Protein AF-A0A067BRE0-F1 (afdb_monomer)

Radius of gyration: 46.89 Å; Cα contacts (8 Å, |Δi|>4): 366; chains: 1; bounding box: 170×106×152 Å

pLDDT: mean 79.81, std 19.94, range [34.28, 97.94]

Sequence (614 aa):
MYRQAPPPAVQAFPHDVHGEMARMREAIARLTQEKGQAEEMVGLLNIKLDAYNEELFDAKSNVAVIEAEANYRCQQNELATAQKVASLTSQVAFLREQIATSERAHTRLRKELESAQTSMLVEQKRLAAEKKLLETKKRQLHEMSSSQAVPSSQVASQRPFYPSQQLRTPPPRPQSPVVAPRSTATIAIQTEAIPTTSLSQENAELVHNLLQGAALLTLLNHVSSSDLDGPEAETLPHPDAPRDSEFSQLMQPFSQWFPPPPSPTVVKLAPLALAQQLYTTLSQLLAGESTSVHLIPLLTDYLLADIEHSVLTSALQVLFGLLHASTRVRAALRDPPSGLSTQSSISRIMLRGKPLAPTAPETARTDLDMATVRTKCMHALTRVLKHHVHQPAVLEHGLALWIQISRQGAETLLPVLQDIVGSPKSTSHVQVRALSLLMQLLQTENLFQIWRRQKQWLPLLLLKSPVKLGALHVTVQLALLQFVDFIIMTYGLPGATCILSHQPDEASIVQPIVRLMETAIGRLHGSSCLVSIMEISSGVCVDEADAALHLQLLRAGFQLISALEQYVELKSQVREPKQQAALYNILHYVQRELPRDAVTAMALISVLQTPAIS

Foldseek 3Di:
DDDDDDDDDDDDDDPCPVVVVVVVVVVVVVVVVVVVVVVVVVVVVVVVVVVVVVVVVVVVVVVVVVVVVVVVVVVVVVVVVVVVVVVVVVVVVVVVVVVVVVVVVVVVVVVVVVVVVVVVVVVVVVVVVVVVVVVVVVVVVVVVVPPDDDDDDDDDDDDDYDDDDDDDDDDDDDDDDDDDDDDDDDDDDPPPPDPPDQLLRLLVVLVVLLVVDCLLVCLLCVVPPPDPPDPDDDDDDDPDDDDPVVVVVVCVVVVVVDDPDPDPPPPPCQSVVLSVVVVVVSVCSNVSNDHLLVVLLSLLSQLVDPDDPSNLLSSLVSLLSSCVSDPVNLVLQEDDPPPPPPPPVPPPPPDDDDDDDDDDDPPDDPPPPSVVSNVSSLVSLLVQLQVVLLPQSNLVSSLSSNVRRYLPPCLSNLVSLLSSLQDPNHDLVSNLSSLVVNLVNCLDVVSVVSSLPPLCPSLLVCLQDLVSVVSHDLSNLLSSLVSLVSQCVNVPLVSLCSSVVNDPDDAQSLQSLLSLLVVLVVVLVVLVVVCVVPVPPDPPPPPPVSNVSSVSSLVSSLVSLLSSVVNDVVCVRQVDVVSVVSLLVSLVVCLPVPVVCNVVSVVVVVSNPDDPPD

Nearest PDB structures (foldseek):
  8cws-assembly1_A  TM=2.351E-01  e=4.334E-02  synthetic construct
  8cwy-assembly1_A  TM=2.337E-01  e=7.951E-02  synthetic construct
  4gpk-assembly2_H  TM=1.323E-01  e=3.929E+00  Bacillus thuringiensis serovar thuringiensis
  4gpk-assembly2_E  TM=1.684E-01  e=9.763E+00  Bacillus thuringiensis serovar thuringiensis

Structure (mmCIF, N/CA/C/O backbone):
data_AF-A0A067BRE0-F1
#
_entry.id   AF-A0A067BRE0-F1
#
loop_
_atom_site.group_PDB
_atom_site.id
_atom_site.type_symbol
_atom_site.label_atom_id
_atom_site.label_alt_id
_atom_site.label_comp_id
_atom_site.label_asym_id
_atom_site.label_entity_id
_atom_site.label_seq_id
_atom_site.pdbx_PDB_ins_code
_atom_site.Cartn_x
_atom_site.Cartn_y
_atom_site.Cartn_z
_atom_site.occupancy
_atom_site.B_iso_or_equiv
_atom_site.auth_seq_id
_atom_site.auth_comp_id
_atom_site.auth_asym_id
_atom_site.auth_atom_id
_atom_site.pdbx_PDB_model_num
ATOM 1 N N . MET A 1 1 ? 104.156 6.665 -60.584 1.00 42.06 1 MET A N 1
ATOM 2 C CA . MET A 1 1 ? 103.279 6.480 -61.761 1.00 42.06 1 MET A CA 1
ATOM 3 C C . MET A 1 1 ? 101.931 7.115 -61.455 1.00 42.06 1 MET A C 1
ATOM 5 O O . MET A 1 1 ? 101.214 6.612 -60.603 1.00 42.06 1 MET A O 1
ATOM 9 N N . TYR A 1 2 ? 101.653 8.267 -62.068 1.00 37.09 2 TYR A N 1
ATOM 10 C CA . TYR A 1 2 ? 100.416 9.035 -61.905 1.00 37.09 2 TYR A CA 1
ATOM 11 C C . TYR A 1 2 ? 99.252 8.326 -62.618 1.00 37.09 2 TYR A C 1
ATOM 13 O O . TYR A 1 2 ? 99.321 8.115 -63.826 1.00 37.09 2 TYR A O 1
ATOM 21 N N . ARG A 1 3 ? 98.186 7.971 -61.887 1.00 41.56 3 ARG A N 1
ATOM 22 C CA . ARG A 1 3 ? 96.885 7.586 -62.460 1.00 41.56 3 ARG A CA 1
ATOM 23 C C . ARG A 1 3 ? 95.945 8.786 -62.360 1.00 41.56 3 ARG A C 1
ATOM 25 O O . ARG A 1 3 ? 95.688 9.278 -61.266 1.00 41.56 3 ARG A O 1
ATOM 32 N N . GLN A 1 4 ? 95.501 9.259 -63.521 1.00 41.50 4 GLN A N 1
ATOM 33 C CA . GLN A 1 4 ? 94.562 10.362 -63.712 1.00 41.50 4 GLN A CA 1
ATOM 34 C C . GLN A 1 4 ? 93.197 10.053 -63.084 1.00 41.50 4 GLN A C 1
ATOM 36 O O . GLN A 1 4 ? 92.665 8.955 -63.242 1.00 41.50 4 GLN A O 1
ATOM 41 N N . ALA A 1 5 ? 92.646 11.048 -62.390 1.00 49.06 5 ALA A N 1
ATOM 42 C CA . ALA A 1 5 ? 91.279 11.057 -61.889 1.00 49.06 5 ALA A CA 1
ATOM 43 C C . ALA A 1 5 ? 90.280 11.335 -63.035 1.00 49.06 5 ALA A C 1
ATOM 45 O O . ALA A 1 5 ? 90.585 12.151 -63.910 1.00 49.06 5 ALA A O 1
ATOM 46 N N . PRO A 1 6 ? 89.100 10.688 -63.045 1.00 58.97 6 PRO A N 1
ATOM 47 C CA . PRO A 1 6 ? 88.037 10.974 -64.004 1.00 58.97 6 PRO A CA 1
ATOM 48 C C . PRO A 1 6 ? 87.250 12.252 -63.632 1.00 58.97 6 PRO A C 1
ATOM 50 O O . PRO A 1 6 ? 87.238 12.650 -62.464 1.00 58.97 6 PRO A O 1
ATOM 53 N N . PRO A 1 7 ? 86.597 12.904 -64.613 1.00 53.09 7 PRO A N 1
ATOM 54 C CA . PRO A 1 7 ? 85.912 14.183 -64.432 1.00 53.09 7 PRO A CA 1
ATOM 55 C C . PRO A 1 7 ? 84.571 14.045 -63.680 1.00 53.09 7 PRO A C 1
ATOM 57 O O . PRO A 1 7 ? 83.950 12.980 -63.719 1.00 53.09 7 PRO A O 1
ATOM 60 N N . PRO A 1 8 ? 84.095 15.120 -63.019 1.00 51.94 8 PRO A N 1
ATOM 61 C CA . PRO A 1 8 ? 82.825 15.124 -62.301 1.00 51.94 8 PRO A CA 1
ATOM 62 C C . PRO A 1 8 ? 81.635 15.072 -63.269 1.00 51.94 8 PRO A C 1
ATOM 64 O O . PRO A 1 8 ? 81.544 15.849 -64.219 1.00 51.94 8 PRO A O 1
ATOM 67 N N . ALA A 1 9 ? 80.711 14.149 -63.002 1.00 48.66 9 ALA A N 1
ATOM 68 C CA . ALA A 1 9 ? 79.445 14.033 -63.707 1.00 48.66 9 ALA A CA 1
ATOM 69 C C . ALA A 1 9 ? 78.557 15.254 -63.413 1.00 48.66 9 ALA A C 1
ATOM 71 O O . ALA A 1 9 ? 78.259 15.570 -62.262 1.00 48.66 9 ALA A O 1
ATOM 72 N N . VAL A 1 10 ? 78.137 15.928 -64.480 1.00 52.66 10 VAL A N 1
ATOM 73 C CA . VAL A 1 10 ? 77.158 17.015 -64.470 1.00 52.66 10 VAL A CA 1
ATOM 74 C C . VAL A 1 10 ? 75.815 16.454 -63.987 1.00 52.66 10 VAL A C 1
ATOM 76 O O . VAL A 1 10 ? 75.238 15.581 -64.633 1.00 52.66 10 VAL A O 1
ATOM 79 N N . GLN A 1 11 ? 75.331 16.936 -62.838 1.00 53.25 11 GLN A N 1
ATOM 80 C CA . GLN A 1 11 ? 73.989 16.645 -62.331 1.00 53.25 11 GLN A CA 1
ATOM 81 C C . GLN A 1 11 ? 72.948 17.230 -63.292 1.00 53.25 11 GLN A C 1
ATOM 83 O O . GLN A 1 11 ? 72.874 18.442 -63.489 1.00 53.25 11 GLN A O 1
ATOM 88 N N . ALA A 1 12 ? 72.158 16.352 -63.904 1.00 53.19 12 ALA A N 1
ATOM 89 C CA . ALA A 1 12 ? 70.999 16.726 -64.697 1.00 53.19 12 ALA A CA 1
ATOM 90 C C . ALA A 1 12 ? 69.932 17.357 -63.786 1.00 53.19 12 ALA A C 1
ATOM 92 O O . ALA A 1 12 ? 69.512 16.753 -62.799 1.00 53.19 12 ALA A O 1
ATOM 93 N N . PHE A 1 13 ? 69.504 18.574 -64.121 1.00 58.31 13 PHE A N 1
ATOM 94 C CA . PHE A 1 13 ? 68.377 19.245 -63.477 1.00 58.31 13 PHE A CA 1
ATOM 95 C C . PHE A 1 13 ? 67.076 18.441 -63.688 1.00 58.31 13 PHE A C 1
ATOM 97 O O . PHE A 1 13 ? 66.840 17.955 -64.798 1.00 58.31 13 PHE A O 1
ATOM 104 N N . PRO A 1 14 ? 66.213 18.299 -62.663 1.00 58.19 14 PRO A N 1
ATOM 105 C CA . PRO A 1 14 ? 64.987 17.521 -62.773 1.00 58.19 14 PRO A CA 1
ATOM 106 C C . PRO A 1 14 ? 63.932 18.307 -63.564 1.00 58.19 14 PRO A C 1
ATOM 108 O O . PRO A 1 14 ? 63.489 19.383 -63.166 1.00 58.19 14 PRO A O 1
ATOM 111 N N . HIS A 1 15 ? 63.517 17.751 -64.698 1.00 57.97 15 HIS A N 1
ATOM 112 C CA . HIS A 1 15 ? 62.569 18.346 -65.643 1.00 57.97 15 HIS A CA 1
ATOM 113 C C . HIS A 1 15 ? 61.074 18.171 -65.272 1.00 57.97 15 HIS A C 1
ATOM 115 O O . HIS A 1 15 ? 60.226 18.345 -66.142 1.00 57.97 15 HIS A O 1
ATOM 121 N N . ASP A 1 16 ? 60.706 17.889 -64.012 1.00 65.38 16 ASP A N 1
ATOM 122 C CA . ASP A 1 16 ? 59.303 17.584 -63.630 1.00 65.38 16 ASP A CA 1
ATOM 123 C C . ASP A 1 16 ? 58.550 18.721 -62.896 1.00 65.38 16 ASP A C 1
ATOM 125 O O . ASP A 1 16 ? 57.459 18.544 -62.359 1.00 65.38 16 ASP A O 1
ATOM 129 N N . VAL A 1 17 ? 59.085 19.946 -62.911 1.00 75.50 17 VAL A N 1
ATOM 130 C CA . VAL A 1 17 ? 58.459 21.119 -62.254 1.00 75.50 17 VAL A CA 1
ATOM 131 C C . VAL A 1 17 ? 57.087 21.469 -62.861 1.00 75.50 17 VAL A C 1
ATOM 133 O O . VAL A 1 17 ? 56.197 21.993 -62.189 1.00 75.50 17 VAL A O 1
ATOM 136 N N . HIS A 1 18 ? 56.881 21.163 -64.145 1.00 78.44 18 HIS A N 1
ATOM 137 C CA . HIS A 1 18 ? 55.609 21.428 -64.824 1.00 78.44 18 HIS A CA 1
ATOM 138 C C . HIS A 1 18 ? 54.512 20.430 -64.420 1.00 78.44 18 HIS A C 1
ATOM 140 O O . HIS A 1 18 ? 53.350 20.826 -64.303 1.00 78.44 18 HIS A O 1
ATOM 146 N N . GLY A 1 19 ? 54.871 19.167 -64.156 1.00 86.06 19 GLY A N 1
ATOM 147 C CA . GLY A 1 19 ? 53.939 18.148 -63.674 1.00 86.06 19 GLY A CA 1
ATOM 148 C C . GLY A 1 19 ? 53.442 18.451 -62.262 1.00 86.06 19 GLY A C 1
ATOM 149 O O . GLY A 1 19 ? 52.245 18.352 -61.987 1.00 86.06 19 GLY A O 1
ATOM 150 N N . GLU A 1 20 ? 54.333 18.908 -61.382 1.00 87.56 20 GLU A N 1
ATOM 151 C CA . GLU A 1 20 ? 53.975 19.321 -60.021 1.00 87.56 20 GLU A CA 1
ATOM 152 C C . GLU A 1 20 ? 53.077 20.563 -60.002 1.00 87.56 20 GLU A C 1
ATOM 154 O O . GLU A 1 20 ? 52.067 20.580 -59.294 1.00 87.56 20 GLU A O 1
ATOM 159 N N . MET A 1 21 ? 53.361 21.572 -60.837 1.00 87.69 21 MET A N 1
ATOM 160 C CA . MET A 1 21 ? 52.483 22.741 -60.957 1.00 87.69 21 MET A CA 1
ATOM 161 C C . MET A 1 21 ? 51.079 22.381 -61.458 1.00 87.69 21 MET A C 1
ATOM 163 O O . MET A 1 21 ? 50.103 22.969 -60.987 1.00 87.69 21 MET A O 1
ATOM 167 N N . ALA A 1 22 ? 50.948 21.425 -62.382 1.00 90.62 22 ALA A N 1
ATOM 168 C CA . ALA A 1 22 ? 49.642 20.965 -62.852 1.00 90.62 22 ALA A CA 1
ATOM 169 C C . ALA A 1 22 ? 48.846 20.269 -61.734 1.00 90.62 22 ALA A C 1
ATOM 171 O O . ALA A 1 22 ? 47.687 20.617 -61.505 1.00 90.62 22 ALA A O 1
ATOM 172 N N . ARG A 1 23 ? 49.485 19.368 -60.972 1.00 92.88 23 ARG A N 1
ATOM 173 C CA . ARG A 1 23 ? 48.851 18.692 -59.823 1.00 92.88 23 ARG A CA 1
ATOM 174 C C . ARG A 1 23 ? 48.448 19.674 -58.727 1.00 92.88 23 ARG A C 1
ATOM 176 O O . ARG A 1 23 ? 47.368 19.549 -58.160 1.00 92.88 23 ARG A O 1
ATOM 183 N N . MET A 1 24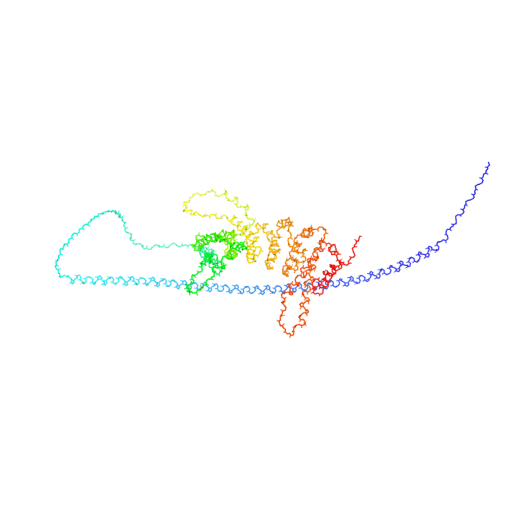 ? 49.280 20.677 -58.450 1.00 94.88 24 MET A N 1
ATOM 184 C CA . MET A 1 24 ? 48.973 21.699 -57.449 1.00 94.88 24 MET A CA 1
ATOM 185 C C . MET A 1 24 ? 47.772 22.560 -57.864 1.00 94.88 24 MET A C 1
ATOM 187 O O . MET A 1 24 ? 46.915 22.852 -57.034 1.00 94.88 24 MET A O 1
ATOM 191 N N . ARG A 1 25 ? 47.658 22.927 -59.148 1.00 95.62 25 ARG A N 1
ATOM 192 C CA . ARG A 1 25 ? 46.484 23.655 -59.663 1.00 95.62 25 ARG A CA 1
ATOM 193 C C . ARG A 1 25 ? 45.206 22.827 -59.560 1.00 95.62 25 ARG A C 1
ATOM 195 O O . ARG A 1 25 ? 44.178 23.363 -59.159 1.00 95.62 25 ARG A O 1
ATOM 202 N N . GLU A 1 26 ? 45.276 21.537 -59.879 1.00 95.88 26 GLU A N 1
ATOM 203 C CA . GLU A 1 26 ? 44.136 20.630 -59.731 1.00 95.88 26 GLU A CA 1
ATOM 204 C C . GLU A 1 26 ? 43.729 20.467 -58.258 1.00 95.88 26 GLU A C 1
ATOM 206 O O . GLU A 1 26 ? 42.546 20.550 -57.935 1.00 95.88 26 GLU A O 1
ATOM 211 N N . ALA A 1 27 ? 44.698 20.322 -57.348 1.00 96.00 27 ALA A N 1
ATOM 212 C CA . ALA A 1 27 ? 44.439 20.246 -55.912 1.00 96.00 27 ALA A CA 1
ATOM 213 C C . ALA A 1 27 ? 43.782 21.528 -55.372 1.00 96.00 27 ALA A C 1
ATOM 215 O O . ALA A 1 27 ? 42.814 21.446 -54.622 1.00 96.00 27 ALA A O 1
ATOM 216 N N . ILE A 1 28 ? 44.248 22.710 -55.793 1.00 96.44 28 ILE A N 1
ATOM 217 C CA . ILE A 1 28 ? 43.629 23.992 -55.418 1.00 96.44 28 ILE A CA 1
ATOM 218 C C . ILE A 1 28 ? 42.192 24.076 -55.943 1.00 96.44 28 ILE A C 1
ATOM 220 O O . ILE A 1 28 ? 41.303 24.509 -55.210 1.00 96.44 28 ILE A O 1
ATOM 224 N N . ALA A 1 29 ? 41.939 23.644 -57.182 1.00 96.25 29 ALA A N 1
ATOM 225 C CA . ALA A 1 29 ? 40.594 23.642 -57.753 1.00 96.25 29 ALA A CA 1
ATOM 226 C C . ALA A 1 29 ? 39.641 22.720 -56.971 1.00 96.25 29 ALA A C 1
ATOM 228 O O . ALA A 1 29 ? 38.540 23.145 -56.621 1.00 96.25 29 ALA A O 1
ATOM 229 N N . ARG A 1 30 ? 40.087 21.505 -56.620 1.00 97.38 30 ARG A N 1
ATOM 230 C CA . ARG A 1 30 ? 39.315 20.564 -55.789 1.00 97.38 30 ARG A CA 1
ATOM 231 C C . ARG A 1 30 ? 39.036 21.123 -54.397 1.00 97.38 30 ARG A C 1
ATOM 233 O O . ARG A 1 30 ? 37.883 21.160 -53.990 1.00 97.38 30 ARG A O 1
ATOM 240 N N . LEU A 1 31 ? 40.054 21.642 -53.709 1.00 97.00 31 LEU A N 1
ATOM 241 C CA . LEU A 1 31 ? 39.886 22.235 -52.377 1.00 97.00 31 LEU A CA 1
ATOM 242 C C . LEU A 1 31 ? 38.953 23.450 -52.398 1.00 97.00 31 LEU A C 1
ATOM 244 O O . LEU A 1 31 ? 38.189 23.658 -51.462 1.00 97.00 31 LEU A O 1
ATOM 248 N N . THR A 1 32 ? 38.982 24.245 -53.469 1.00 96.62 32 THR A N 1
ATOM 249 C CA . THR A 1 32 ? 38.064 25.383 -53.629 1.00 96.62 32 THR A CA 1
ATOM 250 C C . THR A 1 32 ? 36.619 24.906 -53.803 1.00 96.62 32 THR A C 1
ATOM 252 O O . THR A 1 32 ? 35.710 25.493 -53.220 1.00 96.62 32 THR A O 1
ATOM 255 N N . GLN A 1 33 ? 36.401 23.818 -54.549 1.00 97.56 33 GLN A N 1
ATOM 256 C CA . GLN A 1 33 ? 35.082 23.205 -54.711 1.00 97.56 33 GLN A CA 1
ATOM 257 C C . GLN A 1 33 ? 34.571 22.577 -53.405 1.00 97.56 33 GLN A C 1
ATOM 259 O O . GLN A 1 33 ? 33.436 22.836 -53.011 1.00 97.56 33 GLN A O 1
ATOM 264 N N . GLU A 1 34 ? 35.402 21.791 -52.717 1.00 96.88 34 GLU A N 1
ATOM 265 C CA . GLU A 1 34 ? 35.064 21.170 -51.429 1.00 96.88 34 GLU A CA 1
ATOM 266 C C . GLU A 1 34 ? 34.757 22.226 -50.364 1.00 96.88 34 GLU A C 1
ATOM 268 O O . GLU A 1 34 ? 33.785 22.096 -49.622 1.00 96.88 34 GLU A O 1
ATOM 273 N N . LYS A 1 35 ? 35.532 23.318 -50.334 1.00 97.06 35 LYS A N 1
ATOM 274 C CA . LYS A 1 35 ? 35.258 24.466 -49.467 1.00 97.06 35 LYS A CA 1
ATOM 275 C C . LYS A 1 35 ? 33.882 25.070 -49.760 1.00 97.06 35 LYS A C 1
ATOM 277 O O . LYS A 1 35 ? 33.132 25.307 -48.820 1.00 97.06 35 LYS A O 1
ATOM 282 N N . GLY A 1 36 ? 33.534 25.271 -51.033 1.00 97.44 36 GLY A N 1
ATOM 283 C CA . GLY A 1 36 ? 32.216 25.786 -51.418 1.00 97.44 36 GLY A CA 1
ATOM 284 C C . GLY A 1 36 ? 31.065 24.877 -50.970 1.00 97.44 36 GLY A C 1
ATOM 285 O O . GLY A 1 36 ? 30.077 25.360 -50.425 1.00 97.44 36 GLY A O 1
ATOM 286 N N . GLN A 1 37 ? 31.215 23.557 -51.114 1.00 97.12 37 GLN A N 1
ATOM 287 C CA . GLN A 1 37 ? 30.220 22.583 -50.640 1.00 97.12 37 GLN A CA 1
ATOM 288 C C . GLN A 1 37 ? 30.104 22.560 -49.110 1.00 97.12 37 GLN A C 1
ATOM 290 O O . GLN A 1 37 ? 29.005 22.457 -48.567 1.00 97.12 37 GLN A O 1
ATOM 295 N N . ALA A 1 38 ? 31.228 22.673 -48.399 1.00 96.50 38 ALA A N 1
ATOM 296 C CA . ALA A 1 38 ? 31.231 22.764 -46.944 1.00 96.50 38 ALA A CA 1
ATOM 297 C C . ALA A 1 38 ? 30.538 24.047 -46.457 1.00 96.50 38 ALA A C 1
ATOM 299 O O . ALA A 1 38 ? 29.748 23.987 -45.517 1.00 96.50 38 ALA A O 1
ATOM 300 N N . GLU A 1 39 ? 30.778 25.185 -47.113 1.00 97.56 39 GLU A N 1
ATOM 301 C CA . GLU A 1 39 ? 30.100 26.453 -46.813 1.00 97.56 39 GLU A CA 1
ATOM 302 C C . GLU A 1 39 ? 28.584 26.362 -47.056 1.00 97.56 39 GLU A C 1
ATOM 304 O O . GLU A 1 39 ? 27.805 26.830 -46.225 1.00 97.56 39 GLU A O 1
ATOM 309 N N . GLU A 1 40 ? 28.148 25.689 -48.126 1.00 97.62 40 GLU A N 1
ATOM 310 C CA . GLU A 1 40 ? 26.726 25.436 -48.397 1.00 97.62 40 GLU A CA 1
ATOM 311 C C . GLU A 1 40 ? 26.079 24.551 -47.318 1.00 97.62 40 GLU A C 1
ATOM 313 O O . GLU A 1 40 ? 25.009 24.881 -46.799 1.00 97.62 40 GLU A O 1
ATOM 318 N N . MET A 1 41 ? 26.744 23.462 -46.912 1.00 97.00 41 MET A N 1
ATOM 319 C CA . MET A 1 41 ? 26.257 22.606 -45.823 1.00 97.00 41 MET A CA 1
ATOM 320 C C . MET A 1 41 ? 26.167 23.356 -44.492 1.00 97.00 41 MET A C 1
ATOM 322 O O . MET A 1 41 ? 25.184 23.192 -43.770 1.00 97.00 41 MET A O 1
ATOM 326 N N . VAL A 1 42 ? 27.155 24.196 -44.167 1.00 97.12 42 VAL A N 1
ATOM 327 C CA . VAL A 1 42 ? 27.116 25.049 -42.968 1.00 97.12 42 VAL A CA 1
ATOM 328 C C . VAL A 1 42 ? 25.943 26.029 -43.047 1.00 97.12 42 VAL A C 1
ATOM 330 O O . VAL A 1 42 ? 25.230 26.197 -42.059 1.00 97.12 42 VAL A O 1
ATOM 333 N N . GLY A 1 43 ? 25.679 26.613 -44.220 1.00 97.88 43 GLY A N 1
ATOM 334 C CA . GLY A 1 43 ? 24.504 27.454 -44.454 1.00 97.88 43 GLY A CA 1
ATOM 335 C C . GLY A 1 43 ? 23.185 26.724 -44.180 1.00 97.88 43 GLY A C 1
ATOM 336 O O . GLY A 1 43 ? 22.349 27.223 -43.428 1.00 97.88 43 GLY A O 1
ATOM 337 N N . LEU A 1 44 ? 23.018 25.511 -44.717 1.00 97.31 44 LEU A N 1
ATOM 338 C CA . LEU A 1 44 ? 21.825 24.685 -44.485 1.00 97.31 44 LEU A CA 1
ATOM 339 C C . LEU A 1 44 ? 21.662 24.271 -43.016 1.00 97.31 44 LEU A C 1
ATOM 341 O O . LEU A 1 44 ? 20.539 24.240 -42.507 1.00 97.31 44 LEU A O 1
ATOM 345 N N . LEU A 1 45 ? 22.761 23.947 -42.330 1.00 96.56 45 LEU A N 1
ATOM 346 C CA . LEU A 1 45 ? 22.738 23.609 -40.906 1.00 96.56 45 LEU A CA 1
ATOM 347 C C . LEU A 1 45 ? 22.344 24.811 -40.045 1.00 96.56 45 LEU A C 1
ATOM 349 O O . LEU A 1 45 ? 21.545 24.637 -39.130 1.00 96.56 45 LEU A O 1
ATOM 353 N N . ASN A 1 46 ? 22.830 26.013 -40.365 1.00 97.44 46 ASN A N 1
ATOM 354 C CA . ASN A 1 46 ? 22.439 27.234 -39.660 1.00 97.44 46 ASN A CA 1
ATOM 355 C C . ASN A 1 46 ? 20.945 27.535 -39.842 1.00 97.44 46 ASN A C 1
ATOM 357 O O . ASN A 1 46 ? 20.259 27.770 -38.856 1.00 97.44 46 ASN A O 1
ATOM 361 N N . ILE A 1 47 ? 20.410 27.410 -41.063 1.00 97.69 47 ILE A N 1
ATOM 362 C CA . ILE A 1 47 ? 18.968 27.594 -41.318 1.00 97.69 47 ILE A CA 1
ATOM 363 C C . ILE A 1 47 ? 18.129 26.597 -40.505 1.00 97.69 47 ILE A C 1
ATOM 365 O O . ILE A 1 47 ? 17.114 26.968 -39.919 1.00 97.69 47 ILE A O 1
ATOM 369 N N . LYS A 1 48 ? 18.545 25.324 -40.441 1.00 97.12 48 LYS A N 1
ATOM 370 C CA . LYS A 1 48 ? 17.853 24.324 -39.611 1.00 97.12 48 LYS A CA 1
ATOM 371 C C . LYS A 1 48 ? 17.956 24.639 -38.123 1.00 97.12 48 LYS A C 1
ATOM 373 O O . LYS A 1 48 ? 16.986 24.436 -37.403 1.00 97.12 48 LYS A O 1
ATOM 378 N N . LEU A 1 49 ? 19.117 25.099 -37.662 1.00 96.69 49 LEU A N 1
ATOM 379 C CA . LEU A 1 49 ? 19.324 25.480 -36.269 1.00 96.69 49 LEU A CA 1
ATOM 380 C C . LEU A 1 49 ? 18.404 26.643 -35.874 1.00 96.69 49 LEU A C 1
ATOM 382 O O . LEU A 1 49 ? 17.793 26.589 -34.811 1.00 96.69 49 LEU A O 1
ATOM 386 N N . ASP A 1 50 ? 18.258 27.642 -36.743 1.00 97.75 50 ASP A N 1
ATOM 387 C CA . ASP A 1 50 ? 17.356 28.773 -36.525 1.00 97.75 50 ASP A CA 1
ATOM 388 C C . ASP A 1 50 ? 15.888 28.324 -36.484 1.00 97.75 50 ASP A C 1
ATOM 390 O O . ASP A 1 50 ? 15.177 28.674 -35.543 1.00 97.75 50 ASP A O 1
ATOM 394 N N . ALA A 1 51 ? 15.460 27.452 -37.404 1.00 96.38 51 ALA A N 1
ATOM 395 C CA . ALA A 1 51 ? 14.110 26.882 -37.383 1.00 96.38 51 ALA A CA 1
ATOM 396 C C . ALA A 1 51 ? 13.818 26.102 -36.084 1.00 96.38 51 ALA A C 1
ATOM 398 O O . ALA A 1 51 ? 12.771 26.287 -35.466 1.00 96.38 51 ALA A O 1
ATOM 399 N N . TYR A 1 52 ? 14.762 25.279 -35.611 1.00 95.75 52 TYR A N 1
ATOM 400 C CA . TYR A 1 52 ? 14.614 24.584 -34.326 1.00 95.75 52 TYR A CA 1
ATOM 401 C C . TYR A 1 52 ? 14.572 25.543 -33.132 1.00 95.75 52 TYR A C 1
ATOM 403 O O . TYR A 1 52 ? 13.877 25.271 -32.152 1.00 95.75 52 TYR A O 1
ATOM 411 N N . ASN A 1 53 ? 15.311 26.653 -33.184 1.00 95.44 53 ASN A N 1
ATOM 412 C CA . ASN A 1 53 ? 15.278 27.663 -32.130 1.00 95.44 53 ASN A CA 1
ATOM 413 C C . ASN A 1 53 ? 13.920 28.378 -32.070 1.00 95.44 53 ASN A C 1
ATOM 415 O O . ASN A 1 53 ? 13.433 28.637 -30.967 1.00 95.44 53 ASN A O 1
ATOM 419 N N . GLU A 1 54 ? 13.295 28.652 -33.218 1.00 97.62 54 GLU A N 1
ATOM 420 C CA . GLU A 1 54 ? 11.933 29.198 -33.295 1.00 97.62 54 GLU A CA 1
ATOM 421 C C . GLU A 1 54 ? 10.899 28.209 -32.736 1.00 97.62 54 GLU A C 1
ATOM 423 O O . GLU A 1 54 ? 10.138 28.561 -31.835 1.00 97.62 54 GLU A O 1
ATOM 428 N N . GLU A 1 55 ? 10.939 26.940 -33.156 1.00 95.00 55 GLU A N 1
ATOM 429 C CA . GLU A 1 55 ? 10.045 25.899 -32.623 1.00 95.00 55 GLU A CA 1
ATOM 430 C C . GLU A 1 55 ? 10.207 25.713 -31.105 1.00 95.00 55 GLU A C 1
ATOM 432 O O . GLU A 1 55 ? 9.226 25.562 -30.370 1.00 95.00 55 GLU A O 1
ATOM 437 N N . LEU A 1 56 ? 11.447 25.751 -30.605 1.00 92.00 56 LEU A N 1
ATOM 438 C CA . LEU A 1 56 ? 11.732 25.662 -29.174 1.00 92.00 56 LEU A CA 1
ATOM 439 C C . LEU A 1 56 ? 11.176 26.869 -28.409 1.00 92.00 56 LEU A C 1
ATOM 441 O O . LEU A 1 56 ? 10.719 26.718 -27.272 1.00 92.00 56 LEU A O 1
ATOM 445 N N . PHE A 1 57 ? 11.231 28.062 -29.002 1.00 97.69 57 PHE A N 1
ATOM 446 C CA . PHE A 1 57 ? 10.655 29.268 -28.421 1.00 97.69 57 PHE A CA 1
ATOM 447 C C . PHE A 1 57 ? 9.127 29.166 -28.332 1.00 97.69 57 PHE A C 1
ATOM 449 O O . PHE A 1 57 ? 8.568 29.380 -27.253 1.00 97.69 57 PHE A O 1
ATOM 456 N N . ASP A 1 58 ? 8.463 28.744 -29.408 1.00 96.31 58 ASP A N 1
ATOM 457 C CA . ASP A 1 58 ? 7.010 28.548 -29.440 1.00 96.31 58 ASP A CA 1
ATOM 458 C C . ASP A 1 58 ? 6.556 27.463 -28.457 1.00 96.31 58 ASP A C 1
ATOM 460 O O . ASP A 1 58 ? 5.585 27.644 -27.717 1.00 96.31 58 ASP A O 1
ATOM 464 N N . ALA A 1 59 ? 7.296 26.355 -28.366 1.00 92.50 59 ALA A N 1
ATOM 465 C CA . ALA A 1 59 ? 7.026 25.303 -27.394 1.00 92.50 59 ALA A CA 1
ATOM 466 C C . ALA A 1 59 ? 7.139 25.820 -25.950 1.00 92.50 59 ALA A C 1
ATOM 468 O O . ALA A 1 59 ? 6.252 25.566 -25.134 1.00 92.50 59 ALA A O 1
ATOM 469 N N . LYS A 1 60 ? 8.190 26.591 -25.631 1.00 93.38 60 LYS A N 1
ATOM 470 C CA . LYS A 1 60 ? 8.353 27.213 -24.305 1.00 93.38 60 LYS A CA 1
ATOM 471 C C . LYS A 1 60 ? 7.242 28.216 -23.996 1.00 93.38 60 LYS A C 1
ATOM 473 O O . LYS A 1 60 ? 6.753 28.234 -22.868 1.00 93.38 60 LYS A O 1
ATOM 478 N N . SER A 1 61 ? 6.824 29.011 -24.981 1.00 97.44 61 SER A N 1
ATOM 479 C CA . SER A 1 61 ? 5.694 29.938 -24.855 1.00 97.44 61 SER A CA 1
ATOM 480 C C . SER A 1 61 ? 4.399 29.188 -24.518 1.00 97.44 61 SER A C 1
ATOM 482 O O . SER A 1 61 ? 3.732 29.501 -23.531 1.00 97.44 61 SER A O 1
ATOM 484 N N . ASN A 1 62 ? 4.092 28.118 -25.258 1.00 93.06 62 ASN A N 1
ATOM 485 C CA . ASN A 1 62 ? 2.905 27.296 -25.024 1.00 93.06 62 ASN A CA 1
ATOM 486 C C . ASN A 1 62 ? 2.914 26.630 -23.641 1.00 93.06 62 ASN A C 1
ATOM 488 O O . ASN A 1 62 ? 1.889 26.618 -22.961 1.00 93.06 62 ASN A O 1
ATOM 492 N N . VAL A 1 63 ? 4.065 26.117 -23.194 1.00 91.94 63 VAL A N 1
ATOM 493 C CA . VAL A 1 63 ? 4.214 25.551 -21.843 1.00 91.94 63 VAL A CA 1
ATOM 494 C C . VAL A 1 63 ? 3.933 26.609 -20.775 1.00 91.94 63 VAL A C 1
ATOM 496 O O . VAL A 1 63 ? 3.150 26.346 -19.866 1.00 91.94 63 VAL A O 1
ATOM 499 N N . ALA A 1 64 ? 4.479 27.821 -20.915 1.00 94.69 64 ALA A N 1
ATOM 500 C CA . ALA A 1 64 ? 4.233 28.907 -19.965 1.00 94.69 64 ALA A CA 1
ATOM 501 C C . ALA A 1 64 ? 2.742 29.296 -19.886 1.00 94.69 64 ALA A C 1
ATOM 503 O O . ALA A 1 64 ? 2.224 29.554 -18.798 1.00 94.69 64 ALA A O 1
ATOM 504 N N . VAL A 1 65 ? 2.029 29.296 -21.019 1.00 97.25 65 VAL A N 1
ATOM 505 C CA . VAL A 1 65 ? 0.576 29.545 -21.056 1.00 97.25 65 VAL A CA 1
ATOM 506 C C . VAL A 1 65 ? -0.198 28.428 -20.351 1.00 97.25 65 VAL A C 1
ATOM 508 O O . VAL A 1 65 ? -1.073 28.716 -19.534 1.00 97.25 65 VAL A O 1
ATOM 511 N N . ILE A 1 66 ? 0.143 27.163 -20.614 1.00 92.38 66 ILE A N 1
ATOM 512 C CA . ILE A 1 66 ? -0.501 26.005 -19.975 1.00 92.38 66 ILE A CA 1
ATOM 513 C C . ILE A 1 66 ? -0.272 26.021 -18.458 1.00 92.38 66 ILE A C 1
ATOM 515 O O . ILE A 1 66 ? -1.205 25.775 -17.693 1.00 92.38 66 ILE A O 1
ATOM 519 N N . GLU A 1 67 ? 0.942 26.338 -18.004 1.00 89.94 67 GLU A N 1
ATOM 520 C CA . GLU A 1 67 ? 1.262 26.458 -16.578 1.00 89.94 67 GLU A CA 1
ATOM 521 C C . GLU A 1 67 ? 0.472 27.590 -15.911 1.00 89.94 67 GLU A C 1
ATOM 523 O O . GLU A 1 67 ? -0.084 27.403 -14.825 1.00 89.94 67 GLU A O 1
ATOM 528 N N . ALA A 1 68 ? 0.356 28.748 -16.567 1.00 96.38 68 ALA A N 1
ATOM 529 C CA . ALA A 1 68 ? -0.455 29.856 -16.073 1.00 96.38 68 ALA A CA 1
ATOM 530 C C . ALA A 1 68 ? -1.944 29.478 -15.966 1.00 96.38 68 ALA A C 1
ATOM 532 O O . ALA A 1 68 ? -2.584 29.775 -14.954 1.00 96.38 68 ALA A O 1
ATOM 533 N N . GLU A 1 69 ? -2.491 28.776 -16.962 1.00 96.19 69 GLU A N 1
ATOM 534 C CA . GLU A 1 69 ? -3.879 28.306 -16.939 1.00 96.19 69 GLU A CA 1
ATOM 535 C C . GLU A 1 69 ? -4.113 27.256 -15.842 1.00 96.19 69 GLU A C 1
ATOM 537 O O . GLU A 1 69 ? -5.104 27.326 -15.109 1.00 96.19 69 GLU A O 1
ATOM 542 N N . ALA A 1 70 ? -3.193 26.302 -15.684 1.00 90.06 70 ALA A N 1
ATOM 543 C CA . ALA A 1 70 ? -3.264 25.289 -14.636 1.00 90.06 70 ALA A CA 1
ATOM 544 C C . ALA A 1 70 ? -3.243 25.925 -13.237 1.00 90.06 70 ALA A C 1
ATOM 546 O O . ALA A 1 70 ? -4.074 25.581 -12.391 1.00 90.06 70 ALA A O 1
ATOM 547 N N . ASN A 1 71 ? -2.360 26.903 -13.016 1.00 94.00 71 ASN A N 1
ATOM 548 C CA . ASN A 1 71 ? -2.280 27.651 -11.762 1.00 9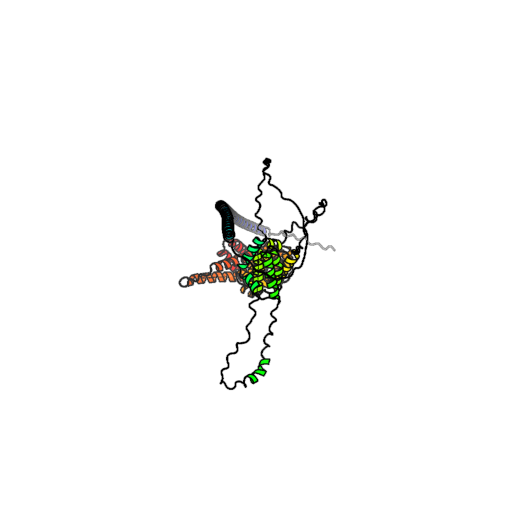4.00 71 ASN A CA 1
ATOM 549 C C . ASN A 1 71 ? -3.565 28.439 -11.485 1.00 94.00 71 ASN A C 1
ATOM 551 O O . ASN A 1 71 ? -4.078 28.406 -10.366 1.00 94.00 71 ASN A O 1
ATOM 555 N N . TYR A 1 72 ? -4.131 29.091 -12.503 1.00 97.94 72 TYR A N 1
ATOM 556 C CA . TYR A 1 72 ? -5.400 29.804 -12.374 1.00 97.94 72 TYR A CA 1
ATOM 557 C C . TYR A 1 72 ? -6.557 28.866 -11.991 1.00 97.94 72 TYR A C 1
ATOM 559 O O . TYR A 1 72 ? -7.299 29.143 -11.046 1.00 97.94 72 TYR A O 1
ATOM 567 N N . ARG A 1 73 ? -6.684 27.711 -12.662 1.00 94.06 73 ARG A N 1
ATOM 568 C CA . ARG A 1 73 ? -7.706 26.700 -12.331 1.00 94.06 73 ARG A CA 1
ATOM 569 C C . ARG A 1 73 ? -7.511 26.127 -10.925 1.00 94.06 73 ARG A C 1
ATOM 571 O O . ARG A 1 73 ? -8.493 25.894 -10.221 1.00 94.06 73 ARG A O 1
ATOM 578 N N . CYS A 1 74 ? -6.263 25.924 -10.497 1.00 92.62 74 CYS A N 1
ATOM 579 C CA . CYS A 1 74 ? -5.948 25.484 -9.138 1.00 92.62 74 CYS A CA 1
ATOM 580 C C . CYS A 1 74 ? -6.431 26.505 -8.099 1.00 92.62 74 CYS A C 1
ATOM 582 O O . CYS A 1 74 ? -7.194 26.142 -7.207 1.00 92.62 74 CYS A O 1
ATOM 584 N N . GLN A 1 75 ? -6.098 27.787 -8.273 1.00 96.38 75 GLN A N 1
ATOM 585 C CA . GLN A 1 75 ? -6.555 28.864 -7.384 1.00 96.38 75 GLN A CA 1
ATOM 586 C C . GLN A 1 75 ? -8.084 28.982 -7.350 1.00 96.38 75 GLN A C 1
ATOM 588 O O . GLN A 1 75 ? -8.676 29.174 -6.288 1.00 96.38 75 GLN A O 1
ATOM 593 N N . GLN A 1 76 ? -8.753 28.826 -8.495 1.00 97.81 76 GLN A N 1
ATOM 594 C CA . GLN A 1 76 ? -10.214 28.846 -8.557 1.00 97.81 76 GLN A CA 1
ATOM 595 C C . GLN A 1 76 ? -10.835 27.684 -7.764 1.00 97.81 76 GLN A C 1
ATOM 597 O O . GLN A 1 76 ? -11.798 27.882 -7.018 1.00 97.81 76 GLN A O 1
ATOM 602 N N . ASN A 1 77 ? -10.262 26.483 -7.877 1.00 92.19 77 ASN A N 1
ATOM 603 C CA . ASN A 1 77 ? -10.688 25.316 -7.105 1.00 92.19 77 ASN A CA 1
ATOM 604 C C . ASN A 1 77 ? -10.402 25.480 -5.605 1.00 92.19 77 ASN A C 1
ATOM 606 O O . ASN A 1 77 ? -11.251 25.140 -4.778 1.00 92.19 77 ASN A O 1
ATOM 610 N N . GLU A 1 78 ? -9.252 26.039 -5.231 1.00 93.69 78 GLU A N 1
ATOM 611 C CA . GLU A 1 78 ? -8.918 26.357 -3.838 1.00 93.69 78 GLU A CA 1
ATOM 612 C C . GLU A 1 78 ? -9.920 27.346 -3.236 1.00 93.69 78 GLU A C 1
ATOM 614 O O . GLU A 1 78 ? -10.458 27.101 -2.159 1.00 93.69 78 GLU A O 1
ATOM 619 N N . LEU A 1 79 ? -10.273 28.413 -3.957 1.00 97.81 79 LEU A N 1
ATOM 620 C CA . LEU A 1 79 ? -11.290 29.365 -3.504 1.00 97.81 79 LEU A CA 1
ATOM 621 C C . LEU A 1 79 ? -12.674 28.713 -3.370 1.00 97.81 79 LEU A C 1
ATOM 623 O O . LEU A 1 79 ? -13.359 28.922 -2.367 1.00 97.81 79 LEU A O 1
ATOM 627 N N . ALA A 1 80 ? -13.081 27.887 -4.335 1.00 96.44 80 ALA A N 1
ATOM 628 C CA . ALA A 1 80 ? -14.364 27.186 -4.285 1.00 96.44 80 ALA A CA 1
ATOM 629 C C . ALA A 1 80 ? -14.435 26.182 -3.120 1.00 96.44 80 ALA A C 1
ATOM 631 O O . ALA A 1 80 ? -15.462 26.067 -2.445 1.00 96.44 80 ALA A O 1
ATOM 632 N N . THR A 1 81 ? -13.346 25.457 -2.852 1.00 93.31 81 THR A N 1
ATOM 633 C CA . THR A 1 81 ? -13.264 24.538 -1.708 1.00 93.31 81 THR A CA 1
ATOM 634 C C . THR A 1 81 ? -13.224 25.295 -0.384 1.00 93.31 81 THR A C 1
ATOM 636 O O . THR A 1 81 ? -13.956 24.920 0.530 1.00 93.31 81 THR A O 1
ATOM 639 N N . ALA A 1 82 ? -12.489 26.407 -0.289 1.00 95.38 82 ALA A N 1
ATOM 640 C CA . ALA A 1 82 ? -12.468 27.268 0.892 1.00 95.38 82 ALA A CA 1
ATOM 641 C C . ALA A 1 82 ? -13.862 27.829 1.225 1.00 95.38 82 ALA A C 1
ATOM 643 O O . ALA A 1 82 ? -14.273 27.809 2.385 1.00 95.38 82 ALA A O 1
ATOM 644 N N . GLN A 1 83 ? -14.634 28.250 0.217 1.00 97.81 83 GLN A N 1
ATOM 645 C CA . GLN A 1 83 ? -16.024 28.688 0.398 1.00 97.81 83 GLN A CA 1
ATOM 646 C C . GLN A 1 83 ? -16.929 27.558 0.911 1.00 97.81 83 GLN A C 1
ATOM 648 O O . GLN A 1 83 ? -17.711 27.768 1.841 1.00 97.81 83 GLN A O 1
ATOM 653 N N . LYS A 1 84 ? -16.804 26.343 0.356 1.00 96.38 84 LYS A N 1
ATOM 654 C CA . LYS A 1 84 ? -17.549 25.168 0.843 1.00 96.38 84 LYS A CA 1
ATOM 655 C C . LYS A 1 84 ? -17.183 24.822 2.284 1.00 96.38 84 LYS A C 1
ATOM 657 O O . LYS A 1 84 ? -18.078 24.566 3.085 1.00 96.38 84 LYS A O 1
ATOM 662 N N . VAL A 1 85 ? -15.894 24.854 2.626 1.00 95.00 85 VAL A N 1
ATOM 663 C CA . VAL A 1 85 ? -15.417 24.627 3.997 1.00 95.00 85 VAL A CA 1
ATOM 664 C C . VAL A 1 85 ? -16.004 25.676 4.937 1.00 95.00 85 VAL A C 1
ATOM 666 O O . VAL A 1 85 ? -16.599 25.298 5.939 1.00 95.00 85 VAL A O 1
ATOM 669 N N . ALA A 1 86 ? -15.952 26.964 4.589 1.00 96.94 86 ALA A N 1
ATOM 670 C CA . ALA A 1 86 ? -16.542 28.029 5.400 1.00 96.94 86 ALA A CA 1
ATOM 671 C C . ALA A 1 86 ? -18.058 27.836 5.620 1.00 96.94 86 ALA A C 1
ATOM 673 O O . ALA A 1 86 ? -18.545 27.982 6.744 1.00 96.94 86 ALA A O 1
ATOM 674 N N . SER A 1 87 ? -18.797 27.439 4.577 1.00 97.88 87 SER A N 1
ATOM 675 C CA . SER A 1 87 ? -20.228 27.123 4.673 1.00 97.88 87 SER A CA 1
ATOM 676 C C . SER A 1 87 ? -20.500 25.940 5.609 1.00 97.88 87 SER A C 1
ATOM 678 O O . SER A 1 87 ? -21.386 26.019 6.460 1.00 97.88 87 SER A O 1
ATOM 680 N N . LEU A 1 88 ? -19.742 24.847 5.482 1.00 96.56 88 LEU A N 1
ATOM 681 C CA . LEU A 1 88 ? -19.890 23.669 6.341 1.00 96.56 88 LEU A CA 1
ATOM 682 C C . LEU A 1 88 ? -19.500 23.975 7.791 1.00 96.56 88 LEU A C 1
ATOM 684 O O . LEU A 1 88 ? -20.190 23.550 8.714 1.00 96.56 88 LEU A O 1
ATOM 688 N N . THR A 1 89 ? -18.445 24.761 8.012 1.00 95.44 89 THR A N 1
ATOM 689 C CA . THR A 1 89 ? -18.050 25.226 9.347 1.00 95.44 89 THR A CA 1
ATOM 690 C C . THR A 1 89 ? -19.165 26.044 10.001 1.00 95.44 89 THR A C 1
ATOM 692 O O . THR A 1 89 ? -19.474 25.816 11.171 1.00 95.44 89 THR A O 1
ATOM 695 N N . SER A 1 90 ? -19.818 26.939 9.251 1.00 96.81 90 SER A N 1
ATOM 696 C CA . SER A 1 90 ? -20.981 27.693 9.737 1.00 96.81 90 SER A CA 1
ATOM 697 C C . SER A 1 90 ? -22.161 26.774 10.087 1.00 96.81 90 SER A C 1
ATOM 699 O O . SER A 1 90 ? -22.751 26.921 11.157 1.00 96.81 90 SER A O 1
ATOM 701 N N . GLN A 1 91 ? -22.457 25.769 9.253 1.00 97.81 91 GLN A N 1
ATOM 702 C CA . GLN A 1 91 ? -23.520 24.793 9.519 1.00 97.81 91 GLN A CA 1
ATOM 703 C C . GLN A 1 91 ? -23.238 23.946 10.770 1.00 97.81 91 GLN A C 1
ATOM 705 O O . GLN A 1 91 ? -24.132 23.739 11.591 1.00 97.81 91 GLN A O 1
ATOM 710 N N . VAL A 1 92 ? -21.997 23.489 10.958 1.00 94.88 92 VAL A N 1
ATOM 711 C CA . VAL A 1 92 ? -21.585 22.750 12.162 1.00 94.88 92 VAL A CA 1
ATOM 712 C C . VAL A 1 92 ? -21.703 23.628 13.407 1.00 94.88 92 VAL A C 1
ATOM 714 O O . VAL A 1 92 ? -22.186 23.155 14.435 1.00 94.88 92 VAL A O 1
ATOM 717 N N . ALA A 1 93 ? -21.310 24.903 13.331 1.00 95.19 93 ALA A N 1
ATOM 718 C CA . ALA A 1 93 ? -21.471 25.843 14.440 1.00 95.19 93 ALA A CA 1
ATOM 719 C C . ALA A 1 93 ? -22.953 26.055 14.797 1.00 95.19 93 ALA A C 1
ATOM 721 O O . ALA A 1 93 ? -23.312 26.009 15.973 1.00 95.19 93 ALA A O 1
ATOM 722 N N . PHE A 1 94 ? -23.821 26.201 13.792 1.00 97.62 94 PHE A N 1
ATOM 723 C CA . PHE A 1 94 ? -25.267 26.306 13.988 1.00 97.62 94 PHE A CA 1
ATOM 724 C C . PHE A 1 94 ? -25.855 25.059 14.669 1.00 97.62 94 PHE A C 1
ATOM 726 O O . PHE A 1 94 ? -26.561 25.180 15.670 1.00 97.62 94 PHE A O 1
ATOM 733 N N . LEU A 1 95 ? -25.525 23.858 14.181 1.00 97.00 95 LEU A N 1
ATOM 734 C CA . LEU A 1 95 ? -26.008 22.604 14.772 1.00 97.00 95 LEU A CA 1
ATOM 735 C C . LEU A 1 95 ? -25.499 22.404 16.205 1.00 97.00 95 LEU A C 1
ATOM 737 O O . LEU A 1 95 ? -26.240 21.914 17.053 1.00 97.00 95 LEU A O 1
ATOM 741 N N . ARG A 1 96 ? -24.266 22.824 16.511 1.00 95.31 96 ARG A N 1
ATOM 742 C CA . ARG A 1 96 ? -23.734 22.798 17.882 1.00 95.31 96 ARG A CA 1
ATOM 743 C C . ARG A 1 96 ? -24.524 23.701 18.825 1.00 95.31 96 ARG A C 1
ATOM 745 O O . ARG A 1 96 ? -24.849 23.261 19.924 1.00 95.31 96 ARG A O 1
ATOM 752 N N . GLU A 1 97 ? -24.888 24.913 18.406 1.00 97.69 97 GLU A N 1
ATOM 753 C CA . GLU A 1 97 ? -25.749 25.778 19.229 1.00 97.69 97 GLU A CA 1
ATOM 754 C C . GLU A 1 97 ? -27.166 25.193 19.365 1.00 97.69 97 GLU A C 1
ATOM 756 O O . GLU A 1 97 ? -27.776 25.273 20.432 1.00 97.69 97 GLU A O 1
ATOM 761 N N . GLN A 1 98 ? -27.687 24.528 18.329 1.00 96.94 98 GLN A N 1
ATOM 762 C CA . GLN A 1 98 ? -28.972 23.827 18.409 1.00 96.94 98 GLN A CA 1
ATOM 763 C C . GLN A 1 98 ? -28.938 22.665 19.421 1.00 96.94 98 GLN A C 1
ATOM 765 O O . GLN A 1 98 ? -29.870 22.499 20.209 1.00 96.94 98 GLN A O 1
ATOM 770 N N . ILE A 1 99 ? -27.848 21.894 19.459 1.00 93.19 99 ILE A N 1
ATOM 771 C CA . ILE A 1 99 ? -27.637 20.851 20.474 1.00 93.19 99 ILE A CA 1
ATOM 772 C C . ILE A 1 99 ? -27.540 21.486 21.865 1.00 93.19 99 ILE A C 1
ATOM 774 O O . ILE A 1 99 ? -28.277 21.089 22.763 1.00 93.19 99 ILE A O 1
ATOM 778 N N . ALA A 1 100 ? -26.723 22.529 22.035 1.00 95.50 100 ALA A N 1
ATOM 779 C CA . ALA A 1 100 ? -26.555 23.203 23.321 1.00 95.50 100 ALA A CA 1
ATOM 780 C C . ALA A 1 100 ? -27.874 23.798 23.851 1.00 95.50 100 ALA A C 1
ATOM 782 O O . ALA A 1 100 ? -28.172 23.724 25.044 1.00 95.50 100 ALA A O 1
ATOM 783 N N . THR A 1 101 ? -28.704 24.376 22.980 1.00 97.50 101 THR A N 1
ATOM 784 C CA . THR A 1 101 ? -30.032 24.889 23.360 1.00 97.50 101 THR A CA 1
ATOM 785 C C . THR A 1 101 ? -31.000 23.766 23.734 1.00 97.50 101 THR A C 1
ATOM 787 O O . THR A 1 101 ? -31.710 23.899 24.736 1.00 97.50 101 THR A O 1
ATOM 790 N N . SER A 1 102 ? -30.983 22.642 23.011 1.00 95.88 102 SER A N 1
ATOM 791 C CA . SER A 1 102 ? -31.751 21.437 23.354 1.00 95.88 102 SER A CA 1
ATOM 792 C C . SER A 1 102 ? -31.326 20.846 24.705 1.00 95.88 102 SER A C 1
ATOM 794 O O . SER A 1 102 ? -32.168 20.561 25.556 1.00 95.88 102 SER A O 1
ATOM 796 N N . GLU A 1 103 ? -30.024 20.756 24.980 1.00 95.06 103 GLU A N 1
ATOM 797 C CA . GLU A 1 103 ? -29.491 20.299 26.269 1.00 95.06 103 GLU A CA 1
ATOM 798 C C . GLU A 1 103 ? -29.900 21.227 27.423 1.00 95.06 103 GLU A C 1
ATOM 800 O O . GLU A 1 103 ? -30.301 20.767 28.499 1.00 95.06 103 GLU A O 1
ATOM 805 N N . ARG A 1 104 ? -29.885 22.550 27.206 1.00 97.12 104 ARG A N 1
ATOM 806 C CA . ARG A 1 104 ? -30.410 23.528 28.177 1.00 97.12 104 ARG A CA 1
ATOM 807 C C . ARG A 1 104 ? -31.912 23.326 28.430 1.00 97.12 104 ARG A C 1
ATOM 809 O O . ARG A 1 104 ? -32.356 23.485 29.564 1.00 97.12 104 ARG A O 1
ATOM 816 N N . ALA A 1 105 ? -32.701 22.967 27.418 1.00 96.44 105 ALA A N 1
ATOM 817 C CA . ALA A 1 105 ? -34.120 22.655 27.594 1.00 96.44 105 ALA A CA 1
ATOM 818 C C . ALA A 1 105 ? -34.325 21.329 28.352 1.00 96.44 105 ALA A C 1
ATOM 820 O O . ALA A 1 105 ? -35.073 21.286 29.329 1.00 96.44 105 ALA A O 1
ATOM 821 N N . HIS A 1 106 ? -33.594 20.274 27.985 1.00 93.19 106 HIS A N 1
ATOM 822 C CA . HIS A 1 106 ? -33.632 18.980 28.669 1.00 93.19 106 HIS A CA 1
ATOM 823 C C . HIS A 1 106 ? -33.231 19.078 30.143 1.00 93.19 106 HIS A C 1
ATOM 825 O O . HIS A 1 106 ? -33.871 18.476 31.004 1.00 93.19 106 HIS A O 1
ATOM 831 N N . THR A 1 107 ? -32.198 19.860 30.462 1.00 95.00 107 THR A N 1
ATOM 832 C CA . THR A 1 107 ? -31.774 20.080 31.853 1.00 95.00 107 THR A CA 1
ATOM 833 C C . THR A 1 107 ? -32.814 20.849 32.671 1.00 95.00 107 THR A C 1
ATOM 835 O O . THR A 1 107 ? -32.948 20.574 33.864 1.00 95.00 107 THR A O 1
ATOM 838 N N . ARG A 1 108 ? -33.595 21.756 32.063 1.00 96.50 108 ARG A N 1
ATOM 839 C CA . ARG A 1 108 ? -34.745 22.404 32.726 1.00 96.50 108 ARG A CA 1
ATOM 840 C C . ARG A 1 108 ? -35.856 21.401 33.027 1.00 96.50 108 ARG A C 1
ATOM 842 O O . ARG A 1 108 ? -36.251 21.289 34.182 1.00 96.50 108 ARG A O 1
ATOM 849 N N . LEU A 1 109 ? -36.270 20.612 32.033 1.00 95.81 109 LEU A N 1
ATOM 850 C CA . LEU A 1 109 ? -37.304 19.583 32.209 1.00 95.81 109 LEU A CA 1
ATOM 851 C C . LEU A 1 109 ? -36.908 18.535 33.258 1.00 95.81 109 LEU A C 1
ATOM 853 O O . LEU A 1 109 ? -37.738 18.109 34.054 1.00 95.81 109 LEU A O 1
ATOM 857 N N . ARG A 1 110 ? -35.627 18.150 33.314 1.00 94.69 110 ARG A N 1
ATOM 858 C CA . ARG A 1 110 ? -35.120 17.231 34.342 1.00 94.69 110 ARG A CA 1
ATOM 859 C C . ARG A 1 110 ? -35.264 17.812 35.751 1.00 94.69 110 ARG A C 1
ATOM 861 O O . ARG A 1 110 ? -35.730 17.114 36.644 1.00 94.69 110 ARG A O 1
ATOM 868 N N . LYS A 1 111 ? -34.925 19.092 35.940 1.00 96.81 111 LYS A N 1
ATOM 869 C CA . LYS A 1 111 ? -35.090 19.788 37.228 1.00 96.81 111 LYS A CA 1
ATOM 870 C C . LYS A 1 111 ? -36.560 19.935 37.629 1.00 96.81 111 LYS A C 1
ATOM 872 O O . LYS A 1 111 ? -36.876 19.816 38.809 1.00 96.81 111 LYS A O 1
ATOM 877 N N . GLU A 1 112 ? -37.453 20.179 36.672 1.00 96.25 112 GLU A N 1
ATOM 878 C CA . GLU A 1 112 ? -38.904 20.212 36.912 1.00 96.25 112 GLU A CA 1
ATOM 879 C C . GLU A 1 112 ? -39.456 18.833 37.296 1.00 96.25 112 GLU A C 1
ATOM 881 O O . GLU A 1 112 ? -40.290 18.722 38.191 1.00 96.25 112 GLU A O 1
ATOM 886 N N . LEU A 1 113 ? -38.949 17.761 36.683 1.00 96.19 113 LEU A N 1
ATOM 887 C CA . LEU A 1 113 ? -39.319 16.397 37.053 1.00 96.19 113 LEU A CA 1
ATOM 888 C C . LEU A 1 113 ? -38.848 16.047 38.473 1.00 96.19 113 LEU A C 1
ATOM 890 O O . LEU A 1 113 ? -39.613 15.487 39.257 1.00 96.19 113 LEU A O 1
ATOM 894 N N . GLU A 1 114 ? -37.611 16.401 38.825 1.00 95.12 114 GLU A N 1
ATOM 895 C CA . GLU A 1 114 ? -37.070 16.215 40.177 1.00 95.12 114 GLU A CA 1
ATOM 896 C C . GLU A 1 114 ? -37.861 17.028 41.221 1.00 95.12 114 GLU A C 1
ATOM 898 O O . GLU A 1 114 ? -38.188 16.521 42.300 1.00 95.12 114 GLU A O 1
ATOM 903 N N . SER A 1 115 ? -38.247 18.270 40.906 1.00 96.50 115 SER A N 1
ATOM 904 C CA . SER A 1 115 ? -39.073 19.088 41.804 1.00 96.50 115 SER A CA 1
ATOM 905 C C . SER A 1 115 ? -40.495 18.526 41.962 1.00 96.50 115 SER A C 1
ATOM 907 O O . SER A 1 115 ? -41.017 18.480 43.078 1.00 96.50 115 SER A O 1
ATOM 909 N N . ALA A 1 116 ? -41.097 17.992 40.896 1.00 94.81 116 ALA A N 1
ATOM 910 C CA . ALA A 1 116 ? -42.389 17.309 40.963 1.00 94.81 116 ALA A CA 1
ATOM 911 C C . ALA A 1 116 ? -42.320 16.013 41.792 1.00 94.81 116 ALA A C 1
ATOM 913 O O . ALA A 1 116 ? -43.193 15.762 42.623 1.00 94.81 116 ALA A O 1
ATOM 914 N N . GLN A 1 117 ? -41.260 15.211 41.632 1.00 95.12 117 GLN A N 1
ATOM 915 C CA . GLN A 1 117 ? -41.048 13.995 42.429 1.00 95.12 117 GLN A CA 1
ATOM 916 C C . GLN A 1 117 ? -40.872 14.306 43.918 1.00 95.12 117 GLN A C 1
ATOM 918 O O . GLN A 1 117 ? -41.470 13.645 44.770 1.00 95.12 117 GLN A O 1
ATOM 923 N N . THR A 1 118 ? -40.081 15.328 44.249 1.00 96.56 118 THR A N 1
ATOM 924 C CA . THR A 1 118 ? -39.903 15.754 45.646 1.00 96.56 118 THR A CA 1
ATOM 925 C C . THR A 1 118 ? -41.208 16.283 46.245 1.00 96.56 118 THR A C 1
ATOM 927 O O . THR A 1 118 ? -41.535 15.927 47.378 1.00 96.56 118 THR A O 1
ATOM 930 N N . SER A 1 119 ? -42.000 17.046 45.482 1.00 96.62 119 SER A N 1
ATOM 931 C CA . SER A 1 119 ? -43.335 17.503 45.889 1.00 96.62 119 SER A CA 1
ATOM 932 C C . SER A 1 119 ? -44.288 16.333 46.172 1.00 96.62 119 SER A C 1
ATOM 934 O O . SER A 1 119 ? -44.884 16.279 47.250 1.00 96.62 119 SER A O 1
ATOM 936 N N . MET A 1 120 ? -44.343 15.339 45.279 1.00 95.19 120 MET A N 1
ATOM 937 C CA . MET A 1 120 ? -45.161 14.133 45.449 1.00 95.19 120 MET A CA 1
ATOM 938 C C . MET A 1 120 ? -44.777 13.350 46.713 1.00 95.19 120 MET A C 1
ATOM 940 O O . MET A 1 120 ? -45.642 12.899 47.463 1.00 95.19 120 MET A O 1
ATOM 944 N N . LEU A 1 121 ? -43.477 13.221 46.996 1.00 95.38 121 LEU A N 1
ATOM 945 C CA . LEU A 1 121 ? -42.984 12.521 48.184 1.00 95.38 121 LEU A CA 1
ATOM 946 C C . LEU A 1 121 ? -43.356 13.264 49.479 1.00 95.38 121 LEU A C 1
ATOM 948 O O . LEU A 1 121 ? -43.694 12.636 50.489 1.00 95.38 121 LEU A O 1
ATOM 952 N N . VAL A 1 122 ? -43.330 14.599 49.462 1.00 96.38 122 VAL A N 1
ATOM 953 C CA . VAL A 1 122 ? -43.795 15.433 50.582 1.00 96.38 122 VAL A CA 1
ATOM 954 C C . VAL A 1 122 ? -45.302 15.272 50.794 1.00 96.38 122 VAL A C 1
ATOM 956 O O . VAL A 1 122 ? -45.736 15.080 51.932 1.00 96.38 122 VAL A O 1
ATOM 959 N N . GLU A 1 123 ? -46.099 15.281 49.726 1.00 95.31 123 GLU A N 1
ATOM 960 C CA . GLU A 1 123 ? -47.547 15.072 49.800 1.00 95.31 123 GLU A CA 1
ATOM 961 C C . GLU A 1 123 ? -47.899 13.670 50.319 1.00 95.31 123 GLU A C 1
ATOM 963 O O . GLU A 1 123 ? -48.722 13.531 51.227 1.00 95.31 123 GLU A O 1
ATOM 968 N N . GLN A 1 124 ? -47.201 12.632 49.851 1.00 95.62 124 GLN A N 1
ATOM 969 C CA . GLN A 1 124 ? -47.370 11.263 50.341 1.00 95.62 124 GLN A CA 1
ATOM 970 C C . GLN A 1 124 ? -47.070 11.157 51.844 1.00 95.62 124 GLN A C 1
ATOM 972 O O . GLN A 1 124 ? -47.822 10.524 52.591 1.00 95.62 124 GLN A O 1
ATOM 977 N N . LYS A 1 125 ? -46.003 11.815 52.321 1.00 96.25 125 LYS A N 1
ATOM 978 C CA . LYS A 1 125 ? -45.690 11.897 53.758 1.00 96.25 125 LYS A CA 1
ATOM 979 C C . LYS A 1 125 ? -46.771 12.647 54.538 1.00 96.25 125 LYS A C 1
ATOM 981 O O . LYS A 1 125 ? -47.103 12.220 55.645 1.00 96.25 125 LYS A O 1
ATOM 986 N N . ARG A 1 126 ? -47.341 13.719 53.973 1.00 97.19 126 ARG A N 1
ATOM 987 C CA . ARG A 1 126 ? -48.455 14.470 54.576 1.00 97.19 126 ARG A CA 1
ATOM 988 C C . ARG A 1 126 ? -49.685 13.580 54.753 1.00 97.19 126 ARG A C 1
ATOM 990 O O . ARG A 1 126 ? -50.195 13.479 55.865 1.00 97.19 126 ARG A O 1
ATOM 997 N N . LEU A 1 127 ? -50.103 12.883 53.695 1.00 95.50 127 LEU A N 1
ATOM 998 C CA . LEU A 1 127 ? -51.244 11.961 53.726 1.00 95.50 127 LEU A CA 1
ATOM 999 C C . LEU A 1 127 ? -51.018 10.800 54.705 1.00 95.50 127 LEU A C 1
ATOM 1001 O O . LEU A 1 127 ? -51.926 10.410 55.438 1.00 95.50 127 LEU A O 1
ATOM 1005 N N . ALA A 1 128 ? -49.796 10.266 54.779 1.00 94.94 128 ALA A N 1
ATOM 1006 C CA . ALA A 1 128 ? -49.455 9.223 55.744 1.00 94.94 128 ALA A CA 1
ATOM 1007 C C . ALA A 1 128 ? -49.521 9.720 57.200 1.00 94.94 128 ALA A C 1
ATOM 1009 O O . ALA A 1 128 ? -49.999 8.995 58.076 1.00 94.94 128 ALA A O 1
ATOM 1010 N N . ALA A 1 129 ? -49.062 10.946 57.471 1.00 95.19 129 ALA A N 1
ATOM 1011 C CA . ALA A 1 129 ? -49.170 11.568 58.790 1.00 95.19 129 ALA A CA 1
ATOM 1012 C C . ALA A 1 129 ? -50.637 11.831 59.176 1.00 95.19 129 ALA A C 1
ATOM 1014 O O . ALA A 1 129 ? -51.036 11.543 60.304 1.00 95.19 129 ALA A O 1
ATOM 1015 N N . GLU A 1 130 ? -51.453 12.294 58.228 1.00 93.75 130 GLU A N 1
ATOM 1016 C CA . GLU A 1 130 ? -52.892 12.506 58.412 1.00 93.75 130 GLU A CA 1
ATOM 1017 C C . GLU A 1 130 ? -53.631 11.192 58.709 1.00 93.75 130 GLU A C 1
ATOM 1019 O O . GLU A 1 130 ? -54.396 11.109 59.672 1.00 93.75 130 GLU A O 1
ATOM 1024 N N . LYS A 1 131 ? -53.322 10.118 57.970 1.00 95.56 131 LYS A N 1
ATOM 1025 C CA . LYS A 1 131 ? -53.866 8.776 58.228 1.00 95.56 131 LYS A CA 1
ATOM 1026 C C . LYS A 1 131 ? -53.524 8.282 59.636 1.00 95.56 131 LYS A C 1
ATOM 1028 O O . LYS A 1 131 ? -54.401 7.772 60.330 1.00 95.56 131 LYS A O 1
ATOM 1033 N N . LYS A 1 132 ? -52.273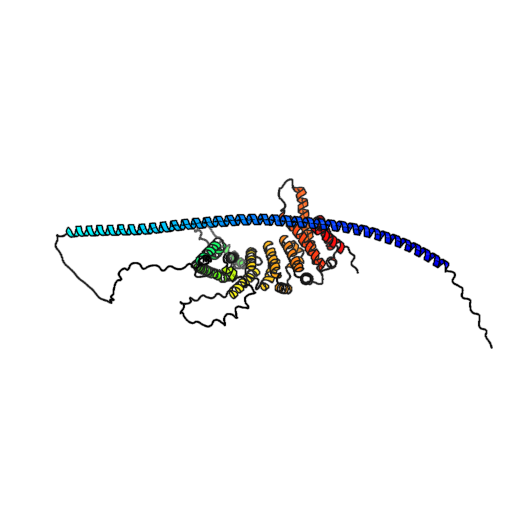 8.463 60.080 1.00 93.88 132 LYS A N 1
ATOM 1034 C CA . LYS A 1 132 ? -51.849 8.103 61.445 1.00 93.88 132 LYS A CA 1
ATOM 1035 C C . LYS A 1 132 ? -52.606 8.900 62.508 1.00 93.88 132 LYS A C 1
ATOM 1037 O O . LYS A 1 132 ? -52.997 8.324 63.517 1.00 93.88 132 LYS A O 1
ATOM 1042 N N . LEU A 1 133 ? -52.843 10.192 62.280 1.00 92.62 133 LEU A N 1
ATOM 1043 C CA . LEU A 1 133 ? -53.609 11.041 63.196 1.00 92.62 133 LEU A CA 1
ATOM 1044 C C . LEU A 1 133 ? -55.081 10.607 63.301 1.00 92.62 133 LEU A C 1
ATOM 1046 O O . LEU A 1 133 ? -55.663 10.625 64.384 1.00 92.62 133 LEU A O 1
ATOM 1050 N N . LEU A 1 134 ? -55.700 10.206 62.190 1.00 91.62 134 LEU A N 1
ATOM 1051 C CA . LEU A 1 134 ? -57.063 9.667 62.206 1.00 91.62 134 LEU A CA 1
ATOM 1052 C C . LEU A 1 134 ? -57.130 8.322 62.936 1.00 91.62 134 LEU A C 1
ATOM 1054 O O . LEU A 1 134 ? -58.076 8.071 63.681 1.00 91.62 134 LEU A O 1
ATOM 1058 N N . GLU A 1 135 ? -56.117 7.473 62.772 1.00 90.44 135 GLU A N 1
ATOM 1059 C CA . GLU A 1 135 ? -56.034 6.198 63.480 1.00 90.44 135 GLU A CA 1
ATOM 1060 C C . GLU A 1 135 ? -55.861 6.389 64.994 1.00 90.44 135 GLU A C 1
ATOM 1062 O O . GLU A 1 135 ? -56.540 5.718 65.773 1.00 90.44 135 GLU A O 1
ATOM 1067 N N . THR A 1 136 ? -55.026 7.338 65.435 1.00 88.44 136 THR A N 1
ATOM 1068 C CA . THR A 1 136 ? -54.898 7.660 66.866 1.00 88.44 136 THR A CA 1
ATOM 1069 C C . THR A 1 136 ? -56.185 8.253 67.431 1.00 88.44 136 THR A C 1
ATOM 1071 O O . THR A 1 136 ? -56.607 7.832 68.507 1.00 88.44 136 THR A O 1
ATOM 1074 N N . LYS A 1 137 ? -56.878 9.134 66.693 1.00 88.00 137 LYS A N 1
ATOM 1075 C CA . LYS A 1 137 ? -58.219 9.615 67.077 1.00 88.00 137 LYS A CA 1
ATOM 1076 C C . LYS A 1 137 ? -59.230 8.471 67.203 1.00 88.00 137 LYS A C 1
ATOM 1078 O O . LYS A 1 137 ? -60.012 8.452 68.150 1.00 88.00 137 LYS A O 1
ATOM 1083 N N . LYS A 1 138 ? -59.199 7.492 66.291 1.00 87.38 138 LYS A N 1
ATOM 1084 C CA . LYS A 1 138 ? -60.063 6.303 66.358 1.00 87.38 138 LYS A CA 1
ATOM 1085 C C . LYS A 1 138 ? -59.762 5.454 67.598 1.00 87.38 138 LYS A C 1
ATOM 1087 O O . LYS A 1 138 ? -60.699 5.009 68.252 1.00 87.38 138 LYS A O 1
ATOM 1092 N N . ARG A 1 139 ? -58.483 5.253 67.943 1.00 79.50 139 ARG A N 1
ATOM 1093 C CA . ARG A 1 139 ? -58.076 4.525 69.161 1.00 79.50 139 ARG A CA 1
ATOM 1094 C C . ARG A 1 139 ? -58.517 5.245 70.436 1.00 79.50 139 ARG A C 1
ATOM 1096 O O . ARG A 1 139 ? -59.077 4.595 71.305 1.00 79.50 139 ARG A O 1
ATOM 1103 N N . GLN A 1 140 ? -58.377 6.570 70.501 1.00 80.12 140 GLN A N 1
ATOM 1104 C CA . GLN A 1 140 ? -58.851 7.366 71.643 1.00 80.12 140 GLN A CA 1
ATOM 1105 C C . GLN A 1 140 ? -60.373 7.277 71.835 1.00 80.12 140 GLN A C 1
ATOM 1107 O O . GLN A 1 140 ? -60.846 7.121 72.957 1.00 80.12 140 GLN A O 1
ATOM 1112 N N . LEU A 1 141 ? -61.150 7.312 70.746 1.00 77.38 141 LEU A N 1
ATOM 1113 C CA . LEU A 1 141 ? -62.597 7.075 70.806 1.00 77.38 141 LEU A CA 1
ATOM 1114 C C . LEU A 1 141 ? -62.936 5.656 71.286 1.00 77.38 141 LEU A C 1
ATOM 1116 O O . LEU A 1 141 ? -63.915 5.473 72.004 1.00 77.38 141 LEU A O 1
ATOM 1120 N N . HIS A 1 142 ? -62.133 4.657 70.912 1.00 69.19 142 HIS A N 1
ATOM 1121 C CA . HIS A 1 142 ? -62.343 3.274 71.338 1.00 69.19 142 HIS A CA 1
ATOM 1122 C C . HIS A 1 142 ? -61.995 3.063 72.821 1.00 69.19 142 HIS A C 1
ATOM 1124 O O . HIS A 1 142 ? -62.773 2.433 73.530 1.00 69.19 142 HIS A O 1
ATOM 1130 N N . GLU A 1 143 ? -60.907 3.666 73.311 1.00 61.66 143 GLU A N 1
ATOM 1131 C CA . GLU A 1 143 ? -60.508 3.646 74.730 1.00 61.66 143 GLU A CA 1
ATOM 1132 C C . GLU A 1 143 ? -61.530 4.345 75.637 1.00 61.66 143 GLU A C 1
ATOM 1134 O O . GLU A 1 143 ? -61.817 3.870 76.735 1.00 61.66 143 GLU A O 1
ATOM 1139 N N . MET A 1 144 ? -62.155 5.428 75.166 1.00 57.22 144 MET A N 1
ATOM 1140 C CA . MET A 1 144 ? -63.263 6.064 75.886 1.00 57.22 144 MET A CA 1
ATOM 1141 C C . MET A 1 144 ? -64.548 5.221 75.904 1.00 57.22 144 MET A C 1
ATOM 1143 O O . MET A 1 144 ? -65.400 5.431 76.764 1.00 57.22 144 MET A O 1
ATOM 1147 N N . SER A 1 145 ? -64.699 4.263 74.984 1.00 55.16 145 SER A N 1
ATOM 1148 C CA . SER A 1 145 ? -65.889 3.410 74.872 1.00 55.16 145 SER A CA 1
ATOM 1149 C C . SER A 1 145 ? -65.728 2.043 75.562 1.00 55.16 145 SER A C 1
ATOM 1151 O O . SER A 1 145 ? -66.719 1.351 75.769 1.00 55.16 145 SER A O 1
ATOM 1153 N N . SER A 1 146 ? -64.515 1.659 75.984 1.00 47.69 146 SER A N 1
ATOM 1154 C CA . SER A 1 146 ? -64.211 0.341 76.571 1.00 47.69 146 SER A CA 1
ATOM 1155 C C . SER A 1 146 ? -64.106 0.304 78.105 1.00 47.69 146 SER A C 1
ATOM 1157 O O . SER A 1 146 ? -63.508 -0.614 78.663 1.00 47.69 146 SER A O 1
ATOM 1159 N N . SER A 1 147 ? -64.702 1.261 78.822 1.00 43.59 147 SER A N 1
ATOM 1160 C CA . SER A 1 147 ? -64.810 1.206 80.292 1.00 43.59 147 SER A CA 1
ATOM 1161 C C . SER A 1 147 ? -66.014 0.370 80.755 1.00 43.59 147 SER A C 1
ATOM 1163 O O . SER A 1 147 ? -66.959 0.916 81.312 1.00 43.59 147 SER A O 1
ATOM 1165 N N . GLN A 1 148 ? -65.989 -0.949 80.528 1.00 41.00 148 GLN A N 1
ATOM 1166 C CA . GLN A 1 148 ? -66.730 -1.947 81.326 1.00 41.00 148 GLN A CA 1
ATOM 1167 C C . GLN A 1 148 ? -66.327 -3.384 80.924 1.00 41.00 148 GLN A C 1
ATOM 1169 O O . GLN A 1 148 ? -66.851 -3.907 79.947 1.00 41.00 148 GLN A O 1
ATOM 1174 N N . ALA A 1 149 ? -65.401 -4.021 81.661 1.00 35.28 149 ALA A N 1
ATOM 1175 C CA . ALA A 1 149 ? -65.490 -5.422 82.139 1.00 35.28 149 ALA A CA 1
ATOM 1176 C C . ALA A 1 149 ? -64.182 -5.934 82.800 1.00 35.28 149 ALA A C 1
ATOM 1178 O O . ALA A 1 149 ? -63.089 -5.466 82.500 1.00 35.28 149 ALA A O 1
ATOM 1179 N N . VAL A 1 150 ? -64.358 -6.880 83.733 1.00 37.84 150 VAL A N 1
ATOM 1180 C CA . VAL A 1 150 ? -63.482 -7.376 84.830 1.00 37.84 150 VAL A CA 1
ATOM 1181 C C . VAL A 1 150 ? -62.589 -8.604 84.411 1.00 37.84 150 VAL A C 1
ATOM 1183 O O . VAL A 1 150 ? -62.567 -8.895 83.218 1.00 37.84 150 VAL A O 1
ATOM 1186 N N . PRO A 1 151 ? -61.809 -9.328 85.276 1.00 54.06 151 PRO A N 1
ATOM 1187 C CA . PRO A 1 151 ? -60.431 -9.791 84.977 1.00 54.06 151 PRO A CA 1
ATOM 1188 C C . PRO A 1 151 ? -60.221 -11.337 84.996 1.00 54.06 151 PRO A C 1
ATOM 1190 O O . PRO A 1 151 ? -61.115 -12.063 85.413 1.00 54.06 151 PRO A O 1
ATOM 1193 N N . SER A 1 152 ? -59.028 -11.862 84.635 1.00 34.28 152 SER A N 1
ATOM 1194 C CA . SER A 1 152 ? -58.460 -13.104 85.239 1.00 34.28 152 SER A CA 1
ATOM 1195 C C . SER A 1 152 ? -57.003 -13.447 84.823 1.00 34.28 152 SER A C 1
ATOM 1197 O O . SER A 1 152 ? -56.694 -13.569 83.644 1.00 34.28 152 SER A O 1
ATOM 1199 N N . SER A 1 153 ? -56.156 -13.595 85.853 1.00 38.69 153 SER A N 1
ATOM 1200 C CA . SER A 1 153 ? -54.969 -14.439 86.148 1.00 38.69 153 SER A CA 1
ATOM 1201 C C . SER A 1 153 ? -54.091 -15.223 85.133 1.00 38.69 153 SER A C 1
ATOM 1203 O O . SER A 1 153 ? -54.588 -16.026 84.354 1.00 38.69 153 SER A O 1
ATOM 1205 N N . GLN A 1 154 ? -52.771 -15.181 85.460 1.00 37.75 154 GLN A N 1
ATOM 1206 C CA . GLN A 1 154 ? -51.741 -16.269 85.522 1.00 37.75 154 GLN A CA 1
ATOM 1207 C C . GLN A 1 154 ? -51.072 -16.749 84.199 1.00 37.75 154 GLN A C 1
ATOM 1209 O O . GLN A 1 154 ? -51.749 -16.840 83.193 1.00 37.75 154 GLN A O 1
ATOM 1214 N N . VAL A 1 155 ? -49.765 -17.069 84.038 1.00 39.94 155 VAL A N 1
ATOM 1215 C CA . VAL A 1 155 ? -48.601 -17.494 84.873 1.00 39.94 155 VAL A CA 1
ATOM 1216 C C . VAL A 1 155 ? -47.273 -17.264 84.081 1.00 39.94 155 VAL A C 1
ATOM 1218 O O . VAL A 1 155 ? -47.311 -17.325 82.861 1.00 39.94 155 VAL A O 1
ATOM 1221 N N . ALA A 1 156 ? -46.150 -17.022 84.800 1.00 40.91 156 ALA A N 1
ATOM 1222 C CA . ALA A 1 156 ? -44.690 -17.291 84.583 1.00 40.91 156 ALA A CA 1
ATOM 1223 C C . ALA A 1 156 ? -44.078 -17.408 83.144 1.00 40.91 156 ALA A C 1
ATOM 1225 O O . ALA A 1 156 ? -44.726 -17.841 82.215 1.00 40.91 156 ALA A O 1
ATOM 1226 N N . SER A 1 157 ? -42.797 -17.168 82.827 1.00 38.97 157 SER A N 1
ATOM 1227 C CA . SER A 1 157 ? -41.537 -17.127 83.577 1.00 38.97 157 SER A CA 1
ATOM 1228 C C . SER A 1 157 ? -40.385 -16.676 82.639 1.00 38.97 157 SER A C 1
ATOM 1230 O O . SER A 1 157 ? -40.470 -16.866 81.432 1.00 38.97 157 SER A O 1
ATOM 1232 N N . GLN A 1 158 ? -39.282 -16.211 83.239 1.00 37.12 158 GLN A N 1
ATOM 1233 C CA . GLN A 1 158 ? -37.881 -16.203 82.749 1.00 37.12 158 GLN A CA 1
ATOM 1234 C C . GLN A 1 158 ? -37.320 -15.057 81.860 1.00 37.12 158 GLN A C 1
ATOM 1236 O O . GLN A 1 158 ? -37.430 -15.005 80.641 1.00 37.12 158 GLN A O 1
ATOM 1241 N N . ARG A 1 159 ? -36.586 -14.190 82.577 1.00 39.56 159 ARG A N 1
ATOM 1242 C CA . ARG A 1 159 ? -35.358 -13.416 82.249 1.00 39.56 159 ARG A CA 1
ATOM 1243 C C . ARG A 1 159 ? -34.153 -14.365 81.974 1.00 39.56 159 ARG A C 1
ATOM 1245 O O . ARG A 1 159 ? -34.286 -15.516 82.387 1.00 39.56 159 ARG A O 1
ATOM 1252 N N . PRO A 1 160 ? -32.972 -13.940 81.430 1.00 49.22 160 PRO A N 1
ATOM 1253 C CA . PRO A 1 160 ? -32.103 -12.898 82.037 1.00 49.22 160 PRO A CA 1
ATOM 1254 C C . PRO A 1 160 ? -31.238 -12.031 81.064 1.00 49.22 160 PRO A C 1
ATOM 1256 O O . PRO A 1 160 ? -30.952 -12.408 79.940 1.00 49.22 160 PRO A O 1
ATOM 1259 N N . PHE A 1 161 ? -31.057 -10.741 81.381 1.00 36.59 161 PHE A N 1
ATOM 1260 C CA . PHE A 1 161 ? -29.834 -10.024 81.837 1.00 36.59 161 PHE A CA 1
ATOM 1261 C C . PHE A 1 161 ? -28.754 -9.642 80.781 1.00 36.59 161 PHE A C 1
ATOM 1263 O O . PHE A 1 161 ? -28.081 -10.523 80.274 1.00 36.59 161 PHE A O 1
ATOM 1270 N N . TYR A 1 162 ? -28.627 -8.349 80.390 1.00 39.47 162 TYR A N 1
ATOM 1271 C CA . TYR A 1 162 ? -27.655 -7.269 80.800 1.00 39.47 162 TYR A CA 1
ATOM 1272 C C . TYR A 1 162 ? -26.486 -7.100 79.776 1.00 39.47 162 TYR A C 1
ATOM 1274 O O . TYR A 1 162 ? -26.235 -8.035 79.028 1.00 39.47 162 TYR A O 1
ATOM 1282 N N . PRO A 1 163 ? -25.672 -6.014 79.771 1.00 60.12 163 PRO A N 1
ATOM 1283 C CA . PRO A 1 163 ? -25.988 -4.571 79.796 1.00 60.12 163 PRO A CA 1
ATOM 1284 C C . PRO A 1 163 ? -25.052 -3.706 78.890 1.00 60.12 163 PRO A C 1
ATOM 1286 O O . PRO A 1 163 ? -24.114 -4.208 78.285 1.00 60.12 163 PRO A O 1
ATOM 1289 N N . SER A 1 164 ? -25.265 -2.379 78.901 1.00 37.28 164 SER A N 1
ATOM 1290 C CA . SER A 1 164 ? -24.236 -1.334 79.131 1.00 37.28 164 SER A CA 1
ATOM 1291 C C . SER A 1 164 ? -24.078 -0.189 78.119 1.00 37.28 164 SER A C 1
ATOM 1293 O O . SER A 1 164 ? -23.630 -0.348 76.994 1.00 37.28 164 SER A O 1
ATOM 1295 N N . GLN A 1 165 ? -24.258 0.989 78.722 1.00 39.22 165 GLN A N 1
ATOM 1296 C CA . GLN A 1 165 ? -23.510 2.240 78.603 1.00 39.22 165 GLN A CA 1
ATOM 1297 C C . GLN A 1 165 ? -24.121 3.439 77.863 1.00 39.22 165 GLN A C 1
ATOM 1299 O O . GLN A 1 165 ? -24.455 3.445 76.685 1.00 39.22 165 GLN A O 1
ATOM 1304 N N . GLN A 1 166 ? -24.244 4.472 78.697 1.00 42.31 166 GLN A N 1
ATOM 1305 C CA . GLN A 1 166 ? -24.671 5.842 78.498 1.00 42.31 166 GLN A CA 1
ATOM 1306 C C . GLN A 1 166 ? -23.585 6.647 77.775 1.00 42.31 166 GLN A C 1
ATOM 1308 O O . GLN A 1 166 ? -22.409 6.460 78.067 1.00 42.31 166 GLN A O 1
ATOM 1313 N N . LEU A 1 167 ? -23.980 7.683 77.030 1.00 42.97 167 LEU A N 1
ATOM 1314 C CA . LEU A 1 167 ? -23.344 8.993 77.188 1.00 42.97 167 LEU A CA 1
ATOM 1315 C C . LEU A 1 167 ? -24.292 10.131 76.764 1.00 42.97 167 LEU A C 1
ATOM 1317 O O . LEU A 1 167 ? -24.839 10.145 75.666 1.00 42.97 167 LEU A O 1
ATOM 1321 N N . ARG A 1 168 ? -24.482 11.074 77.695 1.00 37.38 168 ARG A N 1
ATOM 1322 C CA . ARG A 1 168 ? -25.029 12.440 77.538 1.00 37.38 168 ARG A CA 1
ATOM 1323 C C . ARG A 1 168 ? -24.278 13.174 76.404 1.00 37.38 168 ARG A C 1
ATOM 1325 O O . ARG A 1 168 ? -23.094 12.917 76.232 1.00 37.38 168 ARG A O 1
ATOM 1332 N N . THR A 1 169 ? -24.818 14.101 75.598 1.00 35.91 169 THR A N 1
ATOM 1333 C CA . THR A 1 169 ? -25.349 15.479 75.840 1.00 35.91 169 THR A CA 1
ATOM 1334 C C . THR A 1 169 ? -25.411 16.187 74.441 1.00 35.91 169 THR A C 1
ATOM 1336 O O . THR A 1 169 ? -24.935 15.589 73.481 1.00 35.91 169 THR A O 1
ATOM 1339 N N . PRO A 1 170 ? -25.755 17.488 74.292 1.00 46.47 170 PRO A N 1
ATOM 1340 C CA . PRO A 1 170 ? -27.057 18.177 74.223 1.00 46.47 170 PRO A CA 1
ATOM 1341 C C . PRO A 1 170 ? -27.421 18.670 72.776 1.00 46.47 170 PRO A C 1
ATOM 1343 O O . PRO A 1 170 ? -26.655 18.437 71.843 1.00 46.47 170 PRO A O 1
ATOM 1346 N N . PRO A 1 171 ? -28.567 19.353 72.534 1.00 59.44 171 PRO A N 1
ATOM 1347 C CA . PRO A 1 171 ? -29.009 19.735 71.183 1.00 59.44 171 PRO A CA 1
ATOM 1348 C C . PRO A 1 171 ? -28.573 21.163 70.792 1.00 59.44 171 PRO A C 1
ATOM 1350 O O . PRO A 1 171 ? -28.491 22.021 71.676 1.00 59.44 171 PRO A O 1
ATOM 1353 N N . PRO A 1 172 ? -28.397 21.497 69.497 1.00 51.47 172 PRO A N 1
ATOM 1354 C CA . PRO A 1 172 ? -28.283 22.886 69.079 1.00 51.47 172 PRO A CA 1
ATOM 1355 C C . PRO A 1 172 ? -29.599 23.446 68.516 1.00 51.47 172 PRO A C 1
ATOM 1357 O O . PRO A 1 172 ? -30.300 22.830 67.713 1.00 51.47 172 PRO A O 1
ATOM 1360 N N . ARG A 1 173 ? -29.895 24.664 68.982 1.00 39.22 173 ARG A N 1
ATOM 1361 C CA . ARG A 1 173 ? -30.910 25.613 68.502 1.00 39.22 173 ARG A CA 1
ATOM 1362 C C . ARG A 1 173 ? -30.512 26.250 67.154 1.00 39.22 173 ARG A C 1
ATOM 1364 O O . ARG A 1 173 ? -29.332 26.250 66.815 1.00 39.22 173 ARG A O 1
ATOM 1371 N N . PRO A 1 174 ? -31.475 26.866 66.440 1.00 47.50 174 PRO A N 1
ATOM 1372 C CA . PRO A 1 174 ? -31.263 27.521 65.152 1.00 47.50 174 PRO A CA 1
ATOM 1373 C C . PRO A 1 174 ? -30.713 28.949 65.311 1.00 47.50 174 PRO A C 1
ATOM 1375 O O . PRO A 1 174 ? -31.099 29.663 66.239 1.00 47.50 174 PRO A O 1
ATOM 1378 N N . GLN A 1 175 ? -29.867 29.387 64.374 1.00 36.16 175 GLN A N 1
ATOM 1379 C CA . GLN A 1 175 ? -29.516 30.797 64.176 1.00 36.16 175 GLN A CA 1
ATOM 1380 C C . GLN A 1 175 ? -29.604 31.184 62.693 1.00 36.16 175 GLN A C 1
ATOM 1382 O O . GLN A 1 175 ? -29.231 30.423 61.803 1.00 36.16 175 GLN A O 1
ATOM 1387 N N . SER A 1 176 ? -30.162 32.374 62.490 1.00 39.38 176 SER A N 1
ATOM 1388 C CA . SER A 1 176 ? -30.499 33.065 61.241 1.00 39.38 176 SER A CA 1
ATOM 1389 C C . SER A 1 176 ? -29.263 33.772 60.613 1.00 39.38 176 SER A C 1
ATOM 1391 O O . SER A 1 176 ? -28.164 33.655 61.155 1.00 39.38 176 SER A O 1
ATOM 1393 N N . PRO A 1 177 ? -29.391 34.473 59.462 1.00 52.00 177 PRO A N 1
ATOM 1394 C CA . PRO A 1 177 ? -28.323 34.634 58.473 1.00 52.00 177 PRO A CA 1
ATOM 1395 C C . PRO A 1 177 ? -27.383 35.818 58.741 1.00 52.00 177 PRO A C 1
ATOM 1397 O O . PRO A 1 177 ? -27.802 36.867 59.227 1.00 52.00 177 PRO A O 1
ATOM 1400 N N . VAL A 1 178 ? -26.122 35.675 58.320 1.00 40.28 178 VAL A N 1
ATOM 1401 C CA . VAL A 1 178 ? -25.112 36.743 58.303 1.00 40.28 178 VAL A CA 1
ATOM 1402 C C . VAL A 1 178 ? -24.654 37.002 56.863 1.00 40.28 178 VAL A C 1
ATOM 1404 O O . VAL A 1 178 ? -24.085 36.139 56.206 1.00 40.28 178 VAL A O 1
ATOM 1407 N N . VAL A 1 179 ? -25.003 38.204 56.402 1.00 41.97 179 VAL A N 1
ATOM 1408 C CA . VAL A 1 179 ? -24.303 39.166 55.527 1.00 41.97 179 VAL A CA 1
ATOM 1409 C C . VAL A 1 179 ? -23.144 38.668 54.639 1.00 41.97 179 VAL A C 1
ATOM 1411 O O . VAL A 1 179 ? -22.142 38.130 55.098 1.00 41.97 179 VAL A O 1
ATOM 1414 N N . ALA A 1 180 ? -23.263 38.991 53.347 1.00 43.38 180 ALA A N 1
ATOM 1415 C CA . ALA A 1 180 ? -22.290 38.779 52.277 1.00 43.38 180 ALA A CA 1
ATOM 1416 C C . ALA A 1 180 ? -21.036 39.676 52.365 1.00 43.38 180 ALA A C 1
ATOM 1418 O O . ALA A 1 180 ? -21.163 40.866 52.664 1.00 43.38 180 ALA A O 1
ATOM 1419 N N . PRO A 1 181 ? -19.856 39.187 51.932 1.00 41.91 181 PRO A N 1
ATOM 1420 C CA . PRO A 1 181 ? -18.785 40.037 51.445 1.00 41.91 181 PRO A CA 1
ATOM 1421 C C . PRO A 1 181 ? -18.779 40.092 49.909 1.00 41.91 181 PRO A C 1
ATOM 1423 O O . PRO A 1 181 ? -18.731 39.092 49.193 1.00 41.91 181 PRO A O 1
ATOM 1426 N N . ARG A 1 182 ? -18.817 41.329 49.426 1.00 43.31 182 ARG A N 1
ATOM 1427 C CA . ARG A 1 182 ? -18.655 41.779 48.045 1.00 43.31 182 ARG A CA 1
ATOM 1428 C C . ARG A 1 182 ? -17.259 41.382 47.543 1.00 43.31 182 ARG A C 1
ATOM 1430 O O . ARG A 1 182 ? -16.274 41.939 48.016 1.00 43.31 182 ARG A O 1
ATOM 1437 N N . SER A 1 183 ? -17.174 40.437 46.602 1.00 35.00 183 SER A N 1
ATOM 1438 C CA . SER A 1 183 ? -15.922 40.116 45.901 1.00 35.00 183 SER A CA 1
ATOM 1439 C C . SER A 1 183 ? -15.816 40.872 44.583 1.00 35.00 183 SER A C 1
ATOM 1441 O O . SER A 1 183 ? -16.714 40.869 43.744 1.00 35.00 183 SER A O 1
ATOM 1443 N N . THR A 1 184 ? -14.685 41.550 44.474 1.00 36.56 184 THR A N 1
ATOM 1444 C CA . THR A 1 184 ? -14.137 42.303 43.353 1.00 36.56 184 THR A CA 1
ATOM 1445 C C . THR A 1 184 ? -14.002 41.465 42.086 1.00 36.56 184 THR A C 1
ATOM 1447 O O . THR A 1 184 ? -13.529 40.331 42.116 1.00 36.56 184 THR A O 1
ATOM 1450 N N . ALA A 1 185 ? -14.376 42.075 40.963 1.00 43.03 185 ALA A N 1
ATOM 1451 C CA . ALA A 1 185 ? -14.156 41.562 39.623 1.00 43.03 185 ALA A CA 1
ATOM 1452 C C . ALA A 1 185 ? -12.664 41.284 39.385 1.00 43.03 185 ALA A C 1
ATOM 1454 O O . ALA A 1 185 ? -11.833 42.187 39.444 1.00 43.03 185 ALA A O 1
ATOM 1455 N N . THR A 1 186 ? -12.328 40.030 39.097 1.00 36.75 186 THR A N 1
ATOM 1456 C CA . THR A 1 186 ? -11.077 39.658 38.433 1.00 36.75 186 THR A CA 1
ATOM 1457 C C . THR A 1 186 ? -11.473 38.859 37.202 1.00 36.75 186 THR A C 1
ATOM 1459 O O . THR A 1 186 ? -12.233 37.897 37.296 1.00 36.75 186 THR A O 1
ATOM 1462 N N . ILE A 1 187 ? -11.030 39.330 36.041 1.00 44.47 187 ILE A N 1
ATOM 1463 C CA . ILE A 1 187 ? -11.295 38.747 34.728 1.00 44.47 187 ILE A CA 1
ATOM 1464 C C . ILE A 1 187 ? -10.682 37.342 34.711 1.00 44.47 187 ILE A C 1
ATOM 1466 O O . ILE A 1 187 ? -9.470 37.185 34.590 1.00 44.47 187 ILE A O 1
ATOM 1470 N N . ALA A 1 188 ? -11.522 36.323 34.889 1.00 36.81 188 ALA A N 1
ATOM 1471 C CA . ALA A 1 188 ? -11.153 34.932 34.692 1.00 36.81 188 ALA A CA 1
ATOM 1472 C C . ALA A 1 188 ? -11.303 34.609 33.204 1.00 36.81 188 ALA A C 1
ATOM 1474 O O . ALA A 1 188 ? -12.410 34.610 32.664 1.00 36.81 188 ALA A O 1
ATOM 1475 N N . ILE A 1 189 ? -10.177 34.346 32.544 1.00 42.72 189 ILE A N 1
ATOM 1476 C CA . ILE A 1 189 ? -10.144 33.688 31.241 1.00 42.72 189 ILE A CA 1
ATOM 1477 C C . ILE A 1 189 ? -10.788 32.311 31.450 1.00 42.72 189 ILE A C 1
ATOM 1479 O O . ILE A 1 189 ? -10.237 31.466 32.154 1.00 42.72 189 ILE A O 1
ATOM 1483 N N . GLN A 1 190 ? -11.990 32.119 30.904 1.00 36.41 190 GLN A N 1
ATOM 1484 C CA . GLN A 1 190 ? -12.643 30.817 30.821 1.00 36.41 190 GLN A CA 1
ATOM 1485 C C . GLN A 1 190 ? -11.844 29.952 29.846 1.00 36.41 190 GLN A C 1
ATOM 1487 O O . GLN A 1 190 ? -12.088 29.957 28.644 1.00 36.41 190 GLN A O 1
ATOM 1492 N N . THR A 1 191 ? -10.860 29.223 30.357 1.00 44.69 191 THR A N 1
ATOM 1493 C CA . THR A 1 191 ? -10.348 28.041 29.672 1.00 44.69 191 THR A CA 1
ATOM 1494 C C . THR A 1 191 ? -11.476 27.017 29.715 1.00 44.69 191 THR A C 1
ATOM 1496 O O . THR A 1 191 ? -11.832 26.547 30.796 1.00 44.69 191 THR A O 1
ATOM 1499 N N . GLU A 1 192 ? -12.096 26.744 28.567 1.00 39.41 192 GLU A N 1
ATOM 1500 C CA . GLU A 1 192 ? -13.099 25.691 28.407 1.00 39.41 192 GLU A CA 1
ATOM 1501 C C . GLU A 1 192 ? -12.579 24.408 29.068 1.00 39.41 192 GLU A C 1
ATOM 1503 O O . GLU A 1 192 ? -11.579 23.825 28.642 1.00 39.41 192 GLU A O 1
ATOM 1508 N N . ALA A 1 193 ? -13.211 24.004 30.170 1.00 44.28 193 ALA A N 1
ATOM 1509 C CA . ALA A 1 193 ? -12.903 22.748 30.826 1.00 44.28 193 ALA A CA 1
ATOM 1510 C C . ALA A 1 193 ? -13.297 21.631 29.857 1.00 44.28 193 ALA A C 1
ATOM 1512 O O . ALA A 1 193 ? -14.481 21.347 29.685 1.00 44.28 193 ALA A O 1
ATOM 1513 N N . ILE A 1 194 ? -12.299 21.041 29.192 1.00 49.00 194 ILE A N 1
ATOM 1514 C CA . ILE A 1 194 ? -12.460 19.842 28.370 1.00 49.00 194 ILE A CA 1
ATOM 1515 C C . ILE A 1 194 ? -13.251 18.838 29.219 1.00 49.00 194 ILE A C 1
ATOM 1517 O O . ILE A 1 194 ? -12.781 18.501 30.311 1.00 49.00 194 ILE A O 1
ATOM 1521 N N . PRO A 1 195 ? -14.444 18.389 28.788 1.00 52.56 195 PRO A N 1
ATOM 1522 C CA . PRO A 1 195 ? -15.212 17.418 29.545 1.00 52.56 195 PRO A CA 1
ATOM 1523 C C . PRO A 1 195 ? -14.373 16.150 29.661 1.00 52.56 195 PRO A C 1
ATOM 1525 O O . PRO A 1 195 ? -14.151 15.428 28.691 1.00 52.56 195 PRO A O 1
ATOM 1528 N N . THR A 1 196 ? -13.854 15.906 30.860 1.00 69.69 196 THR A N 1
ATOM 1529 C CA . THR A 1 196 ? -13.155 14.674 31.196 1.00 69.69 196 THR A CA 1
ATOM 1530 C C . THR A 1 196 ? -14.202 13.567 31.246 1.00 69.69 196 THR A C 1
ATOM 1532 O O . THR A 1 196 ? -14.830 13.347 32.283 1.00 69.69 196 THR A O 1
ATOM 1535 N N . THR A 1 197 ? -14.438 12.901 30.117 1.00 80.75 197 THR A N 1
ATOM 1536 C CA . THR A 1 197 ? -15.205 11.654 30.068 1.00 80.75 197 THR A CA 1
ATOM 1537 C C . THR A 1 197 ? -14.579 10.673 31.056 1.00 80.75 197 THR A C 1
ATOM 1539 O O . THR A 1 197 ? -13.353 10.524 31.088 1.00 80.75 197 THR A O 1
ATOM 1542 N N . SER A 1 198 ? -15.390 10.037 31.906 1.00 92.19 198 SER A N 1
ATOM 1543 C CA . SER A 1 198 ? -14.864 9.048 32.849 1.00 92.19 198 SER A CA 1
ATOM 1544 C C . SER A 1 198 ? -14.212 7.897 32.077 1.00 92.19 198 SER A C 1
ATOM 1546 O O . SER A 1 198 ? -14.666 7.528 30.994 1.00 92.19 198 SER A O 1
ATOM 1548 N N . LEU A 1 199 ? -13.157 7.298 32.638 1.00 92.38 199 LEU A N 1
ATOM 1549 C CA . LEU A 1 199 ? -12.479 6.152 32.016 1.00 92.38 199 LEU A CA 1
ATOM 1550 C C . LEU A 1 199 ? -13.462 5.005 31.727 1.00 92.38 199 LEU A C 1
ATOM 1552 O O . LEU A 1 199 ? -13.375 4.366 30.686 1.00 92.38 199 LEU A O 1
ATOM 1556 N N . SER A 1 200 ? -14.428 4.781 32.623 1.00 94.38 200 SER A N 1
ATOM 1557 C CA . SER A 1 200 ? -15.493 3.792 32.435 1.00 94.38 200 SER A CA 1
ATOM 1558 C C . SER A 1 200 ? -16.360 4.078 31.208 1.00 94.38 200 SER A C 1
ATOM 1560 O O . SER A 1 200 ? -16.730 3.145 30.506 1.00 94.38 200 SER A O 1
ATOM 1562 N N . GLN A 1 201 ? -16.652 5.349 30.910 1.00 94.75 201 GLN A N 1
ATOM 1563 C CA . GLN A 1 201 ? -17.436 5.736 29.738 1.00 94.75 201 GLN A CA 1
ATOM 1564 C C . GLN A 1 201 ? -16.633 5.539 28.446 1.00 94.75 201 GLN A C 1
ATOM 1566 O O . GLN A 1 201 ? -17.148 4.940 27.506 1.00 94.75 201 GLN A O 1
ATOM 1571 N N . GLU A 1 202 ? -15.365 5.967 28.428 1.00 94.50 202 GLU A N 1
ATOM 1572 C CA . GLU A 1 202 ? -14.434 5.731 27.309 1.00 94.50 202 GLU A CA 1
ATOM 1573 C C . GLU A 1 202 ? -14.295 4.222 27.026 1.00 94.50 202 GLU A C 1
ATOM 1575 O O . GLU A 1 202 ? -14.405 3.771 25.886 1.00 94.50 202 GLU A O 1
ATOM 1580 N N . ASN A 1 203 ? -14.113 3.418 28.079 1.00 96.38 203 ASN A N 1
ATOM 1581 C CA . ASN A 1 203 ? -14.009 1.966 27.973 1.00 96.38 203 ASN A CA 1
ATOM 1582 C C . ASN A 1 203 ? -15.331 1.315 27.529 1.00 96.38 203 ASN A C 1
ATOM 1584 O O . ASN A 1 203 ? -15.295 0.363 26.754 1.00 96.38 203 ASN A O 1
ATOM 1588 N N . ALA A 1 204 ? -16.489 1.799 27.988 1.00 96.00 204 ALA A N 1
ATOM 1589 C CA . ALA A 1 204 ? -17.788 1.268 27.576 1.00 96.00 204 ALA A CA 1
ATOM 1590 C C . ALA A 1 204 ? -18.056 1.508 26.086 1.00 96.00 204 ALA A C 1
ATOM 1592 O O . ALA A 1 204 ? -18.499 0.592 25.395 1.00 96.00 204 ALA A O 1
ATOM 1593 N N . GLU A 1 205 ? -17.731 2.697 25.575 1.00 96.38 205 GLU A N 1
ATOM 1594 C CA . GLU A 1 205 ? -17.822 3.007 24.145 1.00 96.38 205 GLU A CA 1
ATOM 1595 C C . GLU A 1 205 ? -16.862 2.136 23.322 1.00 96.38 205 GLU A C 1
ATOM 1597 O O . GLU A 1 205 ? -17.249 1.565 22.303 1.00 96.38 205 GLU A O 1
ATOM 1602 N N . LEU A 1 206 ? -15.630 1.949 23.806 1.00 96.38 206 LEU A N 1
ATOM 1603 C CA . LEU A 1 206 ? -14.654 1.060 23.181 1.00 96.38 206 LEU A CA 1
ATOM 1604 C C . LEU A 1 206 ? -15.165 -0.384 23.092 1.00 96.38 206 LEU A C 1
ATOM 1606 O O . LEU A 1 206 ? -15.136 -0.980 22.018 1.00 96.38 206 LEU A O 1
ATOM 1610 N N . VAL A 1 207 ? -15.635 -0.950 24.208 1.00 96.25 207 VAL A N 1
ATOM 1611 C CA . VAL A 1 207 ? -16.155 -2.326 24.257 1.00 96.25 207 VAL A CA 1
ATOM 1612 C C . VAL A 1 207 ? -17.398 -2.460 23.383 1.00 96.25 207 VAL A C 1
ATOM 1614 O O . VAL A 1 207 ? -17.521 -3.449 22.665 1.00 96.25 207 VAL A O 1
ATOM 1617 N N . HIS A 1 208 ? -18.279 -1.457 23.373 1.00 95.44 208 HIS A N 1
ATOM 1618 C CA . HIS A 1 208 ? -19.431 -1.426 22.479 1.00 95.44 208 HIS A CA 1
ATOM 1619 C C . HIS A 1 208 ? -19.006 -1.497 21.006 1.00 95.44 208 HIS A C 1
ATOM 1621 O O . HIS A 1 208 ? -19.495 -2.356 20.276 1.00 95.44 208 HIS A O 1
ATOM 1627 N N . ASN A 1 209 ? -18.039 -0.675 20.588 1.00 94.06 209 ASN A N 1
ATOM 1628 C CA . ASN A 1 209 ? -17.517 -0.680 19.219 1.00 94.06 209 ASN A CA 1
ATOM 1629 C C . ASN A 1 209 ? -16.849 -2.016 18.849 1.00 94.06 209 ASN A C 1
ATOM 1631 O O . ASN A 1 209 ? -16.985 -2.480 17.721 1.00 94.06 209 ASN A O 1
ATOM 1635 N N . LEU A 1 210 ? -16.158 -2.668 19.791 1.00 93.88 210 LEU A N 1
ATOM 1636 C CA . LEU A 1 210 ? -15.567 -3.991 19.558 1.00 93.88 210 LEU A CA 1
ATOM 1637 C C . LEU A 1 210 ? -16.623 -5.101 19.455 1.00 93.88 210 LEU A C 1
ATOM 1639 O O . LEU A 1 210 ? -16.445 -6.022 18.662 1.00 93.88 210 LEU A O 1
ATOM 1643 N N . LEU A 1 211 ? -17.712 -5.014 20.226 1.00 94.19 211 LEU A N 1
ATOM 1644 C CA . LEU A 1 211 ? -18.827 -5.970 20.193 1.00 94.19 211 LEU A CA 1
ATOM 1645 C C . LEU A 1 211 ? -19.711 -5.828 18.949 1.00 94.19 211 LEU A C 1
ATOM 1647 O O . LEU A 1 211 ? -20.372 -6.792 18.573 1.00 94.19 211 LEU A O 1
ATOM 1651 N N . GLN A 1 212 ? -19.718 -4.663 18.292 1.00 91.88 212 GLN A N 1
ATOM 1652 C CA . GLN A 1 212 ? -20.357 -4.516 16.978 1.00 91.88 212 GLN A CA 1
ATOM 1653 C C . GLN A 1 212 ? -19.689 -5.406 15.913 1.00 91.88 212 GLN A C 1
ATOM 1655 O O . GLN A 1 212 ? -20.323 -5.761 14.921 1.00 91.88 212 GLN A O 1
ATOM 1660 N N . GLY A 1 213 ? -18.424 -5.794 16.116 1.00 89.56 213 GLY A N 1
ATOM 1661 C CA . GLY A 1 213 ? -17.727 -6.767 15.282 1.00 89.56 213 GLY A CA 1
ATOM 1662 C C . GLY A 1 213 ? -17.907 -8.206 15.777 1.00 89.56 213 GLY A C 1
ATOM 1663 O O . GLY A 1 213 ? -17.830 -8.488 16.970 1.00 89.56 213 GLY A O 1
ATOM 1664 N N . ALA A 1 214 ? -18.037 -9.158 14.847 1.00 92.00 214 ALA A N 1
ATOM 1665 C CA . ALA A 1 214 ? -18.092 -10.587 15.181 1.00 92.00 214 ALA A CA 1
ATOM 1666 C C . ALA A 1 214 ? -16.792 -11.111 15.827 1.00 92.00 214 ALA A C 1
ATOM 1668 O O . ALA A 1 214 ? -16.818 -12.105 16.544 1.00 92.00 214 ALA A O 1
ATOM 1669 N N . ALA A 1 215 ? -15.661 -10.428 15.617 1.00 93.25 215 ALA A N 1
ATOM 1670 C CA . ALA A 1 215 ? -14.340 -10.854 16.074 1.00 93.25 215 ALA A CA 1
ATOM 1671 C C . ALA A 1 215 ? -14.254 -11.043 17.597 1.00 93.25 215 ALA A C 1
ATOM 1673 O O . ALA A 1 215 ? -13.763 -12.067 18.068 1.00 93.25 215 ALA A O 1
ATOM 1674 N N . LEU A 1 216 ? -14.758 -10.080 18.380 1.00 93.75 216 LEU A N 1
ATOM 1675 C CA . LEU A 1 216 ? -14.716 -10.191 19.837 1.00 93.75 216 LEU A CA 1
ATOM 1676 C C . LEU A 1 216 ? -15.607 -11.340 20.321 1.00 93.75 216 LEU A C 1
ATOM 1678 O O . LEU A 1 216 ? -15.198 -12.103 21.191 1.00 93.75 216 LEU A O 1
ATOM 1682 N N . LEU A 1 217 ? -16.781 -11.514 19.712 1.00 92.25 217 LEU A N 1
ATOM 1683 C CA . LEU A 1 217 ? -17.678 -12.627 20.026 1.00 92.25 217 LEU A CA 1
ATOM 1684 C C . LEU A 1 217 ? -17.041 -13.979 19.700 1.00 92.25 217 LEU A C 1
ATOM 1686 O O . LEU A 1 217 ? -17.168 -14.899 20.497 1.00 92.25 217 LEU A O 1
ATOM 1690 N N . THR A 1 218 ? -16.301 -14.102 18.596 1.00 91.88 218 THR A N 1
ATOM 1691 C CA . THR A 1 218 ? -15.554 -15.327 18.270 1.00 91.88 218 THR A CA 1
ATOM 1692 C C . THR A 1 218 ? -14.530 -15.665 19.353 1.00 91.88 218 THR A C 1
ATOM 1694 O O . THR A 1 218 ? -14.455 -16.816 19.774 1.00 91.88 218 THR A O 1
ATOM 1697 N N . LEU A 1 219 ? -13.783 -14.676 19.863 1.00 92.06 219 LEU A N 1
ATOM 1698 C CA . LEU A 1 219 ? -12.832 -14.898 20.963 1.00 92.06 219 LEU A CA 1
ATOM 1699 C C . LEU A 1 219 ? -13.533 -15.318 22.263 1.00 92.06 219 LEU A C 1
ATOM 1701 O O . LEU A 1 219 ? -13.023 -16.160 22.997 1.00 92.06 219 LEU A O 1
ATOM 1705 N N . LEU A 1 220 ? -14.703 -14.741 22.539 1.00 91.38 220 LEU A N 1
ATOM 1706 C CA . LEU A 1 220 ? -15.488 -15.006 23.745 1.00 91.38 220 LEU A CA 1
ATOM 1707 C C . LEU A 1 220 ? -16.249 -16.345 23.697 1.00 91.38 220 LEU A C 1
ATOM 1709 O O . LEU A 1 220 ? -16.431 -16.973 24.741 1.00 91.38 220 LEU A O 1
ATOM 1713 N N . ASN A 1 221 ? -16.670 -16.787 22.506 1.00 87.19 221 ASN A N 1
ATOM 1714 C CA . ASN A 1 221 ? -17.499 -17.978 22.281 1.00 87.19 221 ASN A CA 1
ATOM 1715 C C . ASN A 1 221 ? -16.706 -19.227 21.881 1.00 87.19 221 ASN A C 1
ATOM 1717 O O . ASN A 1 221 ? -17.294 -20.302 21.765 1.00 87.19 221 ASN A O 1
ATOM 1721 N N . HIS A 1 222 ? -15.385 -19.135 21.700 1.00 74.88 222 HIS A N 1
ATOM 1722 C CA . HIS A 1 222 ? -14.557 -20.285 21.309 1.00 74.88 222 HIS A CA 1
ATOM 1723 C C . HIS A 1 222 ? -14.591 -21.452 22.327 1.00 74.88 222 HIS A C 1
ATOM 1725 O O . HIS A 1 222 ? -14.115 -22.546 22.053 1.00 74.88 222 HIS A O 1
ATOM 1731 N N . VAL A 1 223 ? -15.212 -21.243 23.490 1.00 62.38 223 VAL A N 1
ATOM 1732 C CA . VAL A 1 223 ? -15.456 -22.252 24.529 1.00 62.38 223 VAL A CA 1
ATOM 1733 C C . VAL A 1 223 ? -16.562 -23.255 24.153 1.00 62.38 223 VAL A C 1
ATOM 1735 O O . VAL A 1 223 ? -16.613 -24.335 24.734 1.00 62.38 223 VAL A O 1
ATOM 1738 N N . SER A 1 224 ? -17.450 -22.938 23.203 1.00 55.59 224 SER A N 1
ATOM 1739 C CA . SER A 1 224 ? -18.728 -23.659 23.064 1.00 55.59 224 SER A CA 1
ATOM 1740 C C . SER A 1 224 ? -18.832 -24.652 21.902 1.00 55.59 224 SER A C 1
ATOM 1742 O O . SER A 1 224 ? -19.830 -25.363 21.847 1.00 55.59 224 SER A O 1
ATOM 1744 N N . SER A 1 225 ? -17.860 -24.725 20.983 1.00 50.94 225 SER A N 1
ATOM 1745 C CA . SER A 1 225 ? -17.988 -25.559 19.768 1.00 50.94 225 SER A CA 1
ATOM 1746 C C . SER A 1 225 ? -17.161 -26.846 19.764 1.00 50.94 225 SER A C 1
ATOM 1748 O O . SER A 1 225 ? -17.065 -27.483 18.723 1.00 50.94 225 SER A O 1
ATOM 1750 N N . SER A 1 226 ? -16.540 -27.231 20.882 1.00 47.16 226 SER A N 1
ATOM 1751 C CA . SER A 1 226 ? -15.824 -28.508 20.960 1.00 47.16 226 SER A CA 1
ATOM 1752 C C . SER A 1 226 ? -16.826 -29.649 21.127 1.00 47.16 226 SER A C 1
ATOM 1754 O O . SER A 1 226 ? -17.187 -29.972 22.256 1.00 47.16 226 SER A O 1
ATOM 1756 N N . ASP A 1 227 ? -17.268 -30.214 20.004 1.00 48.25 227 ASP A N 1
ATOM 1757 C CA . ASP A 1 227 ? -17.681 -31.608 19.807 1.00 48.25 227 ASP A CA 1
ATOM 1758 C C . ASP A 1 227 ? -18.128 -32.353 21.075 1.00 48.25 227 ASP A C 1
ATOM 1760 O O . ASP A 1 227 ? -17.440 -33.221 21.613 1.00 48.25 227 ASP A O 1
ATOM 1764 N N . LEU A 1 228 ? -19.349 -32.047 21.510 1.00 48.97 228 LEU A N 1
ATOM 1765 C CA . LEU A 1 228 ? -20.225 -33.036 22.133 1.00 48.97 228 LEU A CA 1
ATOM 1766 C C . LEU A 1 228 ? -20.992 -33.786 21.029 1.00 48.97 228 LEU A C 1
ATOM 1768 O O . LEU A 1 228 ? -22.198 -33.987 21.137 1.00 48.97 228 LEU A O 1
ATOM 1772 N N . ASP A 1 229 ? -20.296 -34.221 19.976 1.00 45.81 229 ASP A N 1
ATOM 1773 C CA . ASP A 1 229 ? -20.739 -35.385 19.210 1.00 45.81 229 ASP A CA 1
ATOM 1774 C C . ASP A 1 229 ? -20.424 -36.607 20.078 1.00 45.81 229 ASP A C 1
ATOM 1776 O O . ASP A 1 229 ? -19.375 -37.249 19.996 1.00 45.81 229 ASP A O 1
ATOM 1780 N N . GLY A 1 230 ? -21.340 -36.868 21.013 1.00 44.59 230 GLY A N 1
ATOM 1781 C CA . GLY A 1 230 ? -21.430 -38.167 21.655 1.00 44.59 230 GLY A CA 1
ATOM 1782 C C . GLY A 1 230 ? -21.633 -39.241 20.580 1.00 44.59 230 GLY A C 1
ATOM 1783 O O . GLY A 1 230 ? -22.300 -38.975 19.577 1.00 44.59 230 GLY A O 1
ATOM 1784 N N . PRO A 1 231 ? -21.064 -40.444 20.760 1.00 53.00 231 PRO A N 1
ATOM 1785 C CA . PRO A 1 231 ? -21.283 -41.535 19.827 1.00 53.00 231 PRO A CA 1
ATOM 1786 C C . PRO A 1 231 ? -22.786 -41.802 19.734 1.00 53.00 231 PRO A C 1
ATOM 1788 O O . PRO A 1 231 ? -23.461 -41.884 20.759 1.00 53.00 231 PRO A O 1
ATOM 1791 N N . GLU A 1 232 ? -23.263 -41.860 18.493 1.00 44.19 232 GLU A N 1
ATOM 1792 C CA . GLU A 1 232 ? -24.498 -42.482 18.022 1.00 44.19 232 GLU A CA 1
ATOM 1793 C C . GLU A 1 232 ? -25.505 -42.855 19.116 1.00 44.19 232 GLU A C 1
ATOM 1795 O O . GLU A 1 232 ? -25.344 -43.829 19.852 1.00 44.19 232 GLU A O 1
ATOM 1800 N N . ALA A 1 233 ? -26.604 -42.101 19.156 1.00 44.66 233 ALA A N 1
ATOM 1801 C CA . ALA A 1 233 ? -27.831 -42.564 19.772 1.00 44.66 233 ALA A CA 1
ATOM 1802 C C . ALA A 1 233 ? -28.152 -43.973 19.249 1.00 44.66 233 ALA A C 1
ATOM 1804 O O . ALA A 1 233 ? -28.414 -44.158 18.058 1.00 44.66 233 ALA A O 1
ATOM 1805 N N . GLU A 1 234 ? -28.115 -44.940 20.168 1.00 45.91 234 GLU A N 1
ATOM 1806 C CA . GLU A 1 234 ? -28.633 -46.291 20.012 1.00 45.91 234 GLU A CA 1
ATOM 1807 C C . GLU A 1 234 ? -29.967 -46.239 19.267 1.00 45.91 234 GLU A C 1
ATOM 1809 O O . GLU A 1 234 ? -30.997 -45.782 19.773 1.00 45.91 234 GLU A O 1
ATOM 1814 N N . THR A 1 235 ? -29.940 -46.708 18.025 1.00 45.91 235 THR A N 1
ATOM 1815 C CA . THR A 1 235 ? -31.148 -47.076 17.311 1.00 45.91 235 THR A CA 1
ATOM 1816 C C . THR A 1 235 ? -31.726 -48.306 18.002 1.00 45.91 235 THR A C 1
ATOM 1818 O O . THR A 1 235 ? -31.039 -49.295 18.253 1.00 45.91 235 THR A O 1
ATOM 1821 N N . LEU A 1 236 ? -33.004 -48.194 18.355 1.00 52.53 236 LEU A N 1
ATOM 1822 C CA . LEU A 1 236 ? -33.852 -49.233 18.933 1.00 52.53 236 LEU A CA 1
ATOM 1823 C C . LEU A 1 236 ? -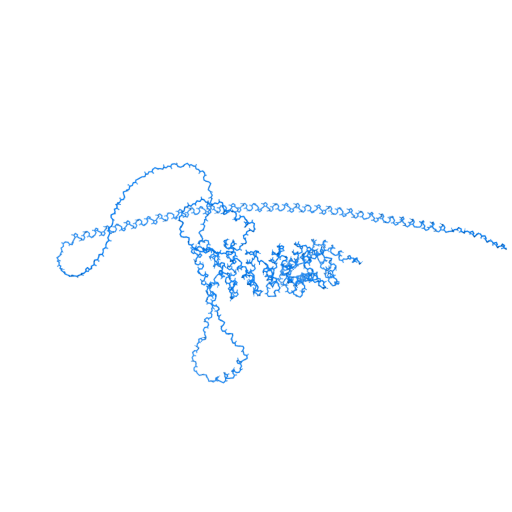33.625 -50.622 18.299 1.00 52.53 236 LEU A C 1
ATOM 1825 O O . LEU A 1 236 ? -33.453 -50.718 17.082 1.00 52.53 236 LEU A O 1
ATOM 1829 N N . PRO A 1 237 ? -33.715 -51.711 19.086 1.00 47.81 237 PRO A N 1
ATOM 1830 C CA . PRO A 1 237 ? -33.499 -53.060 18.588 1.00 47.81 237 PRO A CA 1
ATOM 1831 C C . PRO A 1 237 ? -34.658 -53.475 17.676 1.00 47.81 237 PRO A C 1
ATOM 1833 O O . PRO A 1 237 ? -35.797 -53.627 18.120 1.00 47.81 237 PRO A O 1
ATOM 1836 N N . HIS A 1 238 ? -34.361 -53.686 16.396 1.00 48.16 238 HIS A N 1
ATOM 1837 C CA . HIS A 1 238 ? -35.242 -54.408 15.485 1.00 48.16 238 HIS A CA 1
ATOM 1838 C C . HIS A 1 238 ? -34.927 -55.909 15.625 1.00 48.16 238 HIS A C 1
ATOM 1840 O O . HIS A 1 238 ? -33.777 -56.297 15.403 1.00 48.16 238 HIS A O 1
ATOM 1846 N N . PRO A 1 239 ? -35.881 -56.767 16.036 1.00 57.22 239 PRO A N 1
ATOM 1847 C CA . PRO A 1 239 ? -35.675 -58.204 15.989 1.00 57.22 239 PRO A CA 1
ATOM 1848 C C . PRO A 1 239 ? -35.810 -58.661 14.531 1.00 57.22 239 PRO A C 1
ATOM 1850 O O . PRO A 1 239 ? -36.634 -58.126 13.795 1.00 57.22 239 PRO A O 1
ATOM 1853 N N . ASP A 1 240 ? -35.015 -59.659 14.154 1.00 54.72 240 ASP A N 1
ATOM 1854 C CA . ASP A 1 240 ? -35.059 -60.395 12.880 1.00 54.72 240 ASP A CA 1
ATOM 1855 C C . ASP A 1 240 ? -34.182 -59.852 11.734 1.00 54.72 240 ASP A C 1
ATOM 1857 O O . ASP A 1 240 ? -34.656 -59.512 10.653 1.00 54.72 240 ASP A O 1
ATOM 1861 N N . ALA A 1 241 ? -32.857 -59.896 11.919 1.00 46.28 241 ALA A N 1
ATOM 1862 C CA . ALA A 1 241 ? -31.910 -59.996 10.803 1.00 46.28 241 ALA A CA 1
ATOM 1863 C C . ALA A 1 241 ? -30.814 -61.041 11.115 1.00 46.28 241 ALA A C 1
ATOM 1865 O O . ALA A 1 241 ? -30.132 -60.928 12.138 1.00 46.28 241 ALA A O 1
ATOM 1866 N N . PRO A 1 242 ? -30.642 -62.094 10.291 1.00 55.47 242 PRO A N 1
ATOM 1867 C CA . PRO A 1 242 ? -29.654 -63.134 10.534 1.00 55.47 242 PRO A CA 1
ATOM 1868 C C . PRO A 1 242 ? -28.291 -62.807 9.897 1.00 55.47 242 PRO A C 1
ATOM 1870 O O . PRO A 1 242 ? -28.199 -62.605 8.695 1.00 55.47 242 PRO A O 1
ATOM 1873 N N . ARG A 1 243 ? -27.238 -62.932 10.718 1.00 55.59 243 ARG A N 1
ATOM 1874 C CA . ARG A 1 243 ? -25.855 -63.328 10.364 1.00 55.59 243 ARG A CA 1
ATOM 1875 C C . ARG A 1 243 ? -25.049 -62.417 9.415 1.00 55.59 243 ARG A C 1
ATOM 1877 O O . ARG A 1 243 ? -24.825 -62.783 8.271 1.00 55.59 243 ARG A O 1
ATOM 1884 N N . ASP A 1 244 ? -24.413 -61.388 9.985 1.00 44.16 244 ASP A N 1
ATOM 1885 C CA . ASP A 1 244 ? -23.245 -60.691 9.393 1.00 44.16 244 ASP A CA 1
ATOM 1886 C C . ASP A 1 244 ? -21.935 -60.885 10.197 1.00 44.16 244 ASP A C 1
ATOM 1888 O O . ASP A 1 244 ? -20.938 -60.186 10.011 1.00 44.16 244 ASP A O 1
ATOM 1892 N N . SER A 1 245 ? -21.881 -61.882 11.086 1.00 55.53 245 SER A N 1
ATOM 1893 C CA . SER A 1 245 ? -20.724 -62.140 11.963 1.00 55.53 245 SER A CA 1
ATOM 1894 C C . SER A 1 245 ? -19.470 -62.683 11.255 1.00 55.53 245 SER A C 1
ATOM 1896 O O . SER A 1 245 ? -18.410 -62.757 11.874 1.00 55.53 245 SER A O 1
ATOM 1898 N N . GLU A 1 246 ? -19.552 -63.042 9.973 1.00 52.44 246 GLU A N 1
ATOM 1899 C CA . GLU A 1 246 ? -18.405 -63.554 9.205 1.00 52.44 246 GLU A CA 1
ATOM 1900 C C . GLU A 1 246 ? -17.628 -62.437 8.482 1.00 52.44 246 GLU A C 1
ATOM 1902 O O . GLU A 1 246 ? -16.424 -62.569 8.255 1.00 52.44 246 GLU A O 1
ATOM 1907 N N . PHE A 1 247 ? -18.257 -61.287 8.207 1.00 48.91 247 PHE A N 1
ATOM 1908 C CA . PHE A 1 247 ? -17.588 -60.172 7.524 1.00 48.91 247 PHE A CA 1
ATOM 1909 C C . PHE A 1 247 ? -16.671 -59.374 8.469 1.00 48.91 247 PHE A C 1
ATOM 1911 O O . PHE A 1 247 ? -15.586 -58.940 8.079 1.00 48.91 247 PHE A O 1
ATOM 1918 N N . SER A 1 248 ? -17.032 -59.257 9.753 1.00 53.34 248 SER A N 1
ATOM 1919 C CA . SER A 1 248 ? -16.202 -58.574 10.759 1.00 53.34 248 SER A CA 1
ATOM 1920 C C . SER A 1 248 ? -14.912 -59.327 11.115 1.00 53.34 248 SER A C 1
ATOM 1922 O O . SER A 1 248 ? -13.940 -58.693 11.522 1.00 53.34 248 SER A O 1
ATOM 1924 N N . GLN A 1 249 ? -14.850 -60.652 10.924 1.00 57.03 249 GLN A N 1
ATOM 1925 C CA . GLN A 1 249 ? -13.609 -61.420 11.120 1.00 57.03 249 GLN A CA 1
ATOM 1926 C C . GLN A 1 249 ? -12.661 -61.331 9.913 1.00 57.03 249 GLN A C 1
ATOM 1928 O O . GLN A 1 249 ? -11.445 -61.395 10.083 1.00 57.03 249 GLN A O 1
ATOM 1933 N N . LEU A 1 250 ? -13.192 -61.095 8.709 1.00 52.16 250 LEU A N 1
ATOM 1934 C CA . LEU A 1 250 ? -12.403 -60.898 7.487 1.00 52.16 250 LEU A CA 1
ATOM 1935 C C . LEU A 1 250 ? -11.777 -59.497 7.372 1.00 52.16 250 LEU A C 1
ATOM 1937 O O . LEU A 1 250 ? -10.814 -59.324 6.628 1.00 52.16 250 LEU A O 1
ATOM 1941 N N . MET A 1 251 ? -12.261 -58.516 8.141 1.00 51.12 251 MET A N 1
ATOM 1942 C CA . MET A 1 251 ? -11.737 -57.140 8.149 1.00 51.12 251 MET A CA 1
ATOM 1943 C C . MET A 1 251 ? -10.586 -56.899 9.145 1.00 51.12 251 MET A C 1
ATOM 1945 O O . MET A 1 251 ? -9.906 -55.876 9.054 1.00 51.12 251 MET A O 1
ATOM 1949 N N . GLN A 1 252 ? -10.300 -57.836 10.059 1.00 59.56 252 GLN A N 1
ATOM 1950 C CA . GLN A 1 252 ? -9.193 -57.708 11.021 1.00 59.56 252 GLN A CA 1
ATOM 1951 C C . GLN A 1 252 ? -7.772 -57.629 10.416 1.00 59.56 252 GLN A C 1
ATOM 1953 O O . GLN A 1 252 ? -6.954 -56.901 10.974 1.00 59.56 252 GLN A O 1
ATOM 1958 N N . PRO A 1 253 ? -7.418 -58.312 9.308 1.00 57.06 253 PRO A N 1
ATOM 1959 C CA . PRO A 1 253 ? -6.100 -58.130 8.693 1.00 57.06 253 PRO A CA 1
ATOM 1960 C C . PRO A 1 253 ? -5.980 -56.829 7.875 1.00 57.06 253 PRO A C 1
ATOM 1962 O O . PRO A 1 253 ? -4.865 -56.381 7.609 1.00 57.06 253 PRO A O 1
ATOM 1965 N N . PHE A 1 254 ? -7.097 -56.182 7.512 1.00 50.91 254 PHE A N 1
ATOM 1966 C CA . PHE A 1 254 ? -7.098 -54.928 6.744 1.00 50.91 254 PHE A CA 1
ATOM 1967 C C . PHE A 1 254 ? -6.955 -53.671 7.612 1.00 50.91 254 PHE A C 1
ATOM 1969 O O . PHE A 1 254 ? -6.508 -52.640 7.115 1.00 50.91 254 PHE A O 1
ATOM 1976 N N . SER A 1 255 ? -7.239 -53.736 8.916 1.00 47.78 255 SER A N 1
ATOM 1977 C CA . SER A 1 255 ? -7.052 -52.604 9.839 1.00 47.78 255 SER A CA 1
ATOM 1978 C C . SER A 1 255 ? -5.581 -52.236 10.087 1.00 47.78 255 SER A C 1
ATOM 1980 O O . SER A 1 255 ? -5.307 -51.157 10.600 1.00 47.78 255 SER A O 1
ATOM 1982 N N . GLN A 1 256 ? -4.630 -53.077 9.662 1.00 56.50 256 GLN A N 1
ATOM 1983 C CA . GLN A 1 256 ? -3.193 -52.762 9.656 1.00 56.50 256 GLN A CA 1
ATOM 1984 C C . GLN A 1 256 ? -2.770 -51.887 8.461 1.00 56.50 256 GLN A C 1
ATOM 1986 O O . GLN A 1 256 ? -1.662 -51.356 8.452 1.00 56.50 256 GLN A O 1
ATOM 1991 N N . TRP A 1 257 ? -3.640 -51.740 7.453 1.00 53.41 257 TRP A N 1
ATOM 1992 C CA . TRP A 1 257 ? -3.381 -50.962 6.234 1.00 53.41 257 TRP A CA 1
ATOM 1993 C C . TRP A 1 257 ? -3.988 -49.557 6.276 1.00 53.41 257 TRP A C 1
ATOM 1995 O O . TRP A 1 257 ? -3.669 -48.726 5.426 1.00 53.41 257 TRP A O 1
ATOM 2005 N N . PHE A 1 258 ? -4.826 -49.273 7.273 1.00 44.53 258 PHE A N 1
ATOM 2006 C CA . PHE A 1 258 ? -5.308 -47.928 7.547 1.00 44.53 258 PHE A CA 1
ATOM 2007 C C . PHE A 1 258 ? -4.395 -47.276 8.590 1.00 44.53 258 PHE A C 1
ATOM 2009 O O . PHE A 1 258 ? -4.097 -47.905 9.609 1.00 44.53 258 PHE A O 1
ATOM 2016 N N . PRO A 1 259 ? -3.924 -46.034 8.370 1.00 46.09 259 PRO A N 1
ATOM 2017 C CA . PRO A 1 259 ? -3.246 -45.298 9.427 1.00 46.09 259 PRO A CA 1
ATOM 2018 C C . PRO A 1 259 ? -4.176 -45.239 10.649 1.00 46.09 259 PRO A C 1
ATOM 2020 O O . PRO A 1 259 ? -5.390 -45.099 10.468 1.00 46.09 259 PRO A O 1
ATOM 2023 N N . PRO A 1 260 ? -3.644 -45.371 11.880 1.00 50.47 260 PRO A N 1
ATOM 2024 C CA . PRO A 1 260 ? -4.462 -45.255 13.077 1.00 50.47 260 PRO A CA 1
ATOM 2025 C C . PRO A 1 260 ? -5.272 -43.954 12.996 1.00 50.47 260 PRO A C 1
ATOM 2027 O O . PRO A 1 260 ? -4.714 -42.937 12.560 1.00 50.47 260 PRO A O 1
ATOM 2030 N N . PRO A 1 261 ? -6.568 -43.964 13.374 1.00 49.06 261 PRO A N 1
ATOM 2031 C CA . PRO A 1 261 ? -7.333 -42.730 13.475 1.00 49.06 261 PRO A CA 1
ATOM 2032 C C . PRO A 1 261 ? -6.506 -41.751 14.312 1.00 49.06 261 PRO A C 1
ATOM 2034 O O . PRO A 1 261 ? -5.905 -42.187 15.303 1.00 49.06 261 PRO A O 1
ATOM 2037 N N . PRO A 1 262 ? -6.384 -40.477 13.894 1.00 41.31 262 PRO A N 1
ATOM 2038 C CA . PRO A 1 262 ? -5.586 -39.516 14.634 1.00 41.31 262 PRO A CA 1
ATOM 2039 C C . PRO A 1 262 ? -6.058 -39.566 16.082 1.00 41.31 262 PRO A C 1
ATOM 2041 O O . PRO A 1 262 ? -7.247 -39.388 16.353 1.00 41.31 262 PRO A O 1
ATOM 2044 N N . SER A 1 263 ? -5.139 -39.904 16.991 1.00 39.47 263 SER A N 1
ATOM 2045 C CA . SER A 1 263 ? -5.380 -39.901 18.431 1.00 39.47 263 SER A CA 1
ATOM 2046 C C . SER A 1 263 ? -6.169 -38.639 18.773 1.00 39.47 263 SER A C 1
ATOM 2048 O O . SER A 1 263 ? -5.805 -37.601 18.216 1.00 39.47 263 SER A O 1
ATOM 2050 N N . PRO A 1 264 ? -7.202 -38.687 19.639 1.00 45.62 264 PRO A N 1
ATOM 2051 C CA . PRO A 1 264 ? -7.983 -37.507 19.989 1.00 45.62 264 PRO A CA 1
ATOM 2052 C C . PRO A 1 264 ? -7.004 -36.422 20.413 1.00 45.62 264 PRO A C 1
ATOM 2054 O O . PRO A 1 264 ? -6.345 -36.517 21.452 1.00 45.62 264 PRO A O 1
ATOM 2057 N N . THR A 1 265 ? -6.808 -35.461 19.514 1.00 47.03 265 THR A N 1
ATOM 2058 C CA . THR A 1 265 ? -5.845 -34.391 19.680 1.00 47.03 265 THR A CA 1
ATOM 2059 C C . THR A 1 265 ? -6.311 -33.681 20.926 1.00 47.03 265 THR A C 1
ATOM 2061 O O . THR A 1 265 ? -7.408 -33.133 20.920 1.00 47.03 265 THR A O 1
ATOM 2064 N N . VAL A 1 266 ? -5.541 -33.785 22.011 1.00 45.56 266 VAL A N 1
ATOM 2065 C CA . VAL A 1 266 ? -5.821 -33.107 23.276 1.00 45.56 266 VAL A CA 1
ATOM 2066 C C . VAL A 1 266 ? -6.182 -31.672 22.924 1.00 45.56 266 VAL A C 1
ATOM 2068 O O . VAL A 1 266 ? -5.308 -30.904 22.512 1.00 45.56 266 VAL A O 1
ATOM 2071 N N . VAL A 1 267 ? -7.474 -31.346 23.003 1.00 47.75 267 VAL A N 1
ATOM 2072 C CA . VAL A 1 267 ? -7.983 -30.000 22.768 1.00 47.75 267 VAL A CA 1
ATOM 2073 C C . VAL A 1 267 ? -7.233 -29.144 23.773 1.00 47.75 267 VAL A C 1
ATOM 2075 O O . VAL A 1 267 ? -7.376 -29.313 24.986 1.00 47.75 267 VAL A O 1
ATOM 2078 N N . LYS A 1 268 ? -6.288 -28.341 23.275 1.00 57.75 268 LYS A N 1
ATOM 2079 C CA . LYS A 1 268 ? -5.359 -27.582 24.112 1.00 57.75 268 LYS A CA 1
ATOM 2080 C C . LYS A 1 268 ? -6.213 -26.754 25.064 1.00 57.75 268 LYS A C 1
ATOM 2082 O O . LYS A 1 268 ? -7.007 -25.959 24.596 1.00 57.75 268 LYS A O 1
ATOM 2087 N N . LEU A 1 269 ? -6.052 -26.906 26.379 1.00 61.81 269 LEU A N 1
ATOM 2088 C CA . LEU A 1 269 ? -6.791 -26.122 27.387 1.00 61.81 269 LEU A CA 1
ATOM 2089 C C . LEU A 1 269 ? -6.451 -24.614 27.374 1.00 61.81 269 LEU A C 1
ATOM 2091 O O . LEU A 1 269 ? -7.097 -23.824 28.060 1.00 61.81 269 LEU A O 1
ATOM 2095 N N . ALA A 1 270 ? -5.440 -24.199 26.605 1.00 70.75 270 ALA A N 1
ATOM 2096 C CA . ALA A 1 270 ? -4.953 -22.822 26.544 1.00 70.75 270 ALA A CA 1
ATOM 2097 C C . ALA A 1 270 ? -6.009 -21.763 26.128 1.00 70.75 270 ALA A C 1
ATOM 2099 O O . ALA A 1 270 ? -6.041 -20.708 26.764 1.00 70.75 270 ALA A O 1
ATOM 2100 N N . PRO A 1 271 ? -6.904 -21.995 25.143 1.00 78.19 271 PRO A N 1
ATOM 2101 C CA . PRO A 1 271 ? -7.905 -21.015 24.719 1.00 78.19 271 PRO A CA 1
ATOM 2102 C C . PRO A 1 271 ? -8.932 -20.697 25.810 1.00 78.19 271 PRO A C 1
ATOM 2104 O O . PRO A 1 271 ? -9.368 -19.555 25.918 1.00 78.19 271 PRO A O 1
ATOM 2107 N N . LEU A 1 272 ? -9.283 -21.670 26.662 1.00 87.19 272 LEU A N 1
ATOM 2108 C CA . LEU A 1 272 ? -10.277 -21.463 27.719 1.00 87.19 272 LEU A CA 1
ATOM 2109 C C . LEU A 1 272 ? -9.771 -20.494 28.794 1.00 87.19 272 LEU A C 1
ATOM 2111 O O . LEU A 1 272 ? -10.492 -19.582 29.198 1.00 87.19 272 LEU A O 1
ATOM 2115 N N . ALA A 1 273 ? -8.521 -20.665 29.231 1.00 90.88 273 ALA A N 1
ATOM 2116 C CA . ALA A 1 273 ? -7.907 -19.778 30.216 1.00 90.88 273 ALA A CA 1
ATOM 2117 C C . ALA A 1 273 ? -7.795 -18.339 29.681 1.00 90.88 273 ALA A C 1
ATOM 2119 O O . ALA A 1 273 ? -8.111 -17.387 30.395 1.00 90.88 273 ALA A O 1
ATOM 2120 N N . LEU A 1 274 ? -7.418 -18.178 28.406 1.00 94.00 274 LEU A N 1
ATOM 2121 C CA . LEU A 1 274 ? -7.340 -16.869 27.752 1.00 94.00 274 LEU A CA 1
ATOM 2122 C C . LEU A 1 274 ? -8.721 -16.216 27.581 1.00 94.00 274 LEU A C 1
ATOM 2124 O O . LEU A 1 274 ? -8.847 -14.999 27.724 1.00 94.00 274 LEU A O 1
ATOM 2128 N N . ALA A 1 275 ? -9.772 -16.996 27.312 1.00 92.75 275 ALA A N 1
ATOM 2129 C CA . ALA A 1 275 ? -11.140 -16.484 27.229 1.00 92.75 275 ALA A CA 1
ATOM 2130 C C . ALA A 1 275 ? -11.631 -15.985 28.594 1.00 92.75 275 ALA A C 1
ATOM 2132 O O . ALA A 1 275 ? -12.139 -14.870 28.697 1.00 92.75 275 ALA A O 1
ATOM 2133 N N . GLN A 1 276 ? -11.408 -16.752 29.665 1.00 94.06 276 GLN A N 1
ATOM 2134 C CA . GLN A 1 276 ? -11.747 -16.336 31.034 1.00 94.06 276 GLN A CA 1
ATOM 2135 C C . GLN A 1 276 ? -10.999 -15.066 31.460 1.00 94.06 276 GLN A C 1
ATOM 2137 O O . GLN A 1 276 ? -11.588 -14.161 32.061 1.00 94.06 276 GLN A O 1
ATOM 2142 N N . GLN A 1 277 ? -9.714 -14.962 31.108 1.00 95.69 277 GLN A N 1
ATOM 2143 C CA . GLN A 1 277 ? -8.942 -13.740 31.316 1.00 95.69 277 GLN A CA 1
ATOM 2144 C C . GLN A 1 277 ? -9.528 -12.566 30.523 1.00 95.69 277 GLN A C 1
ATOM 2146 O O . GLN A 1 277 ? -9.676 -11.485 31.088 1.00 95.69 277 GLN A O 1
ATOM 2151 N N . LEU A 1 278 ? -9.955 -12.780 29.272 1.00 95.81 278 LEU A N 1
ATOM 2152 C CA . LEU A 1 278 ? -10.596 -11.747 28.450 1.00 95.81 278 LEU A 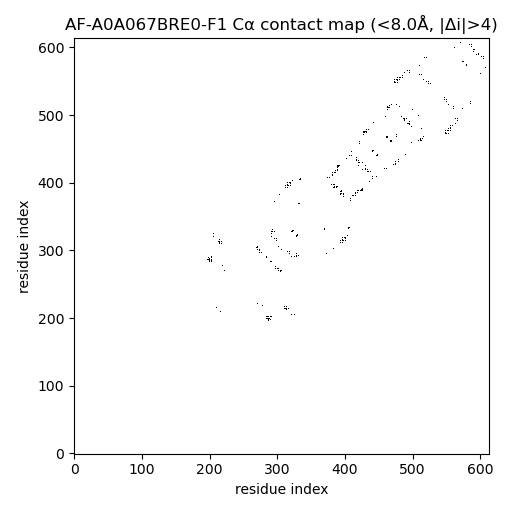CA 1
ATOM 2153 C C . LEU A 1 278 ? -11.886 -11.227 29.078 1.00 95.81 278 LEU A C 1
ATOM 2155 O O . LEU A 1 278 ? -12.040 -10.014 29.204 1.00 95.81 278 LEU A O 1
ATOM 2159 N N . TYR A 1 279 ? -12.768 -12.114 29.544 1.00 96.00 279 TYR A N 1
ATOM 2160 C CA . TYR A 1 279 ? -13.980 -11.720 30.268 1.00 96.00 279 TYR A CA 1
ATOM 2161 C C . TYR A 1 279 ? -13.657 -10.883 31.510 1.00 96.00 279 TYR A C 1
ATOM 2163 O O . TYR A 1 279 ? -14.262 -9.832 31.721 1.00 96.00 279 TYR A O 1
ATOM 2171 N N . THR A 1 280 ? -12.663 -11.311 32.291 1.00 96.94 280 THR A N 1
ATOM 2172 C CA . THR A 1 280 ? -12.251 -10.618 33.520 1.00 96.94 280 THR A CA 1
ATOM 2173 C C . THR A 1 280 ? -11.670 -9.232 33.217 1.00 96.94 280 THR A C 1
ATOM 2175 O O . THR A 1 280 ? -12.009 -8.246 33.875 1.00 96.94 280 THR A O 1
ATOM 2178 N N . THR A 1 281 ? -10.820 -9.115 32.192 1.00 96.62 281 THR A N 1
ATOM 2179 C CA . THR A 1 281 ? -10.254 -7.823 31.785 1.00 96.62 281 THR A CA 1
ATOM 2180 C C . THR A 1 281 ? -11.336 -6.898 31.227 1.00 96.62 281 THR A C 1
ATOM 2182 O O . THR A 1 281 ? -11.354 -5.720 31.575 1.00 96.62 281 THR A O 1
ATOM 2185 N N . LEU A 1 282 ? -12.277 -7.410 30.426 1.00 96.94 282 LEU A N 1
ATOM 2186 C CA . LEU A 1 282 ? -13.408 -6.625 29.921 1.00 96.94 282 LEU A CA 1
ATOM 2187 C C . LEU A 1 282 ? -14.315 -6.128 31.055 1.00 96.94 282 LEU A C 1
ATOM 2189 O O . LEU A 1 282 ? -14.722 -4.968 31.028 1.00 96.94 282 LEU A O 1
ATOM 2193 N N . SER A 1 283 ? -14.587 -6.941 32.083 1.00 96.75 283 SER A N 1
ATOM 2194 C CA . SER A 1 283 ? -15.373 -6.482 33.236 1.00 96.75 283 SER A CA 1
ATOM 2195 C C . SER A 1 283 ? -14.663 -5.376 34.020 1.00 96.75 283 SER A C 1
ATOM 2197 O O . SER A 1 283 ? -15.295 -4.386 34.384 1.00 96.75 283 SER A O 1
ATOM 2199 N N . GLN A 1 284 ? -13.343 -5.489 34.213 1.00 96.38 284 GLN A N 1
ATOM 2200 C CA . GLN A 1 284 ? -12.538 -4.446 34.865 1.00 96.38 284 GLN A CA 1
ATOM 2201 C C . GLN A 1 284 ? -12.490 -3.153 34.036 1.00 96.38 284 GLN A C 1
ATOM 2203 O O . GLN A 1 284 ? -12.529 -2.054 34.592 1.00 96.38 284 GLN A O 1
ATOM 2208 N N . LEU A 1 285 ? -12.455 -3.266 32.703 1.00 95.62 285 LEU A N 1
ATOM 2209 C CA . LEU A 1 285 ? -12.525 -2.112 31.807 1.00 95.62 285 LEU A CA 1
ATOM 2210 C C . LEU A 1 285 ? -13.859 -1.383 31.949 1.00 95.62 285 LEU A C 1
ATOM 2212 O O . LEU A 1 285 ? -13.871 -0.163 32.111 1.00 95.62 285 LEU A O 1
ATOM 2216 N N . LEU A 1 286 ? -14.974 -2.117 31.924 1.00 96.12 286 LEU A N 1
ATOM 2217 C CA . LEU A 1 286 ? -16.316 -1.546 32.069 1.00 96.12 286 LEU A CA 1
ATOM 2218 C C . LEU A 1 286 ? -16.526 -0.902 33.448 1.00 96.12 286 LEU A C 1
ATOM 2220 O O . LEU A 1 286 ? -17.168 0.143 33.544 1.00 96.12 286 LEU A O 1
ATOM 2224 N N . ALA A 1 287 ? -15.926 -1.467 34.499 1.00 95.44 287 ALA A N 1
ATOM 2225 C CA . ALA A 1 287 ? -15.906 -0.868 35.834 1.00 95.44 287 ALA A CA 1
ATOM 2226 C C . ALA A 1 287 ? -15.022 0.396 35.924 1.00 95.44 287 ALA A C 1
ATOM 2228 O O . ALA A 1 287 ? -15.131 1.162 36.880 1.00 95.44 287 ALA A O 1
ATOM 2229 N N . GLY A 1 288 ? -14.163 0.649 34.929 1.00 94.81 288 GLY A N 1
ATOM 2230 C CA . GLY A 1 288 ? -13.180 1.735 34.954 1.00 94.81 288 GLY A CA 1
ATOM 2231 C C . GLY A 1 288 ? -11.996 1.467 35.889 1.00 94.81 288 GLY A C 1
ATOM 2232 O O . GLY A 1 288 ? -11.292 2.405 36.260 1.00 94.81 288 GLY A O 1
ATOM 2233 N N . GLU A 1 289 ? -11.777 0.208 36.273 1.00 94.94 289 GLU A N 1
ATOM 2234 C CA . GLU A 1 289 ? -10.669 -0.224 37.134 1.00 94.94 289 GLU A CA 1
ATOM 2235 C C . GLU A 1 289 ? -9.374 -0.418 36.336 1.00 94.94 289 GLU A C 1
ATOM 2237 O O . GLU A 1 289 ? -8.279 -0.190 36.851 1.00 94.94 289 GLU A O 1
ATOM 2242 N N . SER A 1 290 ? -9.493 -0.794 35.060 1.00 94.50 290 SER A N 1
ATOM 2243 C CA . SER A 1 290 ? -8.372 -0.976 34.140 1.00 94.50 290 SER A CA 1
ATOM 2244 C C . SER A 1 290 ? -8.479 -0.053 32.922 1.00 94.50 290 SER A C 1
ATOM 2246 O O . SER A 1 290 ? -9.534 0.490 32.585 1.00 94.50 290 SER A O 1
ATOM 2248 N N . THR A 1 291 ? -7.349 0.171 32.252 1.00 95.31 291 THR A N 1
ATOM 2249 C CA . THR A 1 291 ? -7.289 0.917 30.985 1.00 95.31 291 THR A CA 1
ATOM 2250 C C . THR A 1 291 ? -7.261 -0.048 29.808 1.00 95.31 291 THR A C 1
ATOM 2252 O O . THR A 1 291 ? -6.715 -1.145 29.928 1.00 95.31 291 THR A O 1
ATOM 2255 N N . SER A 1 292 ? -7.758 0.376 28.641 1.00 96.38 292 SER A N 1
ATOM 2256 C CA . SER A 1 292 ? -7.773 -0.433 27.404 1.00 96.38 292 SER A CA 1
ATOM 2257 C C . SER A 1 292 ? -6.415 -1.020 26.988 1.00 96.38 292 SER A C 1
ATOM 2259 O O . SER A 1 292 ? -6.360 -2.023 26.282 1.00 96.38 292 SER A O 1
ATOM 2261 N N . VAL A 1 293 ? -5.313 -0.455 27.484 1.00 96.38 293 VAL A N 1
ATOM 2262 C CA . VAL A 1 293 ? -3.940 -0.952 27.306 1.00 96.38 293 VAL A CA 1
ATOM 2263 C C . VAL A 1 293 ? -3.744 -2.362 27.892 1.00 96.38 293 VAL A C 1
ATOM 2265 O O . VAL A 1 293 ? -2.950 -3.136 27.363 1.00 96.38 293 VAL A O 1
ATOM 2268 N N . HIS A 1 294 ? -4.511 -2.740 28.921 1.00 96.06 294 HIS A N 1
ATOM 2269 C CA . HIS A 1 294 ? -4.441 -4.064 29.553 1.00 96.06 294 HIS A CA 1
ATOM 2270 C C . HIS A 1 294 ? -4.945 -5.202 28.651 1.00 96.06 294 HIS A C 1
ATOM 2272 O O . HIS A 1 294 ? -4.662 -6.362 28.930 1.00 96.06 294 HIS A O 1
ATOM 2278 N N . LEU A 1 295 ? -5.635 -4.897 27.544 1.00 97.00 295 LEU A N 1
ATOM 2279 C CA . LEU A 1 295 ? -6.012 -5.906 26.548 1.00 97.00 295 LEU A CA 1
ATOM 2280 C C . LEU A 1 295 ?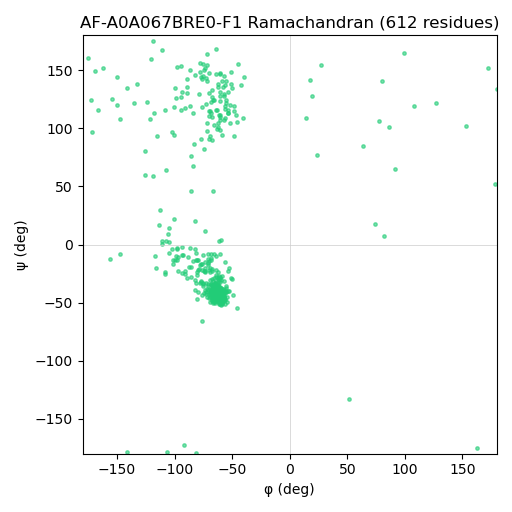 -4.836 -6.327 25.658 1.00 97.00 295 LEU A C 1
ATOM 2282 O O . LEU A 1 295 ? -4.870 -7.416 25.091 1.00 97.00 295 LEU A O 1
ATOM 2286 N N . ILE A 1 296 ? -3.789 -5.503 25.530 1.00 97.00 296 ILE A N 1
ATOM 2287 C CA . ILE A 1 296 ? -2.672 -5.774 24.611 1.00 97.00 296 ILE A CA 1
ATOM 2288 C C . ILE A 1 296 ? -1.893 -7.036 25.014 1.00 97.00 296 ILE A C 1
ATOM 2290 O O . ILE A 1 296 ? -1.692 -7.880 24.138 1.00 97.00 296 ILE A O 1
ATOM 2294 N N . PRO A 1 297 ? -1.454 -7.222 26.280 1.00 97.38 297 PRO A N 1
ATOM 2295 C CA . PRO A 1 297 ? -0.727 -8.430 26.668 1.00 97.38 297 PRO A CA 1
ATOM 2296 C C . PRO A 1 297 ? -1.560 -9.693 26.450 1.00 97.38 297 PRO A C 1
ATOM 2298 O O . PRO A 1 297 ? -1.052 -10.665 25.905 1.00 97.38 297 PRO A O 1
ATOM 2301 N N . LEU A 1 298 ? -2.850 -9.638 26.783 1.00 96.75 298 LEU A N 1
ATOM 2302 C CA . LEU A 1 298 ? -3.763 -10.761 26.619 1.00 96.75 298 LEU A CA 1
ATOM 2303 C C . LEU A 1 298 ? -3.956 -11.136 25.144 1.00 96.75 298 LEU A C 1
ATOM 2305 O O . LEU A 1 298 ? -3.833 -12.301 24.780 1.00 96.75 298 LEU A O 1
ATOM 2309 N N . LEU A 1 299 ? -4.209 -10.156 24.272 1.00 97.31 299 LEU A N 1
ATOM 2310 C CA . LEU A 1 299 ? -4.305 -10.399 22.830 1.00 97.31 299 LEU A CA 1
ATOM 2311 C C . LEU A 1 299 ? -2.969 -10.868 22.249 1.00 97.31 299 LEU A C 1
ATOM 2313 O O . LEU A 1 299 ? -2.954 -11.708 21.360 1.00 97.31 299 LEU A O 1
ATOM 2317 N N . THR A 1 300 ? -1.844 -10.392 22.784 1.00 96.94 300 THR A N 1
ATOM 2318 C CA . THR A 1 300 ? -0.516 -10.903 22.420 1.00 96.94 300 THR A CA 1
ATOM 2319 C C . THR A 1 300 ? -0.365 -12.377 22.793 1.00 96.94 300 THR A C 1
ATOM 2321 O O . THR A 1 300 ? 0.211 -13.139 22.022 1.00 96.94 300 THR A O 1
ATOM 2324 N N . ASP A 1 301 ? -0.907 -12.803 23.935 1.00 96.50 301 ASP A N 1
ATOM 2325 C CA . ASP A 1 301 ? -0.904 -14.210 24.335 1.00 96.50 301 ASP A CA 1
ATOM 2326 C C . A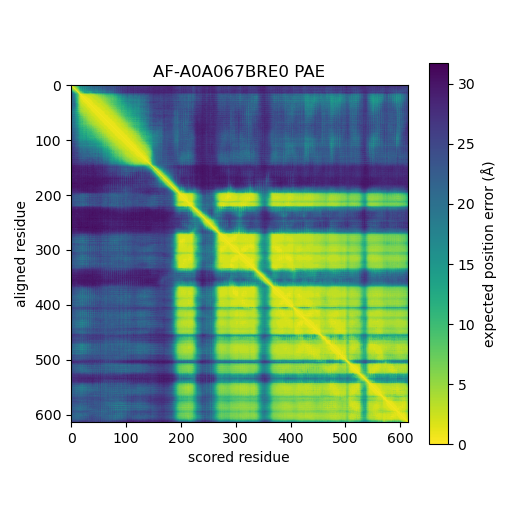SP A 1 301 ? -1.806 -15.062 23.427 1.00 96.50 301 ASP A C 1
ATOM 2328 O O . ASP A 1 301 ? -1.410 -16.172 23.078 1.00 96.50 301 ASP A O 1
ATOM 2332 N N . TYR A 1 302 ? -2.928 -14.525 22.924 1.00 95.62 302 TYR A N 1
ATOM 2333 C CA . TYR A 1 302 ? -3.686 -15.160 21.832 1.00 95.62 302 TYR A CA 1
ATOM 2334 C C . TYR A 1 302 ? -2.851 -15.316 20.553 1.00 95.62 302 TYR A C 1
ATOM 2336 O O . TYR A 1 302 ? -2.884 -16.377 19.940 1.00 95.62 302 TYR A O 1
ATOM 2344 N N . LEU A 1 303 ? -2.079 -14.297 20.154 1.00 96.56 303 LEU A N 1
ATOM 2345 C CA . LEU A 1 303 ? -1.211 -14.376 18.966 1.00 96.56 303 LEU A CA 1
ATOM 2346 C C . LEU A 1 303 ? -0.070 -15.395 19.123 1.00 96.56 303 LEU A C 1
ATOM 2348 O O . LEU A 1 303 ? 0.430 -15.923 18.132 1.00 96.56 303 LEU A O 1
ATOM 2352 N N . LEU A 1 304 ? 0.384 -15.635 20.355 1.00 95.50 304 LEU A N 1
ATOM 2353 C CA . LEU A 1 304 ? 1.440 -16.604 20.662 1.00 95.50 304 LEU A CA 1
ATOM 2354 C C . LEU A 1 304 ? 0.908 -18.022 20.886 1.00 95.50 304 LEU A C 1
ATOM 2356 O O . LEU A 1 304 ? 1.690 -18.975 20.820 1.00 95.50 304 LEU A O 1
ATOM 2360 N N . ALA A 1 305 ? -0.385 -18.161 21.170 1.00 93.81 305 ALA A N 1
ATOM 2361 C CA . ALA A 1 305 ? -1.029 -19.445 21.358 1.00 93.81 305 ALA A CA 1
ATOM 2362 C C . ALA A 1 305 ? -1.187 -20.174 20.015 1.00 93.81 305 ALA A C 1
ATOM 2364 O O . ALA A 1 305 ? -1.442 -19.579 18.973 1.00 93.81 305 ALA A O 1
ATOM 2365 N N . ASP A 1 306 ? -1.030 -21.494 20.044 1.00 90.94 306 ASP A N 1
ATOM 2366 C CA . ASP A 1 306 ? -1.200 -22.350 18.869 1.00 90.94 306 ASP A CA 1
ATOM 2367 C C . ASP A 1 306 ? -2.686 -22.715 18.715 1.00 90.94 306 ASP A C 1
ATOM 2369 O O . ASP A 1 306 ? -3.124 -23.791 19.143 1.00 90.94 306 ASP A O 1
ATOM 2373 N N . ILE A 1 307 ? -3.447 -21.734 18.215 1.00 91.31 307 ILE A N 1
ATOM 2374 C CA . ILE A 1 307 ? -4.914 -21.702 18.088 1.00 91.31 307 ILE A CA 1
ATOM 2375 C C . ILE A 1 307 ? -5.372 -21.779 16.628 1.00 91.31 307 ILE A C 1
ATOM 2377 O O . ILE A 1 307 ? -4.594 -21.597 15.691 1.00 91.31 307 ILE A O 1
ATOM 2381 N N . GLU A 1 308 ? -6.669 -22.018 16.430 1.00 92.12 308 GLU A N 1
ATOM 2382 C CA . GLU A 1 308 ? -7.277 -22.013 15.104 1.00 92.12 308 GLU A CA 1
ATOM 2383 C C . GLU A 1 308 ? -7.137 -20.659 14.394 1.00 92.12 308 GLU A C 1
ATOM 2385 O O . GLU A 1 308 ? -7.181 -19.581 14.993 1.00 92.12 308 GLU A O 1
ATOM 2390 N N . HIS A 1 309 ? -7.019 -20.716 13.068 1.00 92.12 309 HIS A N 1
ATOM 2391 C CA . HIS A 1 309 ? -6.826 -19.547 12.212 1.00 92.12 309 HIS A CA 1
ATOM 2392 C C . HIS A 1 309 ? -7.975 -18.523 12.302 1.00 92.12 309 HIS A C 1
ATOM 2394 O O . HIS A 1 309 ? -7.736 -17.321 12.181 1.00 92.12 309 HIS A O 1
ATOM 2400 N N . SER A 1 310 ? -9.211 -18.973 12.538 1.00 93.56 310 SER A N 1
ATOM 2401 C CA . SER A 1 310 ? -10.401 -18.131 12.736 1.00 93.56 310 SER A CA 1
ATOM 2402 C C . SER A 1 310 ? -10.276 -17.258 13.993 1.00 93.56 310 SER A C 1
ATOM 2404 O O . SER A 1 310 ? -10.546 -16.053 13.967 1.00 93.56 310 SER A O 1
ATOM 2406 N N . VAL A 1 311 ? -9.783 -17.849 15.080 1.00 94.19 311 VAL A N 1
ATOM 2407 C CA . VAL A 1 311 ? -9.565 -17.208 16.382 1.00 94.19 311 VAL A CA 1
ATOM 2408 C C . VAL A 1 311 ? -8.378 -16.263 16.299 1.00 94.19 311 VAL A C 1
ATOM 2410 O O . VAL A 1 311 ? -8.464 -15.128 16.757 1.00 94.19 311 VAL A O 1
ATOM 2413 N N . LEU A 1 312 ? -7.300 -16.686 15.636 1.00 95.94 312 LEU A N 1
ATOM 2414 C CA . LEU A 1 312 ? -6.136 -15.842 15.381 1.00 95.94 312 LEU A CA 1
ATOM 2415 C C . LEU A 1 312 ? -6.505 -14.600 14.556 1.00 95.94 312 LEU A C 1
ATOM 2417 O O . LEU A 1 312 ? -6.121 -13.484 14.903 1.00 95.94 312 LEU A O 1
ATOM 2421 N N . THR A 1 313 ? -7.302 -14.778 13.498 1.00 96.38 313 THR A N 1
ATOM 2422 C CA . THR A 1 313 ? -7.816 -13.666 12.681 1.00 96.38 313 THR A CA 1
ATOM 2423 C C . THR A 1 313 ? -8.685 -12.731 13.523 1.00 96.38 313 THR A C 1
ATOM 2425 O O . THR A 1 313 ? -8.533 -11.514 13.445 1.00 96.38 313 THR A O 1
ATOM 2428 N N . SER A 1 314 ? -9.531 -13.287 14.394 1.00 96.44 314 SER A N 1
ATOM 2429 C CA . SER A 1 314 ? -10.364 -12.511 15.318 1.00 96.44 314 SER A CA 1
ATOM 2430 C C . SER A 1 314 ? -9.526 -11.730 16.340 1.00 96.44 314 SER A C 1
ATOM 2432 O O . SER A 1 314 ? -9.797 -10.558 16.589 1.00 96.44 314 SER A O 1
ATOM 2434 N N . ALA A 1 315 ? -8.453 -12.320 16.877 1.00 97.12 315 ALA A N 1
ATOM 2435 C CA . ALA A 1 315 ? -7.521 -11.646 17.781 1.00 97.12 315 ALA A CA 1
ATOM 2436 C C . ALA A 1 315 ? -6.817 -10.466 17.093 1.00 97.12 315 ALA A C 1
ATOM 2438 O O . ALA A 1 315 ? -6.744 -9.375 17.661 1.00 97.12 315 ALA A O 1
ATOM 2439 N N . LEU A 1 316 ? -6.365 -10.652 15.847 1.00 97.44 316 LEU A N 1
ATOM 2440 C CA . LEU A 1 316 ? -5.785 -9.579 15.034 1.00 97.44 316 LEU A CA 1
ATOM 2441 C C . LEU A 1 316 ? -6.801 -8.465 14.745 1.00 97.44 316 LEU A C 1
ATOM 2443 O O . LEU A 1 316 ? -6.455 -7.291 14.858 1.00 97.44 316 LEU A O 1
ATOM 2447 N N . GLN A 1 317 ? -8.050 -8.811 14.423 1.00 96.75 317 GLN A N 1
ATOM 2448 C CA . GLN A 1 317 ? -9.132 -7.847 14.190 1.00 96.75 317 GLN A CA 1
ATOM 2449 C C . GLN A 1 317 ? -9.475 -7.037 15.442 1.00 96.75 317 GLN A C 1
ATOM 2451 O O . GLN A 1 317 ? -9.603 -5.817 15.356 1.00 96.75 317 GLN A O 1
ATOM 2456 N N . VAL A 1 318 ? -9.577 -7.682 16.608 1.00 97.12 318 VAL A N 1
ATOM 2457 C CA . VAL A 1 318 ? -9.821 -6.988 17.882 1.00 97.12 318 VAL A CA 1
ATOM 2458 C C . VAL A 1 318 ? -8.651 -6.068 18.221 1.00 97.12 318 VAL A C 1
ATOM 2460 O O . VAL A 1 318 ? -8.872 -4.917 18.591 1.00 97.12 318 VAL A O 1
ATOM 2463 N N . LEU A 1 319 ? -7.406 -6.520 18.042 1.00 97.50 319 LEU A N 1
ATOM 2464 C CA . LEU A 1 319 ? -6.222 -5.695 18.289 1.00 97.50 319 LEU A CA 1
ATOM 2465 C C . LEU A 1 319 ? -6.139 -4.495 17.327 1.00 97.50 319 LEU A C 1
ATOM 2467 O O . LEU A 1 319 ? -5.815 -3.383 17.746 1.00 97.50 319 LEU A O 1
ATOM 2471 N N . PHE A 1 320 ? -6.497 -4.693 16.058 1.00 96.56 320 PHE A N 1
ATOM 2472 C CA . PHE A 1 320 ? -6.600 -3.628 15.062 1.00 96.56 320 PHE A CA 1
ATOM 2473 C C . PHE A 1 320 ? -7.708 -2.623 15.412 1.00 96.56 320 PHE A C 1
ATOM 2475 O O . PHE A 1 320 ? -7.470 -1.413 15.423 1.00 96.56 320 PHE A O 1
ATOM 2482 N N . GLY A 1 321 ? -8.895 -3.113 15.780 1.00 96.44 321 GLY A N 1
ATOM 2483 C CA . GLY A 1 321 ? -10.015 -2.293 16.242 1.00 96.44 321 GLY A CA 1
ATOM 2484 C C . GLY A 1 321 ? -9.666 -1.477 17.487 1.00 96.44 321 GLY A C 1
ATOM 2485 O O . GLY A 1 321 ? -9.939 -0.278 17.533 1.00 96.44 321 GLY A O 1
ATOM 2486 N N . LEU A 1 322 ? -8.968 -2.080 18.455 1.00 96.69 322 LEU A N 1
ATOM 2487 C CA . LEU A 1 322 ? -8.466 -1.392 19.648 1.00 96.69 322 LEU A CA 1
ATOM 2488 C C . LEU A 1 322 ? -7.525 -0.238 19.301 1.00 96.69 322 LEU A C 1
ATOM 2490 O O . LEU A 1 322 ? -7.629 0.836 19.891 1.00 96.69 322 LEU A O 1
ATOM 2494 N N . LEU A 1 323 ? -6.620 -0.432 18.343 1.00 96.06 323 LEU A N 1
ATOM 2495 C CA . LEU A 1 323 ? -5.653 0.591 17.943 1.00 96.06 323 LEU A CA 1
ATOM 2496 C C . LEU A 1 323 ? -6.326 1.780 17.224 1.00 96.06 323 LEU A C 1
ATOM 2498 O O . LEU A 1 323 ? -5.899 2.939 17.351 1.00 96.06 323 LEU A O 1
ATOM 2502 N N . HIS A 1 324 ? -7.426 1.516 16.518 1.00 95.31 324 HIS A N 1
ATOM 2503 C CA . HIS A 1 324 ? -8.257 2.543 15.896 1.00 95.31 324 HIS A CA 1
ATOM 2504 C C . HIS A 1 324 ? -9.153 3.284 16.888 1.00 95.31 324 HIS A C 1
ATOM 2506 O O . HIS A 1 324 ? -9.225 4.512 16.827 1.00 95.31 324 HIS A O 1
ATOM 2512 N N . ALA A 1 325 ? -9.790 2.572 17.812 1.00 95.69 325 ALA A N 1
ATOM 2513 C CA . ALA A 1 325 ? -10.775 3.149 18.717 1.00 95.69 325 ALA A CA 1
ATOM 2514 C C . ALA A 1 325 ? -10.160 3.767 19.989 1.00 95.69 325 ALA A C 1
ATOM 2516 O O . ALA A 1 325 ? -10.705 4.732 20.512 1.00 95.69 325 ALA A O 1
ATOM 2517 N N . SER A 1 326 ? -9.006 3.283 20.469 1.00 96.38 326 SER A N 1
ATOM 2518 C CA . SER A 1 326 ? -8.355 3.793 21.686 1.00 96.38 326 SER A CA 1
ATOM 2519 C C . SER A 1 326 ? -7.082 4.587 21.382 1.00 96.38 326 SER A C 1
ATOM 2521 O O . SER A 1 326 ? -6.063 4.057 20.927 1.00 96.38 326 SER A O 1
ATOM 2523 N N . THR A 1 327 ? -7.099 5.882 21.713 1.00 94.56 327 THR A N 1
ATOM 2524 C CA . THR A 1 327 ? -5.914 6.755 21.631 1.00 94.56 327 THR A CA 1
ATOM 2525 C C . THR A 1 327 ? -4.817 6.316 22.599 1.00 94.56 327 THR A C 1
ATOM 2527 O O . THR A 1 327 ? -3.637 6.432 22.269 1.00 94.56 327 THR A O 1
ATOM 2530 N N . ARG A 1 328 ? -5.188 5.748 23.755 1.00 94.88 328 ARG A N 1
ATOM 2531 C CA . ARG A 1 328 ? -4.252 5.225 24.761 1.00 94.88 328 ARG A CA 1
ATOM 2532 C C . ARG A 1 328 ? -3.500 4.009 24.244 1.00 94.88 328 ARG A C 1
ATOM 2534 O O . ARG A 1 328 ? -2.283 3.970 24.367 1.00 94.88 328 ARG A O 1
ATOM 2541 N N . VAL A 1 329 ? -4.204 3.057 23.626 1.00 95.81 329 VAL A N 1
ATOM 2542 C CA . VAL A 1 329 ? -3.591 1.875 22.994 1.00 95.81 329 VAL A CA 1
ATOM 2543 C C . VAL A 1 329 ? -2.661 2.304 21.864 1.00 95.81 329 VAL A C 1
ATOM 2545 O O . VAL A 1 329 ? -1.531 1.828 21.780 1.00 95.81 329 VAL A O 1
ATOM 2548 N N . ARG A 1 330 ? -3.086 3.266 21.037 1.00 95.12 330 ARG A N 1
ATOM 2549 C CA . ARG A 1 330 ? -2.246 3.816 19.968 1.00 95.12 330 ARG A CA 1
ATOM 2550 C C . ARG A 1 330 ? -0.983 4.488 20.506 1.00 95.12 330 ARG A C 1
ATOM 2552 O O . ARG A 1 330 ? 0.087 4.264 19.953 1.00 95.12 330 ARG A O 1
ATOM 2559 N N . ALA A 1 331 ? -1.091 5.287 21.567 1.00 92.75 331 ALA A N 1
ATOM 2560 C CA . ALA A 1 331 ? 0.055 5.929 22.211 1.00 92.75 331 ALA A CA 1
ATOM 2561 C C . ALA A 1 331 ? 0.989 4.911 22.890 1.00 92.75 331 ALA A C 1
ATOM 2563 O O . ALA A 1 331 ? 2.200 5.082 22.859 1.00 92.75 331 ALA A O 1
ATOM 2564 N N . ALA A 1 332 ? 0.425 3.846 23.461 1.00 92.88 332 ALA A N 1
ATOM 2565 C CA . ALA A 1 332 ? 1.147 2.742 24.085 1.00 92.88 332 ALA A CA 1
ATOM 2566 C C . ALA A 1 332 ? 1.948 1.895 23.081 1.00 92.88 332 ALA A C 1
ATOM 2568 O O . ALA A 1 332 ? 3.043 1.430 23.395 1.00 92.88 332 ALA A O 1
ATOM 2569 N N . LEU A 1 333 ? 1.390 1.666 21.890 1.00 93.12 333 LEU A N 1
ATOM 2570 C CA . LEU A 1 333 ? 1.996 0.822 20.861 1.00 93.12 333 LEU A CA 1
ATOM 2571 C C . LEU A 1 333 ? 2.922 1.591 19.914 1.00 93.12 333 LEU A C 1
ATOM 2573 O O . LEU A 1 333 ? 3.890 1.002 19.436 1.00 93.12 333 LEU A O 1
ATOM 2577 N N . ARG A 1 334 ? 2.679 2.890 19.687 1.00 90.94 334 ARG A N 1
ATOM 2578 C CA . ARG A 1 334 ? 3.543 3.734 18.851 1.00 90.94 334 ARG A CA 1
ATOM 2579 C C . ARG A 1 334 ? 4.844 4.108 19.534 1.00 90.94 334 ARG A C 1
ATOM 2581 O O . ARG A 1 334 ? 4.932 4.224 20.752 1.00 90.94 334 ARG A O 1
ATOM 2588 N N . ASP A 1 335 ? 5.874 4.304 18.715 1.00 81.25 335 ASP A N 1
ATOM 2589 C CA . ASP A 1 335 ? 7.144 4.819 19.205 1.00 81.25 335 ASP A CA 1
ATOM 2590 C C . ASP A 1 335 ? 6.950 6.201 19.824 1.00 81.25 335 ASP A C 1
ATOM 2592 O O . ASP A 1 335 ? 6.333 7.065 19.186 1.00 81.25 335 ASP A O 1
ATOM 2596 N N . PRO A 1 336 ? 7.481 6.443 21.038 1.00 78.44 336 PRO A N 1
ATOM 2597 C CA . PRO A 1 336 ? 7.608 7.808 21.504 1.00 78.44 336 PRO A CA 1
ATOM 2598 C C . PRO A 1 336 ? 8.459 8.558 20.470 1.00 78.44 336 PRO A C 1
ATOM 2600 O O . PRO A 1 336 ? 9.461 8.006 20.004 1.00 78.44 336 PRO A O 1
ATOM 2603 N N . PRO A 1 337 ? 8.072 9.782 20.070 1.00 75.94 337 PRO A N 1
ATOM 2604 C CA . PRO A 1 337 ? 8.810 10.544 19.074 1.00 75.94 337 PRO A CA 1
ATOM 2605 C C . PRO A 1 337 ? 10.271 10.643 19.517 1.00 75.94 337 PRO A C 1
ATOM 2607 O O . PRO A 1 337 ? 10.574 11.225 20.561 1.00 75.94 337 PRO A O 1
ATOM 2610 N N . SER A 1 338 ? 11.165 10.042 18.727 1.00 64.88 338 SER A N 1
ATOM 2611 C CA . SER A 1 338 ? 12.572 9.757 19.047 1.00 64.88 338 SER A CA 1
ATOM 2612 C C . SER A 1 338 ? 13.437 10.992 19.361 1.00 64.88 338 SER A C 1
ATOM 2614 O O . SER A 1 338 ? 14.640 10.860 19.554 1.00 64.88 338 SER A O 1
ATOM 2616 N N . GLY A 1 339 ? 12.854 12.193 19.406 1.00 60.12 339 GLY A N 1
ATOM 2617 C CA . GLY A 1 339 ? 13.531 13.467 19.647 1.00 60.12 339 GLY A CA 1
ATOM 2618 C C . GLY A 1 339 ? 13.470 14.004 21.082 1.00 60.12 339 GLY A C 1
ATOM 2619 O O . GLY A 1 339 ? 14.068 15.043 21.335 1.00 60.12 339 GLY A O 1
ATOM 2620 N N . LEU A 1 340 ? 12.769 13.354 22.023 1.00 56.84 340 LEU A N 1
ATOM 2621 C CA . LEU A 1 340 ? 12.551 13.918 23.373 1.00 56.84 340 LEU A CA 1
ATOM 2622 C C . LEU A 1 340 ? 13.167 13.114 24.533 1.00 56.84 340 LEU A C 1
ATOM 2624 O O . LEU A 1 340 ? 13.207 13.606 25.662 1.00 56.84 340 LEU A O 1
ATOM 2628 N N . SER A 1 341 ? 13.676 11.898 24.305 1.00 50.81 341 SER A N 1
ATOM 2629 C CA . SER A 1 341 ? 14.067 11.007 25.412 1.00 50.81 341 SER A CA 1
ATOM 2630 C C . SER A 1 341 ? 15.452 11.271 26.019 1.00 50.81 341 SER A C 1
ATOM 2632 O O . SER A 1 341 ? 15.792 10.639 27.015 1.00 50.81 341 SER A O 1
ATOM 2634 N N . THR A 1 342 ? 16.252 12.203 25.494 1.00 52.16 342 THR A N 1
ATOM 2635 C CA . THR A 1 342 ? 17.574 12.538 26.065 1.00 52.16 342 THR A CA 1
ATOM 2636 C C . THR A 1 342 ? 17.562 13.689 27.074 1.00 52.16 342 THR A C 1
ATOM 2638 O O . THR A 1 342 ? 18.562 13.872 27.762 1.00 52.16 342 THR A O 1
ATOM 2641 N N . GLN A 1 343 ? 16.461 14.435 27.247 1.00 50.81 343 GLN A N 1
ATOM 2642 C CA . GLN A 1 343 ? 16.438 15.581 28.179 1.00 50.81 343 GLN A CA 1
ATOM 2643 C C . GLN A 1 343 ? 15.762 15.320 29.538 1.00 50.81 343 GLN A C 1
ATOM 2645 O O . GLN A 1 343 ? 16.020 16.052 30.493 1.00 50.81 343 GLN A O 1
ATOM 2650 N N . SER A 1 344 ? 14.962 14.258 29.699 1.00 48.56 344 SER A N 1
ATOM 2651 C CA . SER A 1 344 ? 14.189 14.049 30.942 1.00 48.56 344 SER A CA 1
ATOM 2652 C C . SER A 1 344 ? 15.008 13.556 32.149 1.00 48.56 344 SER A C 1
ATOM 2654 O O . SER A 1 344 ? 14.485 13.539 33.267 1.00 48.56 344 SER A O 1
ATOM 2656 N N . SER A 1 345 ? 16.275 13.175 31.978 1.00 51.12 345 SER A N 1
ATOM 2657 C CA . SER A 1 345 ? 17.112 12.710 33.097 1.00 51.12 345 SER A CA 1
ATOM 2658 C C . SER A 1 345 ? 17.717 13.852 33.925 1.00 51.12 345 SER A C 1
ATOM 2660 O O . SER A 1 345 ? 18.190 13.608 35.031 1.00 51.12 345 SER A O 1
ATOM 2662 N N . ILE A 1 346 ? 17.681 15.101 33.441 1.00 54.00 346 ILE A N 1
ATOM 2663 C CA . ILE A 1 346 ? 18.343 16.238 34.111 1.00 54.00 346 ILE A CA 1
ATOM 2664 C C . ILE A 1 346 ? 17.394 17.000 35.058 1.00 54.00 346 ILE A C 1
ATOM 2666 O O . ILE A 1 346 ? 17.837 17.567 36.055 1.00 54.00 346 ILE A O 1
ATOM 2670 N N . SER A 1 347 ? 16.074 16.947 34.856 1.00 48.47 347 SER A N 1
ATOM 2671 C CA . SER A 1 347 ? 15.125 17.732 35.669 1.00 48.47 347 SER A CA 1
ATOM 2672 C C . SER A 1 347 ? 14.774 17.123 37.034 1.00 48.47 347 SER A C 1
ATOM 2674 O O . SER A 1 347 ? 14.124 17.783 37.842 1.00 48.47 347 SER A O 1
ATOM 2676 N N . ARG A 1 348 ? 15.207 15.891 37.345 1.00 49.81 348 ARG A N 1
ATOM 2677 C CA . ARG A 1 348 ? 14.866 15.220 38.618 1.00 49.81 348 ARG A CA 1
ATOM 2678 C C . ARG A 1 348 ? 15.817 15.559 39.783 1.00 49.81 348 ARG A C 1
ATOM 2680 O O . ARG A 1 348 ? 15.559 15.141 40.905 1.00 49.81 348 ARG A O 1
ATOM 2687 N N . ILE A 1 349 ? 16.878 16.345 39.560 1.00 52.84 349 ILE A N 1
ATOM 2688 C CA . ILE A 1 349 ? 17.891 16.643 40.599 1.00 52.84 349 ILE A CA 1
ATOM 2689 C C . ILE A 1 349 ? 17.671 17.997 41.319 1.00 52.84 349 ILE A C 1
ATOM 2691 O O . ILE A 1 349 ? 18.219 18.197 42.397 1.00 52.84 349 ILE A O 1
ATOM 2695 N N . MET A 1 350 ? 16.822 18.909 40.825 1.00 48.47 350 MET A N 1
ATOM 2696 C CA . MET A 1 350 ? 16.777 20.301 41.337 1.00 48.47 350 MET A CA 1
ATOM 2697 C C . MET A 1 350 ? 15.559 20.698 42.201 1.00 48.47 350 MET A C 1
ATOM 2699 O O . MET A 1 350 ? 15.487 21.840 42.640 1.00 48.47 350 MET A O 1
ATOM 2703 N N . LEU A 1 351 ? 14.622 19.799 42.521 1.00 47.66 351 LEU A N 1
ATOM 2704 C CA . LEU A 1 351 ? 13.442 20.127 43.352 1.00 47.66 351 LEU A CA 1
ATOM 2705 C C . LEU A 1 351 ? 13.311 19.198 44.569 1.00 47.66 351 LEU A C 1
ATOM 2707 O O . LEU A 1 351 ? 12.320 18.500 44.759 1.00 47.66 351 LEU A O 1
ATOM 2711 N N . ARG A 1 352 ? 14.338 19.201 45.428 1.00 47.19 352 ARG A N 1
ATOM 2712 C CA . ARG A 1 352 ? 14.304 18.590 46.765 1.00 47.19 352 ARG A CA 1
ATOM 2713 C C . ARG A 1 352 ? 14.082 19.691 47.802 1.00 47.19 352 ARG A C 1
ATOM 2715 O O . ARG A 1 352 ? 15.037 20.318 48.242 1.00 47.19 352 ARG A O 1
ATOM 2722 N N . GLY A 1 353 ? 12.828 19.939 48.185 1.00 52.56 353 GLY A N 1
ATOM 2723 C CA . GLY A 1 353 ? 12.555 20.965 49.195 1.00 52.56 353 GLY A CA 1
ATOM 2724 C C . GLY A 1 353 ? 11.096 21.230 49.557 1.00 52.56 353 GLY A C 1
ATOM 2725 O O . GLY A 1 353 ? 10.701 22.389 49.547 1.00 52.56 353 GLY A O 1
ATOM 2726 N N . LYS A 1 354 ? 10.296 20.210 49.907 1.00 48.62 354 LYS A N 1
ATOM 2727 C CA . LYS A 1 354 ? 9.190 20.383 50.875 1.00 48.62 354 LYS A CA 1
ATOM 2728 C C . LYS A 1 354 ? 8.628 19.035 51.358 1.00 48.62 354 LYS A C 1
ATOM 2730 O O . LYS A 1 354 ? 8.075 18.302 50.543 1.00 48.62 354 LYS A O 1
ATOM 2735 N N . PRO A 1 355 ? 8.744 18.691 52.652 1.00 54.12 355 PRO A N 1
ATOM 2736 C CA . PRO A 1 355 ? 7.998 17.589 53.250 1.00 54.12 355 PRO A CA 1
ATOM 2737 C C . PRO A 1 355 ? 6.654 18.112 53.781 1.00 54.12 355 PRO A C 1
ATOM 2739 O O . PRO A 1 355 ? 6.652 19.173 54.397 1.00 54.12 355 PRO A O 1
ATOM 2742 N N . LEU A 1 356 ? 5.548 17.391 53.538 1.00 43.50 356 LEU A N 1
ATOM 2743 C CA . LEU A 1 356 ? 4.355 17.231 54.406 1.00 43.50 356 LEU A CA 1
ATOM 2744 C C . LEU A 1 356 ? 3.086 16.931 53.587 1.00 43.50 356 LEU A C 1
ATOM 2746 O O . LEU A 1 356 ? 2.471 17.843 53.043 1.00 43.50 356 LEU A O 1
ATOM 2750 N N . ALA A 1 357 ? 2.683 15.659 53.566 1.00 41.81 357 ALA A N 1
ATOM 2751 C CA . ALA A 1 357 ? 1.327 15.176 53.872 1.00 41.81 357 ALA A CA 1
ATOM 2752 C C . ALA A 1 357 ? 1.304 13.637 53.716 1.00 41.81 357 ALA A C 1
ATOM 2754 O O . ALA A 1 357 ? 1.834 13.137 52.725 1.00 41.81 357 ALA A O 1
ATOM 2755 N N . PRO A 1 358 ? 0.726 12.870 54.660 1.00 54.06 358 PRO A N 1
ATOM 2756 C CA . PRO A 1 358 ? 0.558 11.429 54.508 1.00 54.06 358 PRO A CA 1
ATOM 2757 C C . PRO A 1 358 ? -0.540 11.161 53.471 1.00 54.06 358 PRO A C 1
ATOM 2759 O O . PRO A 1 358 ? -1.727 11.367 53.725 1.00 54.06 358 PRO A O 1
ATOM 2762 N N . THR A 1 359 ? -0.130 10.759 52.273 1.00 46.44 359 THR A N 1
ATOM 2763 C CA . THR A 1 359 ? -1.017 10.343 51.187 1.00 46.44 359 THR A CA 1
ATOM 2764 C C . THR A 1 359 ? -1.639 8.980 51.484 1.00 46.44 359 THR A C 1
ATOM 2766 O O . THR A 1 359 ? -0.996 8.088 52.035 1.00 46.44 359 THR A O 1
ATOM 2769 N N . ALA A 1 360 ? -2.920 8.867 51.127 1.00 50.19 360 ALA A N 1
ATOM 2770 C CA . ALA A 1 360 ? -3.756 7.670 51.148 1.00 50.19 360 ALA A CA 1
ATOM 2771 C C . ALA A 1 360 ? -3.042 6.430 50.565 1.00 50.19 360 ALA A C 1
ATOM 2773 O O . ALA A 1 360 ? -2.138 6.601 49.745 1.00 50.19 360 ALA A O 1
ATOM 2774 N N . PRO A 1 361 ? -3.442 5.201 50.956 1.00 49.56 361 PRO A N 1
ATOM 2775 C CA . PRO A 1 361 ? -2.793 3.974 50.504 1.00 49.56 361 PRO A CA 1
ATOM 2776 C C . PRO A 1 361 ? -2.738 3.940 48.977 1.00 49.56 361 PRO A C 1
ATOM 2778 O O . PRO A 1 361 ? -3.771 3.861 48.312 1.00 49.56 361 PRO A O 1
ATOM 2781 N N . GLU A 1 362 ? -1.521 4.023 48.437 1.00 47.69 362 GLU A N 1
ATOM 2782 C CA . GLU A 1 362 ? -1.215 3.729 47.044 1.00 47.69 362 GLU A CA 1
ATOM 2783 C C . GLU A 1 362 ? -1.638 2.284 46.784 1.00 47.69 362 GLU A C 1
ATOM 2785 O O . GLU A 1 362 ? -0.914 1.330 47.061 1.00 47.69 362 GLU A O 1
ATOM 2790 N N . THR A 1 363 ? -2.861 2.105 46.288 1.00 50.31 363 THR A N 1
ATOM 2791 C CA . THR A 1 363 ? -3.270 0.868 45.634 1.00 50.31 363 THR A CA 1
ATOM 2792 C C . THR A 1 363 ? -2.244 0.598 44.548 1.00 50.31 363 THR A C 1
ATOM 2794 O O . THR A 1 363 ? -2.131 1.399 43.617 1.00 50.31 363 THR A O 1
ATOM 2797 N N . ALA A 1 364 ? -1.477 -0.479 44.724 1.00 50.06 364 ALA A N 1
ATOM 2798 C CA . ALA A 1 364 ? -0.413 -0.931 43.845 1.00 50.06 364 ALA A CA 1
ATOM 2799 C C . ALA A 1 364 ? -0.894 -0.951 42.388 1.00 50.06 364 ALA A C 1
ATOM 2801 O O . ALA A 1 364 ? -1.497 -1.917 41.925 1.00 50.06 364 ALA A O 1
ATOM 2802 N N . ARG A 1 365 ? -0.658 0.145 41.664 1.00 57.28 365 ARG A N 1
ATOM 2803 C CA . ARG A 1 365 ? -0.797 0.170 40.216 1.00 57.28 365 ARG A CA 1
ATOM 2804 C C . ARG A 1 365 ? 0.355 -0.667 39.701 1.00 57.28 365 ARG A C 1
ATOM 2806 O O . ARG A 1 365 ? 1.513 -0.303 39.865 1.00 57.28 365 ARG A O 1
ATOM 2813 N N . THR A 1 366 ? 0.035 -1.831 39.155 1.00 65.81 366 THR A N 1
ATOM 2814 C CA . THR A 1 366 ? 0.989 -2.624 38.391 1.00 65.81 366 THR A CA 1
ATOM 2815 C C . THR A 1 366 ? 1.423 -1.779 37.202 1.00 65.81 366 THR A C 1
ATOM 2817 O O . THR A 1 366 ? 0.685 -1.662 36.224 1.00 65.81 366 THR A O 1
ATOM 2820 N N . ASP A 1 367 ? 2.581 -1.133 37.321 1.00 81.38 367 ASP A N 1
ATOM 2821 C CA . ASP A 1 367 ? 3.193 -0.384 36.231 1.00 81.38 367 ASP A CA 1
ATOM 2822 C C . ASP A 1 367 ? 3.528 -1.373 35.113 1.00 81.38 367 ASP A C 1
ATOM 2824 O O . ASP A 1 367 ? 4.493 -2.136 35.173 1.00 81.38 367 ASP A O 1
ATOM 2828 N N . LEU A 1 368 ? 2.656 -1.411 34.108 1.00 89.12 368 LEU A N 1
ATOM 2829 C CA . LEU A 1 368 ? 2.831 -2.244 32.934 1.00 89.12 368 LEU A CA 1
ATOM 2830 C C . LEU A 1 368 ? 4.004 -1.674 32.128 1.00 89.12 368 LEU A C 1
ATOM 2832 O O . LEU A 1 368 ? 3.924 -0.553 31.621 1.00 89.12 368 LEU A O 1
ATOM 2836 N N . ASP A 1 369 ? 5.096 -2.432 32.007 1.00 94.00 369 ASP A N 1
ATOM 2837 C CA . ASP A 1 369 ? 6.240 -2.017 31.194 1.00 94.00 369 ASP A CA 1
ATOM 2838 C C . ASP A 1 369 ? 5.873 -2.054 29.704 1.00 94.00 369 ASP A C 1
ATOM 2840 O O . ASP A 1 369 ? 5.961 -3.078 29.015 1.00 94.00 369 ASP A O 1
ATOM 2844 N N . MET A 1 370 ? 5.439 -0.899 29.206 1.00 91.50 370 MET A N 1
ATOM 2845 C CA . MET A 1 370 ? 4.938 -0.748 27.848 1.00 91.50 370 MET A CA 1
ATOM 2846 C C . MET A 1 370 ? 5.981 -1.053 26.777 1.00 91.50 370 MET A C 1
ATOM 2848 O O . MET A 1 370 ? 5.618 -1.537 25.703 1.00 91.50 370 MET A O 1
ATOM 2852 N N . ALA A 1 371 ? 7.268 -0.831 27.055 1.00 91.25 371 ALA A N 1
ATOM 2853 C CA . ALA A 1 371 ? 8.329 -1.156 26.109 1.00 91.25 371 ALA A CA 1
ATOM 2854 C C . ALA A 1 371 ? 8.428 -2.676 25.905 1.00 91.25 371 ALA A C 1
ATOM 2856 O O . ALA A 1 371 ? 8.515 -3.148 24.763 1.00 91.25 371 ALA A O 1
ATOM 2857 N N . THR A 1 372 ? 8.329 -3.439 26.997 1.00 93.06 372 THR A N 1
ATOM 2858 C CA . THR A 1 372 ? 8.315 -4.906 26.973 1.00 93.06 372 THR A CA 1
ATOM 2859 C C . THR A 1 372 ? 7.052 -5.445 26.301 1.00 93.06 372 THR A C 1
ATOM 2861 O O . THR A 1 372 ? 7.154 -6.291 25.410 1.00 93.06 372 THR A O 1
ATOM 2864 N N . VAL A 1 373 ? 5.868 -4.917 26.639 1.00 93.12 373 VAL A N 1
ATOM 2865 C CA . VAL A 1 373 ? 4.593 -5.328 26.016 1.00 93.12 373 VAL A CA 1
ATOM 2866 C C . VAL A 1 373 ? 4.614 -5.099 24.506 1.00 93.12 373 VAL A C 1
ATOM 2868 O O . VAL A 1 373 ? 4.271 -5.996 23.737 1.00 93.12 373 VAL A O 1
ATOM 2871 N N . ARG A 1 374 ? 5.074 -3.927 24.064 1.00 93.19 374 ARG A N 1
ATOM 2872 C CA . ARG A 1 374 ? 5.181 -3.582 22.644 1.00 93.19 374 ARG A CA 1
ATOM 2873 C C . ARG A 1 374 ? 6.154 -4.500 21.906 1.00 93.19 374 ARG A C 1
ATOM 2875 O O . ARG A 1 374 ? 5.819 -5.006 20.840 1.00 93.19 374 ARG A O 1
ATOM 2882 N N . THR A 1 375 ? 7.326 -4.768 22.483 1.00 92.94 375 THR A N 1
ATOM 2883 C CA . THR A 1 375 ? 8.321 -5.674 21.881 1.00 92.94 375 THR A CA 1
ATOM 2884 C C . THR A 1 375 ? 7.776 -7.101 21.772 1.00 92.94 375 THR A C 1
ATOM 2886 O O . THR A 1 375 ? 7.909 -7.731 20.722 1.00 92.94 375 THR A O 1
ATOM 2889 N N . LYS A 1 376 ? 7.092 -7.592 22.817 1.00 95.06 376 LYS A N 1
ATOM 2890 C CA . LYS A 1 376 ? 6.427 -8.904 22.817 1.00 95.06 376 LYS A CA 1
ATOM 2891 C C . LYS A 1 376 ? 5.328 -8.974 21.750 1.00 95.06 376 LYS A C 1
ATOM 2893 O O . LYS A 1 376 ? 5.277 -9.950 21.008 1.00 95.06 376 LYS A O 1
ATOM 2898 N N . CYS A 1 377 ? 4.510 -7.927 21.624 1.00 95.56 377 CYS A N 1
ATOM 2899 C CA . CYS A 1 377 ? 3.464 -7.824 20.605 1.00 95.56 377 CYS A CA 1
ATOM 2900 C C . CYS A 1 377 ? 4.045 -7.851 19.184 1.00 95.56 377 CYS A C 1
ATOM 2902 O O . CYS A 1 377 ? 3.557 -8.593 18.335 1.00 95.56 377 CYS A O 1
ATOM 2904 N N . MET A 1 378 ? 5.117 -7.096 18.924 1.00 94.88 378 MET A N 1
ATOM 2905 C CA . MET A 1 378 ? 5.782 -7.088 17.615 1.00 94.88 378 MET A CA 1
ATOM 2906 C C . MET A 1 378 ? 6.405 -8.443 17.284 1.00 94.88 378 MET A C 1
ATOM 2908 O O . MET A 1 378 ? 6.260 -8.931 16.166 1.00 94.88 378 MET A O 1
ATOM 2912 N N . HIS A 1 379 ? 7.048 -9.091 18.258 1.00 95.12 379 HIS A N 1
ATOM 2913 C CA . HIS A 1 379 ? 7.598 -10.430 18.072 1.00 95.12 379 HIS A CA 1
ATOM 2914 C C . HIS A 1 379 ? 6.502 -11.464 17.776 1.00 95.12 379 HIS A C 1
ATOM 2916 O O . HIS A 1 379 ? 6.648 -12.264 16.851 1.00 95.12 379 HIS A O 1
ATOM 2922 N N . ALA A 1 380 ? 5.391 -11.418 18.519 1.00 96.31 380 ALA A N 1
ATOM 2923 C CA . ALA A 1 380 ? 4.232 -12.271 18.282 1.00 96.31 380 ALA A CA 1
ATOM 2924 C C . ALA A 1 380 ? 3.655 -12.054 16.878 1.00 96.31 380 ALA A C 1
ATOM 2926 O O . ALA A 1 380 ? 3.431 -13.019 16.153 1.00 96.31 380 ALA A O 1
ATOM 2927 N N . LEU A 1 381 ? 3.503 -10.798 16.450 1.00 96.56 381 LEU A N 1
ATOM 2928 C CA . LEU A 1 381 ? 2.991 -10.462 15.124 1.00 96.56 381 LEU A CA 1
ATOM 2929 C C . LEU A 1 381 ? 3.917 -10.951 14.002 1.00 96.56 381 LEU A C 1
ATOM 2931 O O . LEU A 1 381 ? 3.450 -11.581 13.055 1.00 96.56 381 LEU A O 1
ATOM 2935 N N . THR A 1 382 ? 5.230 -10.729 14.118 1.00 95.94 382 THR A N 1
ATOM 2936 C CA . THR A 1 382 ? 6.217 -11.242 13.153 1.00 95.94 382 THR A CA 1
ATOM 2937 C C . THR A 1 382 ? 6.179 -12.770 13.085 1.00 95.94 382 THR A C 1
ATOM 2939 O O . THR A 1 382 ? 6.227 -13.344 11.996 1.00 95.94 382 THR A O 1
ATOM 2942 N N . ARG A 1 383 ? 6.045 -13.445 14.235 1.00 96.25 383 ARG A N 1
ATOM 2943 C CA . ARG A 1 383 ? 5.906 -14.904 14.311 1.00 96.25 383 ARG A CA 1
ATOM 2944 C C . ARG A 1 383 ? 4.632 -15.385 13.609 1.00 96.25 383 ARG A C 1
ATOM 2946 O O . ARG A 1 383 ? 4.714 -16.307 12.801 1.00 96.25 383 ARG A O 1
ATOM 2953 N N . VAL A 1 384 ? 3.490 -14.750 13.871 1.00 96.75 384 VAL A N 1
ATOM 2954 C CA . VAL A 1 384 ? 2.209 -15.060 13.217 1.00 96.75 384 VAL A CA 1
ATOM 2955 C C . VAL A 1 384 ? 2.322 -14.896 11.703 1.00 96.75 384 VAL A C 1
ATOM 2957 O O . VAL A 1 384 ? 2.023 -15.826 10.958 1.00 96.75 384 VAL A O 1
ATOM 2960 N N . LEU A 1 385 ? 2.843 -13.764 11.228 1.00 96.94 385 LEU A N 1
ATOM 2961 C CA . LEU A 1 385 ? 3.025 -13.529 9.794 1.00 96.94 385 LEU A CA 1
ATOM 2962 C C . LEU A 1 385 ? 3.930 -14.587 9.146 1.00 96.94 385 LEU A C 1
ATOM 2964 O O . LEU A 1 385 ? 3.636 -15.045 8.045 1.00 96.94 385 LEU A O 1
ATOM 2968 N N . LYS A 1 386 ? 4.983 -15.027 9.845 1.00 96.25 386 LYS A N 1
ATOM 2969 C CA . LYS A 1 386 ? 5.917 -16.056 9.368 1.00 96.25 386 LYS A CA 1
ATOM 2970 C C . LYS A 1 386 ? 5.302 -17.456 9.298 1.00 96.25 386 LYS A C 1
ATOM 2972 O O . LYS A 1 386 ? 5.556 -18.184 8.344 1.00 96.25 386 LYS A O 1
ATOM 2977 N N . HIS A 1 387 ? 4.528 -17.868 10.300 1.00 96.19 387 HIS A N 1
ATOM 2978 C CA . HIS A 1 387 ? 3.943 -19.215 10.318 1.00 96.19 387 HIS A CA 1
ATOM 2979 C C . HIS A 1 387 ? 2.692 -19.337 9.443 1.00 96.19 387 HIS A C 1
ATOM 2981 O O . HIS A 1 387 ? 2.369 -20.433 8.990 1.00 96.19 387 HIS A O 1
ATOM 2987 N N . HIS A 1 388 ? 2.022 -18.220 9.156 1.00 96.12 388 HIS A N 1
ATOM 2988 C CA . HIS A 1 388 ? 0.743 -18.192 8.450 1.00 96.12 388 HIS A CA 1
ATOM 2989 C C . HIS A 1 388 ? 0.842 -17.553 7.051 1.00 96.12 388 HIS A C 1
ATOM 2991 O O . HIS A 1 388 ? -0.142 -17.038 6.528 1.00 96.12 388 HIS A O 1
ATOM 2997 N N . VAL A 1 389 ? 2.003 -17.665 6.388 1.00 95.12 389 VAL A N 1
ATOM 2998 C CA . VAL A 1 389 ? 2.277 -17.177 5.010 1.00 95.12 389 VAL A CA 1
ATOM 2999 C C . VAL A 1 389 ? 1.304 -17.733 3.945 1.00 95.12 389 VAL A C 1
ATOM 3001 O O . VAL A 1 389 ? 1.209 -17.224 2.826 1.00 95.12 389 VAL A O 1
ATOM 3004 N N . HIS A 1 390 ? 0.551 -18.779 4.279 1.00 93.88 390 HIS A N 1
ATOM 3005 C CA . HIS A 1 390 ? -0.433 -19.411 3.398 1.00 93.88 390 HIS A CA 1
ATOM 3006 C C . HIS A 1 390 ? -1.890 -19.077 3.745 1.00 93.88 390 HIS A C 1
ATOM 3008 O O . HIS A 1 390 ? -2.793 -19.615 3.113 1.00 93.88 390 HIS A O 1
ATOM 3014 N N . GLN A 1 391 ? -2.132 -18.234 4.751 1.00 95.75 391 GLN A N 1
ATOM 3015 C CA . GLN A 1 391 ? -3.472 -17.884 5.221 1.00 95.75 391 GLN A CA 1
ATOM 3016 C C . GLN A 1 391 ? -3.734 -16.393 4.963 1.00 95.75 391 GLN A C 1
ATOM 3018 O O . GLN A 1 391 ? -3.380 -15.556 5.795 1.00 95.75 391 GLN A O 1
ATOM 3023 N N . PRO A 1 392 ? -4.346 -16.026 3.821 1.00 94.44 392 PRO A N 1
ATOM 3024 C CA . PRO A 1 392 ? -4.458 -14.628 3.407 1.00 94.44 392 PRO A CA 1
ATOM 3025 C C . PRO A 1 392 ? -5.206 -13.760 4.423 1.00 94.44 392 PRO A C 1
ATOM 3027 O O . PRO A 1 392 ? -4.741 -12.667 4.717 1.00 94.44 392 PRO A O 1
ATOM 3030 N N . ALA A 1 393 ? -6.272 -14.267 5.050 1.00 94.75 393 ALA A N 1
ATOM 3031 C CA . ALA A 1 393 ? -7.012 -13.526 6.075 1.00 94.75 393 ALA A CA 1
ATOM 3032 C C . ALA A 1 393 ? -6.133 -13.117 7.274 1.00 94.75 393 ALA A C 1
ATOM 3034 O O . ALA A 1 393 ? -6.236 -11.990 7.760 1.00 94.75 393 ALA A O 1
ATOM 3035 N N . VAL A 1 394 ? -5.225 -13.994 7.721 1.00 96.44 394 VAL A N 1
ATOM 3036 C CA . VAL A 1 394 ? -4.279 -13.692 8.810 1.00 96.44 394 VAL A CA 1
ATOM 3037 C C . VAL A 1 394 ? -3.267 -12.639 8.356 1.00 96.44 394 VAL A C 1
ATOM 3039 O O . VAL A 1 394 ? -2.972 -11.700 9.095 1.00 96.44 394 VAL A O 1
ATOM 3042 N N . LEU A 1 395 ? -2.767 -12.756 7.124 1.00 96.44 395 LEU A N 1
ATOM 3043 C CA . LEU A 1 395 ? -1.792 -11.822 6.561 1.00 96.44 395 LEU A CA 1
ATOM 3044 C C . LEU A 1 395 ? -2.375 -10.424 6.338 1.00 96.44 395 LEU A C 1
ATOM 3046 O O . LEU A 1 395 ? -1.698 -9.444 6.634 1.00 96.44 395 LEU A O 1
ATOM 3050 N N . GLU A 1 396 ? -3.616 -10.307 5.864 1.00 94.88 396 GLU A N 1
ATOM 3051 C CA . GLU A 1 396 ? -4.268 -9.011 5.634 1.00 94.88 396 GLU A CA 1
ATOM 3052 C C . GLU A 1 396 ? -4.369 -8.197 6.925 1.00 94.88 396 GLU A C 1
ATOM 3054 O O . GLU A 1 396 ? -3.894 -7.060 6.986 1.00 94.88 396 GLU A O 1
ATOM 3059 N N . HIS A 1 397 ? -4.908 -8.803 7.985 1.00 95.31 397 HIS A N 1
ATOM 3060 C CA . HIS A 1 397 ? -5.045 -8.141 9.281 1.00 95.31 397 HIS A CA 1
ATOM 3061 C C . HIS A 1 397 ? -3.691 -7.964 9.973 1.00 95.31 397 HIS A C 1
ATOM 3063 O O . HIS A 1 397 ? -3.431 -6.914 10.560 1.00 95.31 397 HIS A O 1
ATOM 3069 N N . GLY A 1 398 ? -2.798 -8.951 9.864 1.00 96.19 398 GLY A N 1
ATOM 3070 C CA . GLY A 1 398 ? -1.473 -8.896 10.471 1.00 96.19 398 GLY A CA 1
ATOM 3071 C C . GLY A 1 398 ? -0.589 -7.796 9.875 1.00 96.19 398 GLY A C 1
ATOM 3072 O O . GLY A 1 398 ? 0.022 -7.031 10.619 1.00 96.19 398 GLY A O 1
ATOM 3073 N N . LEU A 1 399 ? -0.563 -7.651 8.545 1.00 95.38 399 LEU A N 1
ATOM 3074 C CA . LEU A 1 399 ? 0.173 -6.578 7.866 1.00 95.38 399 LEU A CA 1
ATOM 3075 C C . LEU A 1 399 ? -0.453 -5.206 8.140 1.00 95.38 399 LEU A C 1
ATOM 3077 O O . LEU A 1 399 ? 0.274 -4.238 8.370 1.00 95.38 399 LEU A O 1
ATOM 3081 N N . ALA A 1 400 ? -1.788 -5.108 8.144 1.00 94.31 400 ALA A N 1
ATOM 3082 C CA . ALA A 1 400 ? -2.489 -3.867 8.468 1.00 94.31 400 ALA A CA 1
ATOM 3083 C C . ALA A 1 400 ? -2.186 -3.396 9.895 1.00 94.31 400 ALA A C 1
ATOM 3085 O O . ALA A 1 400 ? -1.934 -2.209 10.107 1.00 94.31 400 ALA A O 1
ATOM 3086 N N . LEU A 1 401 ? -2.159 -4.324 10.853 1.00 94.38 401 LEU A N 1
ATOM 3087 C CA . LEU A 1 401 ? -1.790 -4.044 12.231 1.00 94.38 401 LEU A CA 1
ATOM 3088 C C . LEU A 1 401 ? -0.317 -3.636 12.349 1.00 94.38 401 LEU A C 1
ATOM 3090 O O . LEU A 1 401 ? -0.021 -2.645 13.017 1.00 94.38 401 LEU A O 1
ATOM 3094 N N . TRP A 1 402 ? 0.591 -4.342 11.663 1.00 93.88 402 TRP A N 1
ATOM 3095 C CA . TRP A 1 402 ? 2.022 -4.034 11.706 1.00 93.88 402 TRP A CA 1
ATOM 3096 C C . TRP A 1 402 ? 2.274 -2.574 11.330 1.00 93.88 402 TRP A C 1
ATOM 3098 O O . TRP A 1 402 ? 2.920 -1.847 12.084 1.00 93.88 402 TRP A O 1
ATOM 3108 N N . ILE A 1 403 ? 1.689 -2.120 10.212 1.00 90.81 403 ILE A N 1
ATOM 3109 C CA . ILE A 1 403 ? 1.825 -0.747 9.688 1.00 90.81 403 ILE A CA 1
ATOM 3110 C C . ILE A 1 403 ? 1.523 0.320 10.751 1.00 90.81 403 ILE A C 1
ATOM 3112 O O . ILE A 1 403 ? 2.071 1.421 10.687 1.00 90.81 403 ILE A O 1
ATOM 3116 N N . GLN A 1 404 ? 0.662 0.019 11.728 1.00 91.19 404 GLN A N 1
ATOM 3117 C CA . GLN A 1 404 ? 0.211 1.000 12.710 1.00 91.19 404 GLN A CA 1
ATOM 3118 C C . GLN A 1 404 ? 0.950 0.981 14.050 1.00 91.19 404 GLN A C 1
ATOM 3120 O O . GLN A 1 404 ? 0.908 2.006 14.741 1.00 91.19 404 GLN A O 1
ATOM 3125 N N . ILE A 1 405 ? 1.581 -0.141 14.426 1.00 87.44 405 ILE A N 1
ATOM 3126 C CA . ILE A 1 405 ? 2.190 -0.314 15.752 1.00 87.44 405 ILE A CA 1
ATOM 3127 C C . ILE A 1 405 ? 3.509 0.451 15.846 1.00 87.44 405 ILE A C 1
ATOM 3129 O O . ILE A 1 405 ? 3.577 1.409 16.598 1.00 87.44 405 ILE A O 1
ATOM 3133 N N . SER A 1 406 ? 4.558 0.099 15.106 1.00 77.06 406 SER A N 1
ATOM 3134 C CA . SER A 1 406 ? 5.866 0.753 15.277 1.00 77.06 406 SER A CA 1
ATOM 3135 C C . SER A 1 406 ? 6.822 0.370 14.153 1.00 77.06 406 SER A C 1
ATOM 3137 O O . SER A 1 406 ? 6.743 -0.739 13.637 1.00 77.06 406 SER A O 1
ATOM 3139 N N . ARG A 1 407 ? 7.749 1.275 13.796 1.00 82.06 407 ARG A N 1
ATOM 3140 C CA . ARG A 1 407 ? 8.851 0.959 12.869 1.00 82.06 407 ARG A CA 1
ATOM 3141 C C . ARG A 1 407 ? 10.042 0.295 13.578 1.00 82.06 407 ARG A C 1
ATOM 3143 O O . ARG A 1 407 ? 10.907 -0.272 12.909 1.00 82.06 407 ARG A O 1
ATOM 3150 N N . GLN A 1 408 ? 10.103 0.338 14.910 1.00 81.62 408 GLN A N 1
ATOM 3151 C CA . GLN A 1 408 ? 11.147 -0.329 15.689 1.00 81.62 408 GLN A CA 1
ATOM 3152 C C . GLN A 1 408 ? 11.012 -1.856 15.576 1.00 81.62 408 GLN A C 1
ATOM 3154 O O . GLN A 1 408 ? 9.928 -2.418 15.700 1.00 81.62 408 GLN A O 1
ATOM 3159 N N . GLY A 1 409 ? 12.129 -2.542 15.316 1.00 82.69 409 GLY A N 1
ATOM 3160 C CA . GLY A 1 409 ? 12.154 -4.002 15.143 1.00 82.69 409 GLY A CA 1
ATOM 3161 C C . GLY A 1 409 ? 11.749 -4.507 13.749 1.00 82.69 409 GLY A C 1
ATOM 3162 O O . GLY A 1 409 ? 11.668 -5.722 13.548 1.00 82.69 409 GLY A O 1
ATOM 3163 N N . ALA A 1 410 ? 11.558 -3.606 12.774 1.00 90.69 410 ALA A N 1
ATOM 3164 C CA . ALA A 1 410 ? 11.266 -3.939 11.373 1.00 90.69 410 ALA A CA 1
ATOM 3165 C C . ALA A 1 410 ? 12.275 -4.896 10.723 1.00 90.69 410 ALA A C 1
ATOM 3167 O O . ALA A 1 410 ? 11.933 -5.606 9.781 1.00 90.69 410 ALA A O 1
ATOM 3168 N N . GLU A 1 411 ? 13.498 -4.964 11.247 1.00 93.00 411 GLU A N 1
ATOM 3169 C CA . GLU A 1 411 ? 14.551 -5.872 10.785 1.00 93.00 411 GLU A CA 1
ATOM 3170 C C . GLU A 1 411 ? 14.088 -7.335 10.756 1.00 93.00 411 GLU A C 1
ATOM 3172 O O . GLU A 1 411 ? 14.373 -8.064 9.808 1.00 93.00 411 GLU A O 1
ATOM 3177 N N . THR A 1 412 ? 13.318 -7.745 11.770 1.00 92.56 412 THR A N 1
ATOM 3178 C CA . THR A 1 412 ? 12.775 -9.109 11.876 1.00 92.56 412 THR A CA 1
ATOM 3179 C C . THR A 1 412 ? 11.631 -9.370 10.899 1.00 92.56 412 THR A C 1
ATOM 3181 O O . THR A 1 412 ? 11.387 -10.519 10.536 1.00 92.56 412 THR A O 1
ATOM 3184 N N . LEU A 1 413 ? 10.951 -8.309 10.454 1.00 94.44 413 LEU A N 1
ATOM 3185 C CA . LEU A 1 413 ? 9.835 -8.385 9.519 1.00 94.44 413 LEU A CA 1
ATOM 3186 C C . LEU A 1 413 ? 10.319 -8.504 8.066 1.00 94.44 413 LEU A C 1
ATOM 3188 O O . LEU A 1 413 ? 9.668 -9.180 7.276 1.00 94.44 413 LEU A O 1
ATOM 3192 N N . LEU A 1 414 ? 11.460 -7.898 7.713 1.00 93.88 414 LEU A N 1
ATOM 3193 C CA . LEU A 1 414 ? 12.011 -7.924 6.350 1.00 93.88 414 LEU A CA 1
ATOM 3194 C C . LEU A 1 414 ? 12.005 -9.322 5.695 1.00 93.88 414 LEU A C 1
ATOM 3196 O O . LEU A 1 414 ? 11.409 -9.440 4.624 1.00 93.88 414 LEU A O 1
ATOM 3200 N N . PRO A 1 415 ? 12.584 -10.386 6.294 1.00 93.94 415 PRO A N 1
ATOM 3201 C CA . PRO A 1 415 ? 12.560 -11.716 5.679 1.00 93.94 415 PRO A CA 1
ATOM 3202 C C . PRO A 1 415 ? 11.138 -12.278 5.547 1.00 93.94 415 PRO A C 1
ATOM 3204 O O . PRO A 1 415 ? 10.820 -12.909 4.547 1.00 93.94 415 PRO A O 1
ATOM 3207 N N . VAL A 1 416 ? 10.251 -11.982 6.501 1.00 95.06 416 VAL A N 1
ATOM 3208 C CA . VAL A 1 416 ? 8.855 -12.443 6.468 1.00 95.06 416 VAL A CA 1
ATOM 3209 C C . VAL A 1 416 ? 8.082 -11.794 5.318 1.00 95.06 416 VAL A C 1
ATOM 3211 O O . VAL A 1 416 ? 7.315 -12.470 4.640 1.00 95.06 416 VAL A O 1
ATOM 3214 N N . LEU A 1 417 ? 8.300 -10.501 5.043 1.00 95.25 417 LEU A N 1
ATOM 3215 C CA . LEU A 1 417 ? 7.692 -9.843 3.879 1.00 95.25 417 LEU A CA 1
ATOM 3216 C C . LEU A 1 417 ? 8.172 -10.459 2.575 1.00 95.25 417 LEU A C 1
ATOM 3218 O O . LEU A 1 417 ? 7.370 -10.628 1.661 1.00 95.25 417 LEU A O 1
ATOM 3222 N N . GLN A 1 418 ? 9.455 -10.817 2.494 1.00 93.00 418 GLN A N 1
ATOM 3223 C CA . GLN A 1 418 ? 9.962 -11.528 1.331 1.00 93.00 418 GLN A CA 1
ATOM 3224 C C . GLN A 1 418 ? 9.237 -12.864 1.167 1.00 93.00 418 GLN A C 1
ATOM 3226 O O . GLN A 1 418 ? 8.662 -13.090 0.107 1.00 93.00 418 GLN A O 1
ATOM 3231 N N . ASP A 1 419 ? 9.160 -13.683 2.217 1.00 93.44 419 ASP A N 1
ATOM 3232 C CA . ASP A 1 419 ? 8.455 -14.971 2.188 1.00 93.44 419 ASP A CA 1
ATOM 3233 C C . ASP A 1 419 ? 6.986 -14.823 1.745 1.00 93.44 419 ASP A C 1
ATOM 3235 O O . ASP A 1 419 ? 6.501 -15.603 0.924 1.00 93.44 419 ASP A O 1
ATOM 3239 N N . ILE A 1 420 ? 6.284 -13.785 2.221 1.00 94.50 420 ILE A N 1
ATOM 3240 C CA . ILE A 1 420 ? 4.902 -13.478 1.817 1.00 94.50 420 ILE A CA 1
ATOM 3241 C C . ILE A 1 420 ? 4.813 -13.142 0.324 1.00 94.50 420 ILE A C 1
ATOM 3243 O O . ILE A 1 420 ? 3.912 -13.638 -0.359 1.00 94.50 420 ILE A O 1
ATOM 3247 N N . VAL A 1 421 ? 5.733 -12.320 -0.187 1.00 93.31 421 VAL A N 1
ATOM 3248 C CA . VAL A 1 421 ? 5.753 -11.878 -1.590 1.00 93.31 421 VAL A CA 1
ATOM 3249 C C . VAL A 1 421 ? 6.028 -13.037 -2.549 1.00 93.31 421 VAL A C 1
ATOM 3251 O O . VAL A 1 421 ? 5.443 -13.078 -3.626 1.00 93.31 421 VAL A O 1
ATOM 3254 N N . GLY A 1 422 ? 6.879 -13.996 -2.178 1.00 90.25 422 GLY A N 1
ATOM 3255 C CA . GLY A 1 422 ? 7.172 -15.157 -3.033 1.00 90.25 422 GLY A CA 1
ATOM 3256 C C . GLY A 1 422 ? 6.321 -16.393 -2.775 1.00 90.25 422 GLY A C 1
ATOM 3257 O O . GLY A 1 422 ? 6.494 -17.394 -3.472 1.00 90.25 422 GLY A O 1
ATOM 3258 N N . SER A 1 423 ? 5.420 -16.355 -1.794 1.00 91.62 423 SER A N 1
ATOM 3259 C CA . SER A 1 423 ? 4.488 -17.448 -1.531 1.00 91.62 423 SER A CA 1
ATOM 3260 C C . SER A 1 423 ? 3.475 -17.564 -2.675 1.00 91.62 423 SER A C 1
ATOM 3262 O O . SER A 1 423 ? 2.732 -16.620 -2.922 1.00 91.62 423 SER A O 1
ATOM 3264 N N . PRO A 1 424 ? 3.351 -18.721 -3.349 1.00 88.75 424 PRO A N 1
ATOM 3265 C CA . PRO A 1 424 ? 2.328 -18.910 -4.381 1.00 88.75 424 PRO A CA 1
ATOM 3266 C C . PRO A 1 424 ? 0.909 -19.016 -3.799 1.00 88.75 424 PRO A C 1
ATOM 3268 O O . PRO A 1 424 ? -0.063 -18.977 -4.543 1.00 88.75 424 PRO A O 1
ATOM 3271 N N . LYS A 1 425 ? 0.783 -19.190 -2.474 1.00 90.88 425 LYS A N 1
ATOM 3272 C CA . LYS A 1 425 ? -0.506 -19.304 -1.775 1.00 90.88 425 LYS A CA 1
ATOM 3273 C C . LYS A 1 425 ? -1.014 -17.963 -1.236 1.00 90.88 425 LYS A C 1
ATOM 3275 O O . LYS A 1 425 ? -2.133 -17.913 -0.733 1.00 90.88 425 LYS A O 1
ATOM 3280 N N . SER A 1 426 ? -0.205 -16.901 -1.272 1.00 91.19 426 SER A N 1
ATOM 3281 C CA . SER A 1 426 ? -0.664 -15.570 -0.870 1.00 91.19 426 SER A CA 1
ATOM 3282 C C . SER A 1 426 ? -1.514 -14.951 -1.982 1.00 91.19 426 SER A C 1
ATOM 3284 O O . SER A 1 426 ? -1.278 -15.168 -3.169 1.00 91.19 426 SER A O 1
ATOM 3286 N N . THR A 1 427 ? -2.545 -14.197 -1.600 1.00 93.25 427 THR A N 1
ATOM 3287 C CA . THR A 1 427 ? -3.379 -13.473 -2.565 1.00 93.25 427 THR A CA 1
ATOM 3288 C C . THR A 1 427 ? -2.599 -12.300 -3.154 1.00 93.25 427 THR A C 1
ATOM 3290 O O . THR A 1 427 ? -1.705 -11.741 -2.511 1.00 93.25 427 THR A O 1
ATOM 3293 N N . SER A 1 428 ? -2.967 -11.876 -4.365 1.00 92.31 428 SER A N 1
ATOM 3294 C CA . SER A 1 428 ? -2.346 -10.723 -5.030 1.00 92.31 428 SER A CA 1
ATOM 3295 C C . SER A 1 428 ? -2.418 -9.455 -4.173 1.00 92.31 428 SER A C 1
ATOM 3297 O O . SER A 1 428 ? -1.434 -8.732 -4.054 1.00 92.31 428 SER A O 1
ATOM 3299 N N . HIS A 1 429 ? -3.549 -9.224 -3.502 1.00 93.19 429 HIS A N 1
ATOM 3300 C CA . HIS A 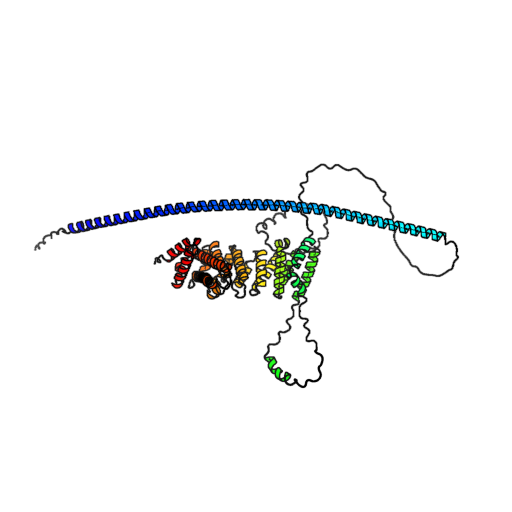1 429 ? -3.732 -8.110 -2.571 1.00 93.19 429 HIS A CA 1
ATOM 3301 C C . HIS A 1 429 ? -2.717 -8.137 -1.412 1.00 93.19 429 HIS A C 1
ATOM 3303 O O . HIS A 1 429 ? -2.070 -7.125 -1.134 1.00 93.19 429 HIS A O 1
ATOM 3309 N N . VAL A 1 430 ? -2.505 -9.300 -0.786 1.00 94.81 430 VAL A N 1
ATOM 3310 C CA . VAL A 1 430 ? -1.523 -9.473 0.296 1.00 94.81 430 VAL A CA 1
ATOM 3311 C C . VAL A 1 430 ? -0.094 -9.258 -0.201 1.00 94.81 430 VAL A C 1
ATOM 3313 O O . VAL A 1 430 ? 0.684 -8.580 0.469 1.00 94.81 430 VAL A O 1
ATOM 3316 N N . GLN A 1 431 ? 0.255 -9.783 -1.379 1.00 94.06 431 GLN A N 1
ATOM 3317 C CA . GLN A 1 431 ? 1.580 -9.587 -1.981 1.00 94.06 431 GLN A CA 1
ATOM 3318 C C . GLN A 1 431 ? 1.849 -8.106 -2.285 1.00 94.06 431 GLN A C 1
ATOM 3320 O O . GLN A 1 431 ? 2.902 -7.586 -1.917 1.00 94.06 431 GLN A O 1
ATOM 3325 N N . VAL A 1 432 ? 0.881 -7.400 -2.883 1.00 94.12 432 VAL A N 1
ATOM 3326 C CA . VAL A 1 432 ? 0.965 -5.951 -3.136 1.00 94.12 432 VAL A CA 1
ATOM 3327 C C . VAL A 1 432 ? 1.113 -5.181 -1.824 1.00 94.12 432 VAL A C 1
ATOM 3329 O O . VAL A 1 432 ? 1.951 -4.283 -1.721 1.00 94.12 432 VAL A O 1
ATOM 3332 N N . ARG A 1 433 ? 0.353 -5.549 -0.785 1.00 94.75 433 ARG A N 1
ATOM 3333 C CA . ARG A 1 433 ? 0.450 -4.905 0.530 1.00 94.75 433 ARG A CA 1
ATOM 3334 C C . ARG A 1 433 ? 1.806 -5.147 1.192 1.00 94.75 433 ARG A C 1
ATOM 3336 O O . ARG A 1 433 ? 2.364 -4.214 1.767 1.00 94.75 433 ARG A O 1
ATOM 3343 N N . ALA A 1 434 ? 2.350 -6.357 1.080 1.00 95.38 434 ALA A N 1
ATOM 3344 C CA . ALA A 1 434 ? 3.674 -6.701 1.585 1.00 95.38 434 ALA A CA 1
ATOM 3345 C C . ALA A 1 434 ? 4.786 -5.934 0.849 1.00 95.38 434 ALA A C 1
ATOM 3347 O O . ALA A 1 434 ? 5.677 -5.401 1.506 1.00 95.38 434 ALA A O 1
ATOM 3348 N N . LEU A 1 435 ? 4.700 -5.793 -0.481 1.00 94.44 435 LEU A N 1
ATOM 3349 C CA . LEU A 1 435 ? 5.614 -4.955 -1.270 1.00 94.44 435 LEU A CA 1
ATOM 3350 C C . LEU A 1 435 ? 5.519 -3.479 -0.879 1.00 94.44 435 LEU A C 1
ATOM 3352 O O . LEU A 1 435 ? 6.542 -2.828 -0.686 1.00 94.44 435 LEU A O 1
ATOM 3356 N N . SER A 1 436 ? 4.304 -2.956 -0.700 1.00 94.56 436 SER A N 1
ATOM 3357 C CA . SER A 1 436 ? 4.087 -1.578 -0.249 1.00 94.56 436 SER A CA 1
ATOM 3358 C C . SER A 1 436 ? 4.699 -1.322 1.129 1.00 94.56 436 SER A C 1
ATOM 3360 O O . SER A 1 436 ? 5.395 -0.325 1.322 1.00 94.56 436 SER A O 1
ATOM 3362 N N . LEU A 1 437 ? 4.515 -2.252 2.071 1.00 94.31 437 LEU A N 1
ATOM 3363 C CA . LEU A 1 437 ? 5.148 -2.176 3.385 1.00 94.31 437 LEU A CA 1
ATOM 3364 C C . LEU A 1 437 ? 6.674 -2.271 3.279 1.00 94.31 437 LEU A C 1
ATOM 3366 O O . LEU A 1 437 ? 7.376 -1.503 3.933 1.00 94.31 437 LEU A O 1
ATOM 3370 N N . LEU A 1 438 ? 7.194 -3.149 2.419 1.00 94.56 438 LEU A N 1
ATOM 3371 C CA . LEU A 1 438 ? 8.628 -3.250 2.172 1.00 94.56 438 LEU A CA 1
ATOM 3372 C C . LEU A 1 438 ? 9.190 -1.918 1.649 1.00 94.56 438 LEU A C 1
ATOM 3374 O O . LEU A 1 438 ? 10.160 -1.433 2.220 1.00 94.56 438 LEU A O 1
ATOM 3378 N N . MET A 1 439 ? 8.549 -1.266 0.669 1.00 94.06 439 MET A N 1
ATOM 3379 C CA . MET A 1 439 ? 8.954 0.075 0.204 1.00 94.06 439 MET A CA 1
ATOM 3380 C C . MET A 1 439 ? 8.986 1.090 1.351 1.00 94.06 439 MET A C 1
ATOM 3382 O O . MET A 1 439 ? 9.974 1.796 1.521 1.00 94.06 439 MET A O 1
ATOM 3386 N N . GLN A 1 440 ? 7.942 1.136 2.185 1.00 93.75 440 GLN A N 1
ATOM 3387 C CA . GLN A 1 440 ? 7.870 2.069 3.317 1.00 93.75 440 GLN A CA 1
ATOM 3388 C C . GLN A 1 440 ? 8.976 1.841 4.356 1.00 93.75 440 GLN A C 1
ATOM 3390 O O . GLN A 1 440 ? 9.511 2.805 4.909 1.00 93.75 440 GLN A O 1
ATOM 3395 N N . LEU A 1 441 ? 9.317 0.582 4.641 1.00 92.75 441 LEU A N 1
ATOM 3396 C CA . LEU A 1 441 ? 10.403 0.232 5.560 1.00 92.75 441 LEU A CA 1
ATOM 3397 C C . LEU A 1 441 ? 11.761 0.604 4.964 1.00 92.75 441 LEU A C 1
ATOM 3399 O O . LEU A 1 441 ? 12.577 1.253 5.622 1.00 92.75 441 LEU A O 1
ATOM 3403 N N . LEU A 1 442 ? 11.960 0.277 3.690 1.00 93.38 442 LEU A N 1
ATOM 3404 C CA . LEU A 1 442 ? 13.155 0.606 2.925 1.00 93.38 442 LEU A CA 1
ATOM 3405 C C . LEU A 1 442 ? 13.238 2.087 2.538 1.00 93.38 442 LEU A C 1
ATOM 3407 O O . LEU A 1 442 ? 14.095 2.423 1.746 1.00 93.38 442 LEU A O 1
ATOM 3411 N N . GLN A 1 443 ? 12.421 2.994 3.079 1.00 93.88 443 GLN A N 1
ATOM 3412 C CA . GLN A 1 443 ? 12.730 4.436 3.065 1.00 93.88 443 GLN A CA 1
ATOM 3413 C C . GLN A 1 443 ? 13.795 4.800 4.108 1.00 93.88 443 GLN A C 1
ATOM 3415 O O . GLN A 1 443 ? 14.374 5.881 4.068 1.00 93.88 443 GLN A O 1
ATOM 3420 N N . THR A 1 444 ? 14.034 3.913 5.079 1.00 92.50 444 THR A N 1
ATOM 3421 C CA . THR A 1 444 ? 15.070 4.106 6.095 1.00 92.50 444 THR A CA 1
ATOM 3422 C C . THR A 1 444 ? 16.368 3.476 5.605 1.00 92.50 444 THR A C 1
ATOM 3424 O O . THR A 1 444 ? 16.432 2.253 5.481 1.00 92.50 444 THR A O 1
ATOM 3427 N N . GLU A 1 445 ? 17.418 4.280 5.424 1.00 93.31 445 GLU A N 1
ATOM 3428 C CA . GLU A 1 445 ? 18.741 3.816 4.969 1.00 93.31 445 GLU A CA 1
ATOM 3429 C C . GLU A 1 445 ? 19.246 2.601 5.771 1.00 93.31 445 GLU A C 1
ATOM 3431 O O . GLU A 1 445 ? 19.702 1.616 5.200 1.00 93.31 445 GLU A O 1
ATOM 3436 N N . ASN A 1 446 ? 19.088 2.608 7.101 1.00 93.31 446 ASN A N 1
ATOM 3437 C CA . ASN A 1 446 ? 19.511 1.491 7.956 1.00 93.31 446 ASN A CA 1
ATOM 3438 C C . ASN A 1 446 ? 18.824 0.167 7.580 1.00 93.31 446 ASN A C 1
ATOM 3440 O O . ASN A 1 446 ? 19.480 -0.870 7.485 1.00 93.31 446 ASN A O 1
ATOM 3444 N N . LEU A 1 447 ? 17.510 0.200 7.337 1.00 92.88 447 LEU A N 1
ATOM 3445 C CA . LEU A 1 447 ? 16.748 -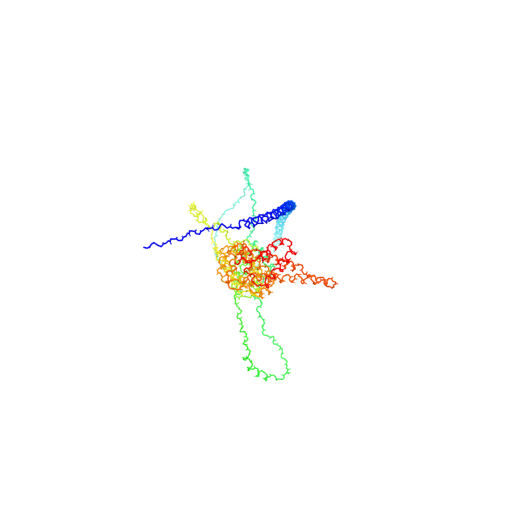0.985 6.941 1.00 92.88 447 LEU A CA 1
ATOM 3446 C C . LEU A 1 447 ? 17.091 -1.409 5.515 1.00 92.88 447 LEU A C 1
ATOM 3448 O O . LEU A 1 447 ? 17.156 -2.608 5.254 1.00 92.88 447 LEU A O 1
ATOM 3452 N N . PHE A 1 448 ? 17.384 -0.460 4.622 1.00 93.44 448 PHE A N 1
ATOM 3453 C CA . PHE A 1 448 ? 17.898 -0.765 3.291 1.00 93.44 448 PHE A CA 1
ATOM 3454 C C . PHE A 1 448 ? 19.254 -1.464 3.333 1.00 93.44 448 PHE A C 1
ATOM 3456 O O . PHE A 1 448 ? 19.426 -2.476 2.663 1.00 93.44 448 PHE A O 1
ATOM 3463 N N . GLN A 1 449 ? 20.189 -1.019 4.171 1.00 92.81 449 GLN A N 1
ATOM 3464 C CA . GLN A 1 449 ? 21.481 -1.691 4.327 1.00 92.81 449 GLN A CA 1
ATOM 3465 C C . GLN A 1 449 ? 21.337 -3.100 4.915 1.00 92.81 449 GLN A C 1
ATOM 3467 O O . GLN A 1 449 ? 22.035 -4.021 4.489 1.00 92.81 449 GLN A O 1
ATOM 3472 N N . ILE A 1 450 ? 20.423 -3.295 5.870 1.00 92.62 450 ILE A N 1
ATOM 3473 C CA . ILE A 1 450 ? 20.127 -4.622 6.431 1.00 92.62 450 ILE A CA 1
ATOM 3474 C C . ILE A 1 450 ? 19.515 -5.521 5.362 1.00 92.62 450 ILE A C 1
ATOM 3476 O O . ILE A 1 450 ? 20.000 -6.632 5.153 1.00 92.62 450 ILE A O 1
ATOM 3480 N N . TRP A 1 451 ? 18.502 -5.027 4.651 1.00 92.06 451 TRP A N 1
ATOM 3481 C CA . TRP A 1 451 ? 17.870 -5.736 3.546 1.00 92.06 451 TRP A CA 1
ATOM 3482 C C . TRP A 1 451 ? 18.881 -6.091 2.452 1.00 92.06 451 TRP A C 1
ATOM 3484 O O . TRP A 1 451 ? 18.953 -7.241 2.040 1.00 92.06 451 TRP A O 1
ATOM 3494 N N . ARG A 1 452 ? 19.764 -5.158 2.082 1.00 88.50 452 ARG A N 1
ATOM 3495 C CA . ARG A 1 452 ? 20.834 -5.374 1.101 1.00 88.50 452 ARG A CA 1
ATOM 3496 C C . ARG A 1 452 ? 21.831 -6.454 1.516 1.00 88.50 452 ARG A C 1
ATOM 3498 O O . ARG A 1 452 ? 22.418 -7.127 0.674 1.00 88.50 452 ARG A O 1
ATOM 3505 N N . ARG A 1 453 ? 22.059 -6.631 2.816 1.00 90.25 453 ARG A N 1
ATOM 3506 C CA . ARG A 1 453 ? 22.928 -7.699 3.335 1.00 90.25 453 ARG A CA 1
ATOM 3507 C C . ARG A 1 453 ? 22.226 -9.055 3.366 1.00 90.25 453 ARG A C 1
ATOM 3509 O O . ARG A 1 453 ? 22.908 -10.082 3.386 1.00 90.25 453 ARG A O 1
ATOM 3516 N N . GLN A 1 454 ? 20.892 -9.088 3.360 1.00 87.00 454 GLN A N 1
ATOM 3517 C CA . GLN A 1 454 ? 20.145 -10.334 3.239 1.00 87.00 454 GLN A CA 1
ATOM 3518 C C . GLN A 1 454 ? 20.364 -10.880 1.822 1.00 87.00 454 GLN A C 1
ATOM 3520 O O . GLN A 1 454 ? 19.954 -10.295 0.831 1.00 87.00 454 GLN A O 1
ATOM 3525 N N . LYS A 1 455 ? 21.048 -12.025 1.699 1.00 72.69 455 LYS A N 1
ATOM 3526 C CA . LYS A 1 455 ? 21.354 -12.654 0.395 1.00 72.69 455 LYS A CA 1
ATOM 3527 C C . LYS A 1 455 ? 20.109 -13.114 -0.378 1.00 72.69 455 LYS A C 1
ATOM 3529 O O . LYS A 1 455 ? 20.230 -13.513 -1.537 1.00 72.69 455 LYS A O 1
ATOM 3534 N N . GLN A 1 456 ? 18.946 -13.091 0.264 1.00 71.06 456 GLN A N 1
ATOM 3535 C CA . GLN A 1 456 ? 17.654 -13.405 -0.322 1.00 71.06 456 GLN A CA 1
ATOM 3536 C C . GLN A 1 456 ? 17.017 -12.095 -0.777 1.00 71.06 456 GLN A C 1
ATOM 3538 O O . GLN A 1 456 ? 16.763 -11.208 0.030 1.00 71.06 456 GLN A O 1
ATOM 3543 N N . TRP A 1 457 ? 16.826 -11.986 -2.089 1.00 76.31 457 TRP A N 1
ATOM 3544 C CA . TRP A 1 457 ? 16.241 -10.828 -2.755 1.00 76.31 457 TRP A CA 1
ATOM 3545 C C . TRP A 1 457 ? 14.983 -11.284 -3.464 1.00 76.31 457 TRP A C 1
ATOM 3547 O O . TRP A 1 457 ? 14.911 -11.252 -4.690 1.00 76.31 457 TRP A O 1
ATOM 3557 N N . LEU A 1 458 ? 14.024 -11.828 -2.718 1.00 72.44 458 LEU A N 1
ATOM 3558 C CA . LEU A 1 458 ? 12.926 -12.565 -3.332 1.00 72.44 458 LEU A CA 1
ATOM 3559 C C . LEU A 1 458 ? 12.135 -11.752 -4.379 1.00 72.44 458 LEU A C 1
ATOM 3561 O O . LEU A 1 458 ? 11.876 -12.314 -5.440 1.00 72.44 458 LEU A O 1
ATOM 3565 N N . PRO A 1 459 ? 11.862 -10.441 -4.197 1.00 71.94 459 PRO A N 1
ATOM 3566 C CA . PRO A 1 459 ? 11.264 -9.616 -5.253 1.00 71.94 459 PRO A CA 1
ATOM 3567 C C . PRO A 1 459 ? 12.095 -9.582 -6.549 1.00 71.94 459 PRO A C 1
ATOM 3569 O O . PRO A 1 459 ? 11.548 -9.675 -7.645 1.00 71.94 459 PRO A O 1
ATOM 3572 N N . LEU A 1 460 ? 13.426 -9.537 -6.436 1.00 69.62 460 LEU A N 1
ATOM 3573 C CA . LEU A 1 460 ? 14.332 -9.578 -7.588 1.00 69.62 460 LEU A CA 1
ATOM 3574 C C . LEU A 1 460 ? 14.451 -10.991 -8.175 1.00 69.62 460 LEU A C 1
ATOM 3576 O O . LEU A 1 460 ? 14.581 -11.146 -9.384 1.00 69.62 460 LEU A O 1
ATOM 3580 N N . LEU A 1 461 ? 14.364 -12.036 -7.349 1.00 76.25 461 LEU A N 1
ATOM 3581 C CA . LEU A 1 461 ? 14.312 -13.425 -7.816 1.00 76.25 461 LEU A CA 1
ATOM 3582 C C . LEU A 1 461 ? 13.011 -13.728 -8.569 1.00 76.25 461 LEU A C 1
ATOM 3584 O O . LEU A 1 461 ? 13.036 -14.497 -9.529 1.00 76.25 461 LEU A O 1
ATOM 3588 N N . LEU A 1 462 ? 11.889 -13.124 -8.163 1.00 74.44 462 LEU A N 1
ATOM 3589 C CA . LEU A 1 462 ? 10.621 -13.223 -8.888 1.00 74.44 462 LEU A CA 1
ATOM 3590 C C . LEU A 1 462 ? 10.727 -12.569 -10.262 1.00 74.44 462 LEU A C 1
ATOM 3592 O O . LEU A 1 462 ? 10.323 -13.191 -11.238 1.00 74.44 462 LEU A O 1
ATOM 3596 N N . LEU A 1 463 ? 11.348 -11.388 -10.356 1.00 71.06 463 LEU A N 1
ATOM 3597 C CA . LEU A 1 463 ? 11.640 -10.766 -11.650 1.00 71.06 463 LEU A CA 1
ATOM 3598 C C . LEU A 1 463 ? 12.531 -11.666 -12.512 1.00 71.06 463 LEU A C 1
ATOM 3600 O O . LEU A 1 463 ? 12.261 -11.855 -13.689 1.00 71.06 463 LEU A O 1
ATOM 3604 N N . LYS A 1 464 ? 13.541 -12.317 -11.935 1.00 71.12 464 LYS A N 1
ATOM 3605 C CA . LYS A 1 464 ? 14.456 -13.188 -12.691 1.00 71.12 464 LYS A CA 1
ATOM 3606 C C . LYS A 1 464 ? 13.815 -14.462 -13.247 1.00 71.12 464 LYS A C 1
ATOM 3608 O O . LYS A 1 464 ? 14.363 -15.054 -14.172 1.00 71.12 464 LYS A O 1
ATOM 3613 N N . SER A 1 465 ? 12.687 -14.918 -12.703 1.00 81.06 465 SER A N 1
ATOM 3614 C CA . SER A 1 465 ? 12.007 -16.119 -13.188 1.00 81.06 465 SER A CA 1
ATOM 3615 C C . SER A 1 465 ? 10.801 -15.731 -14.044 1.00 81.06 465 SER A C 1
ATOM 3617 O O . SER A 1 465 ? 9.721 -15.521 -13.494 1.00 81.06 465 SER A O 1
ATOM 3619 N N . PRO A 1 466 ? 10.923 -15.692 -15.386 1.00 77.00 466 PRO A N 1
ATOM 3620 C CA . PRO A 1 466 ? 9.822 -15.268 -16.254 1.00 77.00 466 PRO A CA 1
ATOM 3621 C C . PRO A 1 466 ? 8.578 -16.150 -16.085 1.00 77.00 466 PRO A C 1
ATOM 3623 O O . PRO A 1 466 ? 7.459 -15.663 -16.196 1.00 77.00 466 PRO A O 1
ATOM 3626 N N . VAL A 1 467 ? 8.770 -17.433 -15.755 1.00 81.31 467 VAL A N 1
ATOM 3627 C CA . VAL A 1 467 ? 7.679 -18.377 -15.472 1.00 81.31 467 VAL A CA 1
ATOM 3628 C C . VAL A 1 467 ? 6.925 -17.985 -14.202 1.00 81.31 467 VAL A C 1
ATOM 3630 O O . VAL A 1 467 ? 5.699 -17.936 -14.211 1.00 81.31 467 VAL A O 1
ATOM 3633 N N . LYS A 1 468 ? 7.639 -17.672 -13.112 1.00 83.00 468 LYS A N 1
ATOM 3634 C CA . LYS A 1 468 ? 6.995 -17.241 -11.863 1.00 83.00 468 LYS A CA 1
ATOM 3635 C C . LYS A 1 468 ? 6.356 -15.870 -12.024 1.00 83.00 468 LYS A C 1
ATOM 3637 O O . LYS A 1 468 ? 5.237 -15.683 -11.575 1.00 83.00 468 LYS A O 1
ATOM 3642 N N . LEU A 1 469 ? 7.039 -14.948 -12.699 1.00 83.19 469 LEU A N 1
ATOM 3643 C CA . LEU A 1 469 ? 6.563 -13.594 -12.951 1.00 83.19 469 LEU A CA 1
ATOM 3644 C C . LEU A 1 469 ? 5.267 -13.586 -13.772 1.00 83.19 469 LEU A C 1
ATOM 3646 O O . LEU A 1 469 ? 4.323 -12.887 -13.413 1.00 83.19 469 LEU A O 1
ATOM 3650 N N . GLY A 1 470 ? 5.191 -14.413 -14.819 1.00 83.00 470 GLY A N 1
ATOM 3651 C CA . GLY A 1 470 ? 3.983 -14.585 -15.629 1.00 83.00 470 GLY A CA 1
ATOM 3652 C C . GLY A 1 470 ? 2.824 -15.261 -14.888 1.00 83.00 470 GLY A C 1
ATOM 3653 O O . GLY A 1 470 ? 1.674 -15.063 -15.266 1.00 83.00 470 GLY A O 1
ATOM 3654 N N . ALA A 1 471 ? 3.104 -16.020 -13.824 1.00 86.69 471 ALA A N 1
ATOM 3655 C CA . ALA A 1 471 ? 2.079 -16.607 -12.959 1.00 86.69 471 ALA A CA 1
ATOM 3656 C C . ALA A 1 471 ? 1.519 -15.616 -11.918 1.00 86.69 471 ALA A C 1
ATOM 3658 O O . ALA A 1 471 ? 0.503 -15.907 -11.287 1.00 86.69 471 ALA A O 1
ATOM 3659 N N . LEU A 1 472 ? 2.167 -14.462 -11.717 1.00 88.38 472 LEU A N 1
ATOM 3660 C CA . LEU A 1 472 ? 1.684 -13.427 -10.806 1.00 88.38 472 LEU A CA 1
ATOM 3661 C C . LEU A 1 472 ? 0.550 -12.617 -11.437 1.00 88.38 472 LEU A C 1
ATOM 3663 O O . LEU A 1 472 ? 0.524 -12.363 -12.639 1.00 88.38 472 LEU A O 1
ATOM 3667 N N . HIS A 1 473 ? -0.361 -12.148 -10.590 1.00 92.31 473 HIS A N 1
ATOM 3668 C CA . HIS A 1 473 ? -1.409 -11.215 -10.990 1.00 92.31 473 HIS A CA 1
ATOM 3669 C C . HIS A 1 473 ? -0.810 -9.868 -11.440 1.00 92.31 473 HIS A C 1
ATOM 3671 O O . HIS A 1 473 ? 0.182 -9.412 -10.865 1.00 92.31 473 HIS A O 1
ATOM 3677 N N . VAL A 1 474 ? -1.438 -9.186 -12.407 1.00 90.81 474 VAL A N 1
ATOM 3678 C CA . VAL A 1 474 ? -0.925 -7.928 -12.996 1.00 90.81 474 VAL A CA 1
ATOM 3679 C C . VAL A 1 474 ? -0.660 -6.838 -11.949 1.00 90.81 474 VAL A C 1
ATOM 3681 O O . VAL A 1 474 ? 0.340 -6.129 -12.021 1.00 90.81 474 VAL A O 1
ATOM 3684 N N . THR A 1 475 ? -1.488 -6.754 -10.903 1.00 91.94 475 THR A N 1
ATOM 3685 C CA . THR A 1 475 ? -1.282 -5.799 -9.798 1.00 91.94 475 THR A CA 1
ATOM 3686 C C . THR A 1 475 ? 0.006 -6.065 -9.016 1.00 91.94 475 THR A C 1
ATOM 3688 O O . THR A 1 475 ? 0.656 -5.124 -8.569 1.00 91.94 475 THR A O 1
ATOM 3691 N N . VAL A 1 476 ? 0.406 -7.332 -8.875 1.00 91.75 476 VAL A N 1
ATOM 3692 C CA . VAL A 1 476 ? 1.656 -7.724 -8.209 1.00 91.75 476 VAL A CA 1
ATOM 3693 C C . VAL A 1 476 ? 2.841 -7.411 -9.111 1.00 91.75 476 VAL A C 1
ATOM 3695 O O . VAL A 1 476 ? 3.839 -6.883 -8.633 1.00 91.75 476 VAL A O 1
ATOM 3698 N N . GLN A 1 477 ? 2.723 -7.675 -10.416 1.00 91.38 477 GLN A N 1
ATOM 3699 C CA . GLN A 1 477 ? 3.744 -7.303 -11.401 1.00 91.38 477 GLN A CA 1
ATOM 3700 C C . GLN A 1 477 ? 3.985 -5.786 -11.393 1.00 91.38 477 GLN A C 1
ATOM 3702 O O . GLN A 1 477 ? 5.131 -5.349 -11.327 1.00 91.38 477 GLN A O 1
ATOM 3707 N N . LEU A 1 478 ? 2.916 -4.983 -11.367 1.00 92.00 478 LEU A N 1
ATOM 3708 C CA . LEU A 1 478 ? 2.999 -3.526 -11.263 1.00 92.00 478 LEU A CA 1
ATOM 3709 C C . LEU A 1 478 ? 3.662 -3.081 -9.957 1.00 92.00 478 LEU A C 1
ATOM 3711 O O . LEU A 1 478 ? 4.583 -2.268 -9.991 1.00 92.00 478 LEU A O 1
ATOM 3715 N N . ALA A 1 479 ? 3.252 -3.647 -8.820 1.00 91.31 479 ALA A N 1
ATOM 3716 C CA . ALA A 1 479 ? 3.866 -3.346 -7.528 1.00 91.31 479 ALA A CA 1
ATOM 3717 C C . ALA A 1 479 ? 5.351 -3.750 -7.473 1.00 91.31 479 ALA A C 1
ATOM 3719 O O . ALA A 1 479 ? 6.143 -3.065 -6.832 1.00 91.31 479 ALA A O 1
ATOM 3720 N N . LEU A 1 480 ? 5.749 -4.830 -8.158 1.00 91.88 480 LEU A N 1
ATOM 3721 C CA . LEU A 1 480 ? 7.152 -5.227 -8.296 1.00 91.88 480 LEU A CA 1
ATOM 3722 C C . LEU A 1 480 ? 7.944 -4.214 -9.127 1.00 91.88 480 LEU A C 1
ATOM 3724 O O . LEU A 1 480 ? 9.032 -3.833 -8.710 1.00 91.88 480 LEU A O 1
ATOM 3728 N N . LEU A 1 481 ? 7.415 -3.746 -10.262 1.00 90.94 481 LEU A N 1
ATOM 3729 C CA . LEU A 1 481 ? 8.086 -2.720 -11.070 1.00 90.94 481 LEU A CA 1
ATOM 3730 C C . LEU A 1 481 ? 8.240 -1.407 -10.294 1.00 90.94 481 LEU A C 1
ATOM 3732 O O . LEU A 1 481 ? 9.337 -0.858 -10.246 1.00 90.94 481 LEU A O 1
ATOM 3736 N N . GLN A 1 482 ? 7.180 -0.963 -9.612 1.00 92.62 482 GLN A N 1
ATOM 3737 C CA . GLN A 1 482 ? 7.213 0.210 -8.731 1.00 92.62 482 GLN A CA 1
ATOM 3738 C C . GLN A 1 482 ? 8.208 0.041 -7.579 1.00 92.62 482 GLN A C 1
ATOM 3740 O O . GLN A 1 482 ? 8.874 0.996 -7.195 1.00 92.62 482 GLN A O 1
ATOM 3745 N N . PHE A 1 483 ? 8.339 -1.173 -7.038 1.00 92.38 483 PHE A N 1
ATOM 3746 C CA . PHE A 1 483 ? 9.334 -1.478 -6.017 1.00 92.38 483 PHE A CA 1
ATOM 3747 C C . PHE A 1 483 ? 10.763 -1.315 -6.550 1.00 92.38 483 PHE A C 1
ATOM 3749 O O . PHE A 1 483 ? 11.590 -0.703 -5.879 1.00 92.38 483 PHE A O 1
ATOM 3756 N N . VAL A 1 484 ? 11.071 -1.834 -7.743 1.00 90.44 484 VAL A N 1
ATOM 3757 C CA . VAL A 1 484 ? 12.411 -1.676 -8.338 1.00 90.44 484 VAL A CA 1
ATOM 3758 C C . VAL A 1 484 ? 12.700 -0.211 -8.640 1.00 90.44 484 VAL A C 1
ATOM 3760 O O . VAL A 1 484 ? 13.771 0.275 -8.281 1.00 90.44 484 VAL A O 1
ATOM 3763 N N . ASP A 1 485 ? 11.739 0.489 -9.242 1.00 90.62 485 ASP A N 1
ATOM 3764 C CA . ASP A 1 485 ? 11.843 1.919 -9.525 1.00 90.62 485 ASP A CA 1
ATOM 3765 C C . ASP A 1 485 ? 12.100 2.718 -8.241 1.00 90.62 485 ASP A C 1
ATOM 3767 O O . ASP A 1 485 ? 13.072 3.463 -8.158 1.00 90.62 485 ASP A O 1
ATOM 3771 N N . PHE A 1 486 ? 11.339 2.450 -7.175 1.00 93.38 486 PHE A N 1
ATOM 3772 C CA . PHE A 1 486 ? 11.557 3.043 -5.856 1.00 93.38 486 PHE A CA 1
ATOM 3773 C C . PHE A 1 486 ? 12.988 2.831 -5.343 1.00 93.38 486 PHE A C 1
ATOM 3775 O O . PHE A 1 486 ? 13.603 3.775 -4.844 1.00 93.38 486 PHE A O 1
ATOM 3782 N N . ILE A 1 487 ? 13.540 1.618 -5.460 1.00 92.12 487 ILE A N 1
ATOM 3783 C CA . ILE A 1 487 ? 14.907 1.328 -5.003 1.00 92.12 487 ILE A CA 1
ATOM 3784 C C . ILE A 1 487 ? 15.941 2.113 -5.816 1.00 92.12 487 ILE A C 1
ATOM 3786 O O . ILE A 1 487 ? 16.869 2.669 -5.228 1.00 92.12 487 ILE A O 1
ATOM 3790 N N . ILE A 1 488 ? 15.788 2.187 -7.140 1.00 89.69 488 ILE A N 1
ATOM 3791 C CA . ILE A 1 488 ? 16.706 2.935 -8.011 1.00 89.69 488 ILE A CA 1
ATOM 3792 C C . ILE A 1 488 ? 16.597 4.434 -7.738 1.00 89.69 488 ILE A C 1
ATOM 3794 O O . ILE A 1 488 ? 17.609 5.085 -7.508 1.00 89.69 488 ILE A O 1
ATOM 3798 N N . MET A 1 489 ? 15.384 4.979 -7.690 1.00 91.31 489 MET A N 1
ATOM 3799 C CA . MET A 1 489 ? 15.157 6.411 -7.503 1.00 91.31 489 MET A CA 1
ATOM 3800 C C . MET A 1 489 ? 15.558 6.897 -6.107 1.00 91.31 489 MET A C 1
ATOM 3802 O O . MET A 1 489 ? 16.050 8.014 -5.964 1.00 91.31 489 MET A O 1
ATOM 3806 N N . THR A 1 490 ? 15.392 6.067 -5.073 1.00 91.56 490 THR A N 1
ATOM 3807 C CA . THR A 1 490 ? 15.745 6.439 -3.691 1.00 91.56 490 THR A CA 1
ATOM 3808 C C . THR A 1 490 ? 17.243 6.302 -3.425 1.00 91.56 490 THR A C 1
ATOM 3810 O O . THR A 1 490 ? 17.828 7.154 -2.762 1.00 91.56 490 THR A O 1
ATOM 3813 N N . TYR A 1 491 ? 17.876 5.241 -3.937 1.00 90.75 491 TYR A N 1
ATOM 3814 C CA . TYR A 1 491 ? 19.261 4.892 -3.599 1.00 90.75 491 TYR A CA 1
ATOM 3815 C C . TYR A 1 491 ? 20.251 5.078 -4.750 1.00 90.75 491 TYR A C 1
ATOM 3817 O O . TYR A 1 491 ? 21.422 4.740 -4.592 1.00 90.75 491 TYR A O 1
ATOM 3825 N N . GLY A 1 492 ? 19.811 5.589 -5.902 1.00 90.94 492 GLY A N 1
ATOM 3826 C CA . GLY A 1 492 ? 20.628 5.866 -7.082 1.00 90.94 492 GLY A CA 1
ATOM 3827 C C . GLY A 1 492 ? 21.475 4.673 -7.522 1.00 90.94 492 GLY A C 1
ATOM 3828 O O . GLY A 1 492 ? 21.017 3.529 -7.571 1.00 90.94 492 GLY A O 1
ATOM 3829 N N . LEU A 1 493 ? 22.760 4.934 -7.784 1.00 85.31 493 LEU A N 1
ATOM 3830 C CA . LEU A 1 493 ? 23.727 3.912 -8.183 1.00 85.31 493 LEU A CA 1
ATOM 3831 C C . LEU A 1 493 ? 23.861 2.770 -7.150 1.00 85.31 493 LEU A C 1
ATOM 3833 O O . LEU A 1 493 ? 23.857 1.612 -7.566 1.00 85.31 493 LEU A O 1
ATOM 3837 N N . PRO A 1 494 ? 23.940 3.006 -5.822 1.00 86.38 494 PRO A N 1
ATOM 3838 C CA . PRO A 1 494 ? 23.846 1.937 -4.826 1.00 86.38 494 PRO A CA 1
ATOM 3839 C C . PRO A 1 494 ? 22.614 1.040 -4.967 1.00 86.38 494 PRO A C 1
ATOM 3841 O O . PRO A 1 494 ? 22.755 -0.167 -4.793 1.00 86.38 494 PRO A O 1
ATOM 3844 N N . GLY A 1 495 ? 21.444 1.601 -5.288 1.00 86.38 495 GLY A N 1
ATOM 3845 C CA . GLY A 1 495 ? 20.203 0.860 -5.539 1.00 86.38 495 GLY A CA 1
ATOM 3846 C C . GLY A 1 495 ? 20.260 0.052 -6.834 1.00 86.38 495 GLY A C 1
ATOM 3847 O O . GLY A 1 495 ? 20.027 -1.156 -6.822 1.00 86.38 495 GLY A O 1
ATOM 3848 N N . ALA A 1 496 ? 20.666 0.690 -7.931 1.00 85.06 496 ALA A N 1
ATOM 3849 C CA . ALA A 1 496 ? 20.838 0.038 -9.226 1.00 85.06 496 ALA A CA 1
ATOM 3850 C C . ALA A 1 496 ? 21.872 -1.098 -9.155 1.00 85.06 496 ALA A C 1
ATOM 3852 O O . ALA A 1 496 ? 21.584 -2.233 -9.517 1.00 85.06 496 ALA A O 1
ATOM 3853 N N . THR A 1 497 ? 23.061 -0.839 -8.603 1.00 83.62 497 THR A N 1
ATOM 3854 C CA . THR A 1 497 ? 24.105 -1.863 -8.418 1.00 83.62 497 THR A CA 1
ATOM 3855 C C . THR A 1 497 ? 23.649 -2.977 -7.494 1.00 83.62 497 THR A C 1
ATOM 3857 O O . THR A 1 497 ? 23.976 -4.125 -7.728 1.00 83.62 497 THR A O 1
ATOM 3860 N N . CYS A 1 498 ? 22.872 -2.687 -6.460 1.00 83.25 498 CYS A N 1
ATOM 3861 C CA . CYS A 1 498 ? 22.240 -3.687 -5.606 1.00 83.25 498 CYS A CA 1
ATOM 3862 C C . CYS A 1 498 ? 21.339 -4.641 -6.417 1.00 83.25 498 CYS A C 1
ATOM 3864 O O . CYS A 1 498 ? 21.447 -5.860 -6.275 1.00 83.25 498 CYS A O 1
ATOM 3866 N N . ILE A 1 499 ? 20.548 -4.095 -7.340 1.00 83.06 499 ILE A N 1
ATOM 3867 C CA . ILE A 1 499 ? 19.696 -4.870 -8.244 1.00 83.06 499 ILE A CA 1
ATOM 3868 C C . ILE A 1 499 ? 20.545 -5.693 -9.236 1.00 83.06 499 ILE A C 1
ATOM 3870 O O . ILE A 1 499 ? 20.273 -6.879 -9.433 1.00 83.06 499 ILE A O 1
ATOM 3874 N N . LEU A 1 500 ? 21.612 -5.104 -9.790 1.00 78.31 500 LEU A N 1
ATOM 3875 C CA . LEU A 1 500 ? 22.462 -5.677 -10.850 1.00 78.31 500 LEU A CA 1
ATOM 3876 C C . LEU A 1 500 ? 23.540 -6.658 -10.357 1.00 78.31 500 LEU A C 1
ATOM 3878 O O . LEU A 1 500 ? 23.799 -7.671 -10.995 1.00 78.31 500 LEU A O 1
ATOM 3882 N N . SER A 1 501 ? 24.173 -6.377 -9.217 1.00 72.12 501 SER A N 1
ATOM 3883 C CA . SER A 1 501 ? 25.387 -7.053 -8.714 1.00 72.12 501 SER A CA 1
ATOM 3884 C C . SER A 1 501 ? 25.178 -8.502 -8.289 1.00 72.12 501 SER A C 1
ATOM 3886 O O . SER A 1 501 ? 26.144 -9.202 -7.993 1.00 72.12 501 SER A O 1
ATOM 3888 N N . HIS A 1 502 ? 23.933 -8.979 -8.241 1.00 61.69 502 HIS A N 1
ATOM 3889 C CA . HIS A 1 502 ? 23.647 -10.303 -7.702 1.00 61.69 502 HIS A CA 1
ATOM 3890 C C . HIS A 1 502 ? 24.071 -11.451 -8.637 1.00 61.69 502 HIS A C 1
ATOM 3892 O O . HIS A 1 502 ? 24.201 -12.569 -8.156 1.00 61.69 502 HIS A O 1
ATOM 3898 N N . GLN A 1 503 ? 24.369 -11.212 -9.923 1.00 54.84 503 GLN A N 1
ATOM 3899 C CA . GLN A 1 503 ? 25.106 -12.180 -10.753 1.00 54.84 503 GLN A CA 1
ATOM 3900 C C . GLN A 1 503 ? 25.937 -11.479 -11.840 1.00 54.84 503 GLN A C 1
ATOM 3902 O O . GLN A 1 503 ? 25.348 -10.814 -12.688 1.00 54.84 503 GLN A O 1
ATOM 3907 N N . PRO A 1 504 ? 27.271 -11.649 -11.861 1.00 53.06 504 PRO A N 1
ATOM 3908 C CA . PRO A 1 504 ? 28.113 -11.107 -12.926 1.00 53.06 504 PRO A CA 1
ATOM 3909 C C . PRO A 1 504 ? 27.935 -11.822 -14.276 1.00 53.06 504 PRO A C 1
ATOM 3911 O O . PRO A 1 504 ? 28.294 -11.234 -15.293 1.00 53.06 504 PRO A O 1
ATOM 3914 N N . ASP A 1 505 ? 27.355 -13.033 -14.306 1.00 54.69 505 ASP A N 1
ATOM 3915 C CA . ASP A 1 505 ? 27.612 -13.919 -15.446 1.00 54.69 505 ASP A CA 1
ATOM 3916 C C . ASP A 1 505 ? 26.490 -14.163 -16.468 1.00 54.69 505 ASP A C 1
ATOM 3918 O O . ASP A 1 505 ? 26.874 -14.445 -17.593 1.00 54.69 505 ASP A O 1
ATOM 3922 N N . GLU A 1 506 ? 25.166 -14.026 -16.239 1.00 56.19 506 GLU A N 1
ATOM 3923 C CA . GLU A 1 506 ? 24.247 -14.537 -17.301 1.00 56.19 506 GLU A CA 1
ATOM 3924 C C . GLU A 1 506 ? 22.810 -13.990 -17.454 1.00 56.19 506 GLU A C 1
ATOM 3926 O O . GLU A 1 506 ? 22.208 -14.231 -18.499 1.00 56.19 506 GLU A O 1
ATOM 3931 N N . ALA A 1 507 ? 22.222 -13.227 -16.523 1.00 63.78 507 ALA A N 1
ATOM 3932 C CA . ALA A 1 507 ? 20.807 -12.828 -16.649 1.00 63.78 507 ALA A CA 1
ATOM 3933 C C . ALA A 1 507 ? 20.597 -11.307 -16.675 1.00 63.78 507 ALA A C 1
ATOM 3935 O O . ALA A 1 507 ? 20.683 -10.634 -15.648 1.00 63.78 507 ALA A O 1
ATOM 3936 N N . SER A 1 508 ? 20.251 -10.784 -17.855 1.00 77.75 508 SER A N 1
ATOM 3937 C CA . SER A 1 508 ? 19.780 -9.409 -18.050 1.00 77.75 508 SER A CA 1
ATOM 3938 C C . SER A 1 508 ? 18.549 -9.113 -17.191 1.00 77.75 508 SER A C 1
ATOM 3940 O O . SER A 1 508 ? 17.545 -9.822 -17.266 1.00 77.75 508 SER A O 1
ATOM 3942 N N . ILE A 1 509 ? 18.589 -8.031 -16.411 1.00 78.25 509 ILE A N 1
ATOM 3943 C CA . ILE A 1 509 ? 17.431 -7.552 -15.627 1.00 78.25 509 ILE A CA 1
ATOM 3944 C C . ILE A 1 509 ? 16.392 -6.872 -16.524 1.00 78.25 509 ILE A C 1
ATOM 3946 O O . ILE A 1 509 ? 15.203 -6.845 -16.205 1.00 78.25 509 ILE A O 1
ATOM 3950 N N . VAL A 1 510 ? 16.830 -6.385 -17.684 1.00 84.06 510 VAL A N 1
ATOM 3951 C CA . VAL A 1 510 ? 15.968 -5.756 -18.688 1.00 84.06 510 VAL A CA 1
ATOM 3952 C C . VAL A 1 510 ? 15.027 -6.788 -19.306 1.00 84.06 510 VAL A C 1
ATOM 3954 O O . VAL A 1 510 ? 13.862 -6.483 -19.551 1.00 84.06 510 VAL A O 1
ATOM 3957 N N . GLN A 1 511 ? 15.485 -8.030 -19.501 1.00 85.62 511 GLN A N 1
ATOM 3958 C CA . GLN A 1 511 ? 14.694 -9.071 -20.162 1.00 85.62 511 GLN A CA 1
ATOM 3959 C C . GLN A 1 511 ? 13.358 -9.372 -19.446 1.00 85.62 511 GLN A C 1
ATOM 3961 O O . GLN A 1 511 ? 12.329 -9.393 -20.127 1.00 85.62 511 GLN A O 1
ATOM 3966 N N . PRO A 1 512 ? 13.299 -9.586 -18.116 1.00 83.19 512 PRO A N 1
ATOM 3967 C CA . PRO A 1 512 ? 12.028 -9.720 -17.409 1.00 83.19 512 PRO A CA 1
ATOM 3968 C C . PRO A 1 512 ? 11.075 -8.534 -17.550 1.00 83.19 512 PRO A C 1
ATOM 3970 O O . PRO A 1 512 ? 9.872 -8.740 -17.706 1.00 83.19 512 PRO A O 1
ATOM 3973 N N . ILE A 1 513 ? 11.605 -7.308 -17.507 1.00 85.56 513 ILE A N 1
ATOM 3974 C CA . ILE A 1 513 ? 10.809 -6.078 -17.620 1.00 85.56 513 ILE A CA 1
ATOM 3975 C C . ILE A 1 513 ? 10.202 -5.996 -19.024 1.00 85.56 513 ILE A C 1
ATOM 3977 O O . ILE A 1 513 ? 8.996 -5.816 -19.167 1.00 85.56 513 ILE A O 1
ATOM 3981 N N . VAL A 1 514 ? 11.018 -6.235 -20.053 1.00 87.81 514 VAL A N 1
ATOM 3982 C CA . VAL A 1 514 ? 10.583 -6.309 -21.453 1.00 87.81 514 VAL A CA 1
ATOM 3983 C C . VAL A 1 514 ? 9.489 -7.362 -21.630 1.00 87.81 514 VAL A C 1
ATOM 3985 O O . VAL A 1 514 ? 8.435 -7.050 -22.171 1.00 87.81 514 VAL A O 1
ATOM 3988 N N . ARG A 1 515 ? 9.656 -8.578 -21.091 1.00 86.44 515 ARG A N 1
ATOM 3989 C CA . ARG A 1 515 ? 8.626 -9.631 -21.195 1.00 86.44 515 ARG A CA 1
ATOM 3990 C C . ARG A 1 515 ? 7.307 -9.267 -20.508 1.00 86.44 515 ARG A C 1
ATOM 3992 O O . ARG A 1 515 ? 6.239 -9.611 -21.018 1.00 86.44 515 ARG A O 1
ATOM 3999 N N . LEU A 1 516 ? 7.357 -8.592 -19.357 1.00 85.44 516 LEU A N 1
ATOM 4000 C CA . LEU A 1 516 ? 6.152 -8.080 -18.692 1.00 85.44 516 LEU A CA 1
ATOM 4001 C C . LEU A 1 516 ? 5.417 -7.075 -19.578 1.00 85.44 516 LEU A C 1
ATOM 4003 O O . LEU A 1 516 ? 4.202 -7.166 -19.745 1.00 85.44 516 LEU A O 1
ATOM 4007 N N . MET A 1 517 ? 6.162 -6.148 -20.177 1.00 88.12 517 MET A N 1
ATOM 4008 C CA . MET A 1 517 ? 5.614 -5.147 -21.085 1.00 88.12 517 MET A CA 1
ATOM 4009 C C . MET A 1 517 ? 5.032 -5.792 -22.350 1.00 88.12 517 MET A C 1
ATOM 4011 O O . MET A 1 517 ? 3.907 -5.473 -22.718 1.00 88.12 517 MET A O 1
ATOM 4015 N N . GLU A 1 518 ? 5.712 -6.759 -22.972 1.00 88.56 518 GLU A N 1
ATOM 4016 C CA . GLU A 1 518 ? 5.165 -7.520 -24.109 1.00 88.56 518 GLU A CA 1
ATOM 4017 C C . GLU A 1 518 ? 3.847 -8.213 -23.750 1.00 88.56 518 GLU A C 1
ATOM 4019 O O . GLU A 1 518 ? 2.879 -8.155 -24.510 1.00 88.56 518 GLU A O 1
ATOM 4024 N N . THR A 1 519 ? 3.787 -8.831 -22.567 1.00 86.25 519 THR A N 1
ATOM 4025 C CA . THR A 1 519 ? 2.573 -9.497 -22.081 1.00 86.25 519 THR A CA 1
ATOM 4026 C C . THR A 1 519 ? 1.434 -8.491 -21.904 1.00 86.25 519 THR A C 1
ATOM 4028 O O . THR A 1 519 ? 0.308 -8.766 -22.322 1.00 86.25 519 THR A O 1
ATOM 4031 N N . ALA A 1 520 ? 1.717 -7.305 -21.356 1.00 85.56 520 ALA A N 1
ATOM 4032 C CA . ALA A 1 520 ? 0.719 -6.247 -21.219 1.00 85.56 520 ALA A CA 1
ATOM 4033 C C . ALA A 1 520 ? 0.250 -5.678 -22.559 1.00 85.56 520 ALA A C 1
ATOM 4035 O O . ALA A 1 520 ? -0.951 -5.500 -22.750 1.00 85.56 520 ALA A O 1
ATOM 4036 N N . ILE A 1 521 ? 1.159 -5.470 -23.514 1.00 87.69 521 ILE A N 1
ATOM 4037 C CA . ILE A 1 521 ? 0.812 -5.070 -24.884 1.00 87.69 521 ILE A CA 1
ATOM 4038 C C . ILE A 1 521 ? -0.089 -6.128 -25.526 1.00 87.69 521 ILE A C 1
ATOM 4040 O O . ILE A 1 521 ? -1.114 -5.779 -26.110 1.00 87.69 521 ILE A O 1
ATOM 4044 N N . GLY A 1 522 ? 0.250 -7.413 -25.392 1.00 87.56 522 GLY A N 1
ATOM 4045 C CA . GLY A 1 522 ? -0.553 -8.515 -25.921 1.00 87.56 522 GLY A CA 1
ATOM 4046 C C . GLY A 1 522 ? -1.969 -8.552 -25.338 1.00 87.56 522 GLY A C 1
ATOM 4047 O O . GLY A 1 522 ? -2.929 -8.762 -26.077 1.00 87.56 522 GLY A O 1
ATOM 4048 N N . ARG A 1 523 ? -2.120 -8.279 -24.035 1.00 84.81 523 ARG A N 1
ATOM 4049 C CA . ARG A 1 523 ? -3.429 -8.187 -23.364 1.00 84.81 523 ARG A CA 1
ATOM 4050 C C . ARG A 1 523 ? -4.245 -6.989 -23.844 1.00 84.81 523 ARG A C 1
ATOM 4052 O O . ARG A 1 523 ? -5.413 -7.164 -24.172 1.00 84.81 523 ARG A O 1
ATOM 4059 N N . LEU A 1 524 ? -3.632 -5.811 -23.966 1.00 84.94 524 LEU A N 1
ATOM 4060 C CA . LEU A 1 524 ? -4.302 -4.607 -24.473 1.00 84.94 524 LEU A CA 1
ATOM 4061 C C . LEU A 1 524 ? -4.791 -4.781 -25.920 1.00 84.94 524 LEU A C 1
ATOM 4063 O O . LEU A 1 524 ? -5.924 -4.419 -26.238 1.00 84.94 524 LEU A O 1
ATOM 4067 N N . HIS A 1 525 ? -3.980 -5.395 -26.786 1.00 85.12 525 HIS A N 1
ATOM 4068 C CA . HIS A 1 525 ? -4.374 -5.681 -28.169 1.00 85.12 525 HIS A CA 1
ATOM 4069 C C . HIS A 1 525 ? -5.426 -6.789 -28.270 1.00 85.12 525 HIS A C 1
ATOM 4071 O O . HIS A 1 525 ? -6.342 -6.677 -29.083 1.00 85.12 525 HIS A O 1
ATOM 4077 N N . GLY A 1 526 ? -5.323 -7.837 -27.445 1.00 77.31 526 GLY A N 1
ATOM 4078 C CA . GLY A 1 526 ? -6.328 -8.899 -27.372 1.00 77.31 526 GLY A CA 1
ATOM 4079 C C . GLY A 1 526 ? -7.703 -8.361 -26.968 1.00 77.31 526 GLY A C 1
ATOM 4080 O O . GLY A 1 526 ? -8.705 -8.721 -27.584 1.00 77.31 526 GLY A O 1
ATOM 4081 N N . SER A 1 527 ? -7.740 -7.435 -26.006 1.00 62.44 527 SER A N 1
ATOM 4082 C CA . SER A 1 527 ? -8.963 -6.733 -25.608 1.00 62.44 527 SER A CA 1
ATOM 4083 C C . SER A 1 527 ? -9.507 -5.838 -26.727 1.00 62.44 527 SER A C 1
ATOM 4085 O O . SER A 1 527 ? -10.695 -5.893 -27.025 1.00 62.44 527 SER A O 1
ATOM 4087 N N . SER A 1 528 ? -8.649 -5.071 -27.407 1.00 59.56 528 SER A N 1
ATOM 4088 C CA . SER A 1 528 ? -9.059 -4.176 -28.504 1.00 59.56 528 SER A CA 1
ATOM 4089 C C . SER A 1 528 ? -9.610 -4.932 -29.729 1.00 59.56 528 SER A C 1
ATOM 4091 O O . SER A 1 528 ? -10.603 -4.526 -30.337 1.00 59.56 528 SER A O 1
ATOM 4093 N N . CYS A 1 529 ? -9.025 -6.089 -30.060 1.00 51.69 529 CYS A N 1
ATOM 4094 C CA . CYS A 1 529 ? -9.443 -6.903 -31.203 1.00 51.69 529 CYS A CA 1
ATOM 4095 C C . CYS A 1 529 ? -10.783 -7.627 -30.966 1.00 51.69 529 CYS A C 1
ATOM 4097 O O . CYS A 1 529 ? -11.575 -7.768 -31.896 1.00 51.69 529 CYS A O 1
ATOM 4099 N N . LEU A 1 530 ? -11.078 -8.032 -29.723 1.00 51.62 530 LEU A N 1
ATOM 4100 C CA . LEU A 1 530 ? -12.357 -8.661 -29.369 1.00 51.62 530 LEU A CA 1
ATOM 4101 C C . LEU A 1 530 ? -13.513 -7.658 -29.284 1.00 51.62 530 LEU A C 1
ATOM 4103 O O . LEU A 1 530 ? -14.623 -7.986 -29.706 1.00 51.62 530 LEU A O 1
ATOM 4107 N N . VAL A 1 531 ? -13.258 -6.433 -28.814 1.00 52.62 531 VAL A N 1
ATOM 4108 C CA . VAL A 1 531 ? -14.281 -5.373 -28.745 1.00 52.62 531 VAL A CA 1
ATOM 4109 C C . VAL A 1 531 ? -14.805 -5.025 -30.144 1.00 52.62 531 VAL A C 1
ATOM 4111 O O . VAL A 1 531 ? -16.013 -4.949 -30.335 1.00 52.62 531 VAL A O 1
ATOM 4114 N N . SER A 1 532 ? -13.940 -4.975 -31.164 1.00 54.44 532 SER A N 1
ATOM 4115 C CA . SER A 1 532 ? -14.375 -4.696 -32.546 1.00 54.44 532 SER A CA 1
ATOM 4116 C C . SER A 1 532 ? -15.174 -5.831 -33.215 1.00 54.44 532 SER A C 1
ATOM 4118 O O . SER A 1 532 ? -15.805 -5.597 -34.242 1.00 54.44 532 SER A O 1
ATOM 4120 N N . ILE A 1 533 ? -15.150 -7.060 -32.678 1.00 54.31 533 ILE A N 1
ATOM 4121 C CA . ILE A 1 533 ? -15.799 -8.234 -33.298 1.00 54.31 533 ILE A CA 1
ATOM 4122 C C . ILE A 1 533 ? -17.051 -8.685 -32.518 1.00 54.31 533 ILE A C 1
ATOM 4124 O O . ILE A 1 533 ? -17.958 -9.262 -33.117 1.00 54.31 533 ILE A O 1
ATOM 4128 N N . MET A 1 534 ? -17.154 -8.400 -31.212 1.00 48.38 534 MET A N 1
ATOM 4129 C CA . MET A 1 534 ? -18.274 -8.851 -30.360 1.00 48.38 534 MET A CA 1
ATOM 4130 C C . MET A 1 534 ? -19.229 -7.752 -29.862 1.00 48.38 534 MET A C 1
ATOM 4132 O O . MET A 1 534 ? -20.236 -8.087 -29.231 1.00 48.38 534 MET A O 1
ATOM 4136 N N . GLU A 1 535 ? -19.016 -6.476 -30.209 1.00 48.41 535 GLU A N 1
ATOM 4137 C CA . GLU A 1 535 ? -19.914 -5.353 -29.857 1.00 48.41 535 GLU A CA 1
ATOM 4138 C C . GLU A 1 535 ? -21.348 -5.442 -30.424 1.00 48.41 535 GLU A C 1
ATOM 4140 O O . GLU A 1 535 ? -22.168 -4.563 -30.174 1.00 48.41 535 GLU A O 1
ATOM 4145 N N . ILE A 1 536 ? -21.714 -6.519 -31.129 1.00 53.59 536 ILE A N 1
ATOM 4146 C CA . ILE A 1 536 ? -23.071 -6.694 -31.667 1.00 53.59 536 ILE A CA 1
ATOM 4147 C C . ILE A 1 536 ? -23.940 -7.658 -30.834 1.00 53.59 536 ILE A C 1
ATOM 4149 O O . ILE A 1 536 ? -25.154 -7.671 -31.033 1.00 53.59 536 ILE A O 1
ATOM 4153 N N . SER A 1 537 ? -23.429 -8.470 -29.890 1.00 49.06 537 SER A N 1
ATOM 4154 C CA . SER A 1 537 ? -24.318 -9.498 -29.281 1.00 49.06 537 SER A CA 1
ATOM 4155 C C . SER A 1 537 ? -24.132 -9.924 -27.823 1.00 49.06 537 SER A C 1
ATOM 4157 O O . SER A 1 537 ? -25.021 -10.599 -27.309 1.00 49.06 537 SER A O 1
ATOM 4159 N N . SER A 1 538 ? -23.092 -9.522 -27.094 1.00 55.41 538 SER A N 1
ATOM 4160 C CA . SER A 1 538 ? -23.043 -9.830 -25.655 1.00 55.41 538 SER A CA 1
ATOM 4161 C C . SER A 1 538 ? -22.331 -8.730 -24.888 1.00 55.41 538 SER A C 1
ATOM 4163 O O . SER A 1 538 ? -21.117 -8.605 -25.003 1.00 55.41 538 SER A O 1
ATOM 4165 N N . GLY A 1 539 ? -23.080 -7.942 -24.113 1.00 55.38 539 GLY A N 1
ATOM 4166 C CA . GLY A 1 539 ? -22.597 -6.817 -23.300 1.00 55.38 539 GLY A CA 1
ATOM 4167 C C . GLY A 1 539 ? -21.690 -7.205 -22.125 1.00 55.38 539 GLY A C 1
ATOM 4168 O O . GLY A 1 539 ? -21.892 -6.736 -21.010 1.00 55.38 539 GLY A O 1
ATOM 4169 N N . VAL A 1 540 ? -20.705 -8.074 -22.354 1.00 53.09 540 VAL A N 1
ATOM 4170 C CA . VAL A 1 540 ? -19.594 -8.303 -21.434 1.00 53.09 540 VAL A CA 1
ATOM 4171 C C . VAL A 1 540 ? -18.573 -7.208 -21.724 1.00 53.09 540 VAL A C 1
ATOM 4173 O O . VAL A 1 540 ? -17.690 -7.372 -22.564 1.00 53.09 540 VAL A O 1
ATOM 4176 N N . CYS A 1 541 ? -18.742 -6.056 -21.075 1.00 60.00 541 CYS A N 1
ATOM 4177 C CA . CYS A 1 541 ? -17.725 -5.013 -21.066 1.00 60.00 541 CYS A CA 1
ATOM 4178 C C . CYS A 1 541 ? -16.430 -5.629 -20.530 1.00 60.00 541 CYS A C 1
ATOM 4180 O O . CYS A 1 541 ? -16.389 -6.085 -19.388 1.00 60.00 541 CYS A O 1
ATOM 4182 N N . VAL A 1 542 ? -15.381 -5.669 -21.352 1.00 58.78 542 VAL A N 1
ATOM 4183 C CA . VAL A 1 542 ? -14.025 -5.875 -20.839 1.00 58.78 542 VAL A CA 1
ATOM 4184 C C . VAL A 1 542 ? -13.792 -4.787 -19.793 1.00 58.78 542 VAL A C 1
ATOM 4186 O O . VAL A 1 542 ? -13.996 -3.611 -20.092 1.00 58.78 542 VAL A O 1
ATOM 4189 N N . ASP A 1 543 ? -13.428 -5.183 -18.571 1.00 79.25 543 ASP A N 1
ATOM 4190 C CA . ASP A 1 543 ? -13.246 -4.263 -17.449 1.00 79.25 543 ASP A CA 1
ATOM 4191 C C . ASP A 1 543 ? -12.223 -3.185 -17.828 1.00 79.25 543 ASP A C 1
ATOM 4193 O O . ASP A 1 543 ? -11.021 -3.441 -17.922 1.00 79.25 543 ASP A O 1
ATOM 4197 N N . GLU A 1 544 ? -12.696 -1.955 -18.018 1.00 85.19 544 GLU A N 1
ATOM 4198 C CA . GLU A 1 544 ? -11.880 -0.759 -18.261 1.00 85.19 544 GLU A CA 1
ATOM 4199 C C . GLU A 1 544 ? -10.749 -0.627 -17.218 1.00 85.19 544 GLU A C 1
ATOM 4201 O O . GLU A 1 544 ? -9.643 -0.169 -17.518 1.00 85.19 544 GLU A O 1
ATOM 4206 N N . ALA A 1 545 ? -10.995 -1.132 -16.004 1.00 86.12 545 ALA A N 1
ATOM 4207 C CA . ALA A 1 545 ? -10.023 -1.236 -14.924 1.00 86.12 545 ALA A CA 1
ATOM 4208 C C . ALA A 1 545 ? -8.806 -2.118 -15.268 1.00 86.12 545 ALA A C 1
ATOM 4210 O O . ALA A 1 545 ? -7.680 -1.760 -14.920 1.00 86.12 545 ALA A O 1
ATOM 4211 N N . ASP A 1 546 ? -8.993 -3.243 -15.965 1.00 87.00 546 ASP A N 1
ATOM 4212 C CA . ASP A 1 546 ? -7.894 -4.144 -16.329 1.00 87.00 546 ASP A CA 1
ATOM 4213 C C . ASP A 1 546 ? -7.028 -3.542 -17.446 1.00 87.00 546 ASP A C 1
ATOM 4215 O O . ASP A 1 546 ? -5.796 -3.588 -17.388 1.00 87.00 546 ASP A O 1
ATOM 4219 N N . ALA A 1 547 ? -7.648 -2.873 -18.424 1.00 88.06 547 ALA A N 1
ATOM 4220 C CA . ALA A 1 547 ? -6.917 -2.120 -19.444 1.00 88.06 547 ALA A CA 1
ATOM 4221 C C . ALA A 1 547 ? -6.092 -0.978 -18.820 1.00 88.06 547 ALA A C 1
ATOM 4223 O O . ALA A 1 547 ? -4.914 -0.801 -19.149 1.00 88.06 547 ALA A O 1
ATOM 4224 N N . ALA A 1 548 ? -6.669 -0.248 -17.860 1.00 89.69 548 ALA A N 1
ATOM 4225 C CA . ALA A 1 548 ? -5.959 0.792 -17.122 1.00 89.69 548 ALA A CA 1
ATOM 4226 C C . ALA A 1 548 ? -4.753 0.233 -16.342 1.00 89.69 548 ALA A C 1
ATOM 4228 O O . ALA A 1 548 ? -3.684 0.849 -16.349 1.00 89.69 548 ALA A O 1
ATOM 4229 N N . LEU A 1 549 ? -4.886 -0.945 -15.720 1.00 89.75 549 LEU A N 1
ATOM 4230 C CA . LEU A 1 549 ? -3.789 -1.617 -15.012 1.00 89.75 549 LEU A CA 1
ATOM 4231 C C . LEU A 1 549 ? -2.650 -2.029 -15.954 1.00 89.75 549 LEU A C 1
ATOM 4233 O O . LEU A 1 549 ? -1.485 -1.772 -15.648 1.00 89.75 549 LEU A O 1
ATOM 4237 N N . HIS A 1 550 ? -2.957 -2.610 -17.115 1.00 90.12 550 HIS A N 1
ATOM 4238 C CA . HIS A 1 550 ? -1.937 -2.983 -18.100 1.00 90.12 550 HIS A CA 1
ATOM 4239 C C . HIS A 1 550 ? -1.234 -1.756 -18.705 1.00 90.12 550 HIS A C 1
ATOM 4241 O O . HIS A 1 550 ? -0.023 -1.784 -18.930 1.00 90.12 550 HIS A O 1
ATOM 4247 N N . LEU A 1 551 ? -1.953 -0.645 -18.901 1.00 91.12 551 LEU A N 1
ATOM 4248 C CA . LEU A 1 551 ? -1.349 0.620 -19.327 1.00 91.12 551 LEU A CA 1
ATOM 4249 C C . LEU A 1 551 ? -0.414 1.199 -18.253 1.00 91.12 551 LEU A C 1
ATOM 4251 O O . LEU A 1 551 ? 0.660 1.712 -18.575 1.00 91.12 551 LEU A O 1
ATOM 4255 N N . GLN A 1 552 ? -0.787 1.096 -16.973 1.00 92.69 552 GLN A N 1
ATOM 4256 C CA . GLN A 1 552 ? 0.088 1.474 -15.860 1.00 92.69 552 GLN A CA 1
ATOM 4257 C C . GLN A 1 552 ? 1.329 0.581 -15.783 1.00 92.69 552 GLN A C 1
ATOM 4259 O O . GLN A 1 552 ? 2.421 1.101 -15.561 1.00 92.69 552 GLN A O 1
ATOM 4264 N N . LEU A 1 553 ? 1.189 -0.730 -16.022 1.00 90.75 553 LEU A N 1
ATOM 4265 C CA . LEU A 1 553 ? 2.321 -1.657 -16.105 1.00 90.75 553 LEU A CA 1
ATOM 4266 C C . LEU A 1 553 ? 3.303 -1.230 -17.198 1.00 90.75 553 LEU A C 1
ATOM 4268 O O . LEU A 1 553 ? 4.509 -1.200 -16.960 1.00 90.75 553 LEU A O 1
ATOM 4272 N N . LEU A 1 554 ? 2.790 -0.848 -18.370 1.00 91.50 554 LEU A N 1
ATOM 4273 C CA . LEU A 1 554 ? 3.619 -0.369 -19.473 1.00 91.50 554 LEU A CA 1
ATOM 4274 C C . LEU A 1 554 ? 4.359 0.917 -19.131 1.00 91.50 554 LEU A C 1
ATOM 4276 O O . LEU A 1 554 ? 5.562 1.000 -19.360 1.00 91.50 554 LEU A O 1
ATOM 4280 N N . ARG A 1 555 ? 3.678 1.898 -18.533 1.00 92.69 555 ARG A N 1
ATOM 4281 C CA . ARG A 1 555 ? 4.335 3.139 -18.099 1.00 92.69 555 ARG A CA 1
ATOM 4282 C C . ARG A 1 555 ? 5.411 2.875 -17.050 1.00 92.69 555 ARG A C 1
ATOM 4284 O O . ARG A 1 555 ? 6.519 3.375 -17.200 1.00 92.69 555 ARG A O 1
ATOM 4291 N N . ALA A 1 556 ? 5.117 2.056 -16.040 1.00 91.06 556 ALA A N 1
ATOM 4292 C CA . ALA A 1 556 ? 6.079 1.712 -14.994 1.00 91.06 556 ALA A CA 1
ATOM 4293 C C . ALA A 1 556 ? 7.295 0.957 -15.558 1.00 91.06 556 ALA A C 1
ATOM 4295 O O . ALA A 1 556 ? 8.431 1.263 -15.206 1.00 91.06 556 ALA A O 1
ATOM 4296 N N . GLY A 1 557 ? 7.077 0.006 -16.472 1.00 89.62 557 GLY A N 1
ATOM 4297 C CA . GLY A 1 557 ? 8.161 -0.713 -17.145 1.00 89.62 557 GLY A CA 1
ATOM 4298 C C . GLY A 1 557 ? 9.033 0.208 -17.999 1.00 89.62 557 GLY A C 1
ATOM 4299 O O . GLY A 1 557 ? 10.258 0.119 -17.947 1.00 89.62 557 GLY A O 1
ATOM 4300 N N . PHE A 1 558 ? 8.417 1.140 -18.729 1.00 92.19 558 PHE A N 1
ATOM 4301 C CA . PHE A 1 558 ? 9.130 2.116 -19.550 1.00 92.19 558 PHE A CA 1
ATOM 4302 C C . PHE A 1 558 ? 9.962 3.090 -18.706 1.00 92.19 558 PHE A C 1
ATOM 4304 O O . PHE A 1 558 ? 11.144 3.292 -18.987 1.00 92.19 558 PHE A O 1
ATOM 4311 N N . GLN A 1 559 ? 9.373 3.642 -17.641 1.00 92.06 559 GLN A N 1
ATOM 4312 C CA . GLN A 1 559 ? 10.067 4.510 -16.686 1.00 92.06 559 GLN A CA 1
ATOM 4313 C C . GLN A 1 559 ? 11.274 3.800 -16.073 1.00 92.06 559 GLN A C 1
ATOM 4315 O O . GLN A 1 559 ? 12.366 4.362 -16.047 1.00 92.06 559 GLN A O 1
ATOM 4320 N N . LEU A 1 560 ? 11.106 2.536 -15.682 1.00 88.94 560 LEU A N 1
ATOM 4321 C CA . LEU A 1 560 ? 12.182 1.733 -15.117 1.00 88.94 560 LEU A CA 1
ATOM 4322 C C . LEU A 1 560 ? 13.324 1.489 -16.117 1.00 88.94 560 LEU A C 1
ATOM 4324 O O . LEU A 1 560 ? 14.490 1.598 -15.745 1.00 88.94 560 LEU A O 1
ATOM 4328 N N . ILE A 1 561 ? 13.018 1.189 -17.386 1.00 90.44 561 ILE A N 1
ATOM 4329 C CA . ILE A 1 561 ? 14.042 1.046 -18.438 1.00 90.44 561 ILE A CA 1
ATOM 4330 C C . ILE A 1 561 ? 14.781 2.372 -18.650 1.00 90.44 561 ILE A C 1
ATOM 4332 O O . ILE A 1 561 ? 16.009 2.384 -18.728 1.00 90.44 561 ILE A O 1
ATOM 4336 N N . SER A 1 562 ? 14.050 3.488 -18.689 1.00 90.31 562 SER A N 1
ATOM 4337 C CA . SER A 1 562 ? 14.644 4.819 -18.825 1.00 90.31 562 SER A CA 1
ATOM 4338 C C . SER A 1 562 ? 15.528 5.191 -17.631 1.00 90.31 562 SER A C 1
ATOM 4340 O O . SER A 1 562 ? 16.552 5.841 -17.825 1.00 90.31 562 SER A O 1
ATOM 4342 N N . ALA A 1 563 ? 15.146 4.805 -16.412 1.00 87.50 563 ALA A N 1
ATOM 4343 C CA . ALA A 1 563 ? 15.946 5.028 -15.212 1.00 87.50 563 ALA A CA 1
ATOM 4344 C C . ALA A 1 563 ? 17.202 4.147 -15.215 1.00 87.50 563 ALA A C 1
ATOM 4346 O O . ALA A 1 563 ? 18.290 4.625 -14.906 1.00 87.50 563 ALA A O 1
ATOM 4347 N N . LEU A 1 564 ? 17.080 2.876 -15.613 1.00 85.38 564 LEU A N 1
ATOM 4348 C CA . LEU A 1 564 ? 18.212 1.950 -15.702 1.00 85.38 564 LEU A CA 1
ATOM 4349 C C . LEU A 1 564 ? 19.280 2.418 -16.693 1.00 85.38 564 LEU A C 1
ATOM 4351 O O . LEU A 1 564 ? 20.458 2.279 -16.378 1.00 85.38 564 LEU A O 1
ATOM 4355 N N . GLU A 1 565 ? 18.894 3.016 -17.823 1.00 87.56 565 GLU A N 1
ATOM 4356 C CA . GLU A 1 565 ? 19.839 3.570 -18.809 1.00 87.56 565 GLU A CA 1
ATOM 4357 C C . GLU A 1 565 ? 20.759 4.652 -18.214 1.00 87.56 565 GLU A C 1
ATOM 4359 O O . GLU A 1 565 ? 21.898 4.810 -18.642 1.00 87.56 565 GLU A O 1
ATOM 4364 N N . GLN A 1 566 ? 20.323 5.367 -17.170 1.00 86.88 566 GLN A N 1
ATOM 4365 C CA . GLN A 1 566 ? 21.170 6.360 -16.493 1.00 86.88 566 GLN A CA 1
ATOM 4366 C C . GLN A 1 566 ? 22.309 5.723 -15.683 1.00 86.88 566 GLN A C 1
ATOM 4368 O O . GLN A 1 566 ? 23.297 6.390 -15.373 1.00 86.88 566 GLN A O 1
ATOM 4373 N N . TYR A 1 567 ? 22.168 4.450 -15.307 1.00 82.19 567 TYR A N 1
ATOM 4374 C CA . TYR A 1 567 ? 23.095 3.746 -14.419 1.00 82.19 567 TYR A CA 1
ATOM 4375 C C . TYR A 1 567 ? 23.815 2.579 -15.095 1.00 82.19 567 TYR A C 1
ATOM 4377 O O . TYR A 1 567 ? 24.852 2.131 -14.602 1.00 82.19 567 TYR A O 1
ATOM 4385 N N . VAL A 1 568 ? 23.268 2.064 -16.195 1.00 81.19 568 VAL A N 1
ATOM 4386 C CA . VAL A 1 568 ? 23.780 0.913 -16.935 1.00 81.19 568 VAL A CA 1
ATOM 4387 C C . VAL A 1 568 ? 23.608 1.171 -18.411 1.00 81.19 568 VAL A C 1
ATOM 4389 O O . VAL A 1 568 ? 22.519 1.516 -18.845 1.00 81.19 568 VAL A O 1
ATOM 4392 N N . GLU A 1 569 ? 24.644 0.889 -19.191 1.00 82.81 569 GLU A N 1
ATOM 4393 C CA . GLU A 1 569 ? 24.530 0.889 -20.642 1.00 82.81 569 GLU A CA 1
ATOM 4394 C C . GLU A 1 569 ? 23.526 -0.196 -21.074 1.00 82.81 569 GLU A C 1
ATOM 4396 O O . GLU A 1 569 ? 23.837 -1.392 -21.032 1.00 82.81 569 GLU A O 1
ATOM 4401 N N . LEU A 1 570 ? 22.309 0.190 -21.471 1.00 82.06 570 LEU A N 1
ATOM 4402 C CA . LEU A 1 570 ? 21.206 -0.729 -21.782 1.00 82.06 570 LEU A CA 1
ATOM 4403 C C . LEU A 1 570 ? 21.589 -1.726 -22.878 1.00 82.06 570 LEU A C 1
ATOM 4405 O O . LEU A 1 570 ? 21.193 -2.889 -22.820 1.00 82.06 570 LEU A O 1
ATOM 4409 N N . LYS A 1 571 ? 22.453 -1.329 -23.819 1.00 82.00 571 LYS A N 1
ATOM 4410 C CA . LYS A 1 571 ? 23.022 -2.238 -24.830 1.00 82.00 571 LYS A CA 1
ATOM 4411 C C . LYS A 1 571 ? 23.757 -3.423 -24.226 1.00 82.00 571 LYS A C 1
ATOM 4413 O O . LYS A 1 571 ? 23.614 -4.542 -24.710 1.00 82.00 571 LYS A O 1
ATOM 4418 N N . SER A 1 572 ? 24.517 -3.198 -23.155 1.00 83.00 572 SER A N 1
ATOM 4419 C CA . SER A 1 572 ? 25.263 -4.265 -22.481 1.00 83.00 572 SER A CA 1
ATOM 4420 C C . SER A 1 572 ? 24.332 -5.314 -21.862 1.00 83.00 572 SER A C 1
ATOM 4422 O O . SER A 1 572 ? 24.723 -6.478 -21.729 1.00 83.00 572 SER A O 1
ATOM 4424 N N . GLN A 1 573 ? 23.102 -4.903 -21.525 1.00 82.19 573 GLN A N 1
ATOM 4425 C CA . GLN A 1 573 ? 22.057 -5.727 -20.924 1.00 82.19 573 GLN A CA 1
ATOM 4426 C C . GLN A 1 573 ? 21.152 -6.391 -21.967 1.00 82.19 573 GLN A C 1
ATOM 4428 O O . GLN A 1 573 ? 20.576 -7.437 -21.688 1.00 82.19 573 GLN A O 1
ATOM 4433 N N . VAL A 1 574 ? 21.018 -5.833 -23.170 1.00 82.69 574 VAL A N 1
ATOM 4434 C CA . VAL A 1 574 ? 20.147 -6.355 -24.236 1.00 82.69 574 VAL A CA 1
ATOM 4435 C C . VAL A 1 574 ? 21.005 -6.984 -25.339 1.00 82.69 574 VAL A C 1
ATOM 4437 O O . VAL A 1 574 ? 21.059 -6.505 -26.467 1.00 82.69 574 VAL A O 1
ATOM 4440 N N . ARG A 1 575 ? 21.726 -8.062 -24.997 1.00 82.31 575 ARG A N 1
ATOM 4441 C CA . ARG A 1 575 ? 22.662 -8.736 -25.923 1.00 82.31 575 ARG A CA 1
ATOM 4442 C C . ARG A 1 575 ? 21.968 -9.622 -26.951 1.00 82.31 575 ARG A C 1
ATOM 4444 O O . ARG A 1 575 ? 22.472 -9.812 -28.053 1.00 82.31 575 ARG A O 1
ATOM 4451 N N . GLU A 1 576 ? 20.837 -10.220 -26.582 1.00 86.38 576 GLU A N 1
ATOM 4452 C CA . GLU A 1 576 ? 20.127 -11.132 -27.475 1.00 86.38 576 GLU A CA 1
ATOM 4453 C C . GLU A 1 576 ? 19.312 -10.341 -28.511 1.00 86.38 576 GLU A C 1
ATOM 4455 O O . GLU A 1 576 ? 18.477 -9.516 -28.126 1.00 86.38 576 GLU A O 1
ATOM 4460 N N . PRO A 1 577 ? 19.426 -10.649 -29.816 1.00 87.75 577 PRO A N 1
ATOM 4461 C CA . PRO A 1 577 ? 18.699 -9.926 -30.862 1.00 87.75 577 PRO A CA 1
ATOM 4462 C C . PRO A 1 577 ? 17.177 -10.019 -30.690 1.00 87.75 577 PRO A C 1
ATOM 4464 O O . PRO A 1 577 ? 16.449 -9.093 -31.036 1.00 87.75 577 PRO A O 1
ATOM 4467 N N . LYS A 1 578 ? 16.680 -11.112 -30.091 1.00 86.38 578 LYS A N 1
ATOM 4468 C CA . LYS A 1 578 ? 15.259 -11.265 -29.746 1.00 86.38 578 LYS A CA 1
ATOM 4469 C C . LYS A 1 578 ? 14.808 -10.260 -28.686 1.00 86.38 578 LYS A C 1
ATOM 4471 O O . LYS A 1 578 ? 13.726 -9.702 -28.811 1.00 86.38 578 LYS A O 1
ATOM 4476 N N . GLN A 1 579 ? 15.631 -10.021 -27.665 1.00 85.69 579 GLN A N 1
ATOM 4477 C CA . GLN A 1 579 ? 15.332 -9.038 -26.621 1.00 85.69 579 GLN A CA 1
ATOM 4478 C C . GLN A 1 579 ? 15.397 -7.617 -27.178 1.00 85.69 579 GLN A C 1
ATOM 4480 O O . GLN A 1 579 ? 14.562 -6.787 -26.835 1.00 85.69 579 GLN A O 1
ATOM 4485 N N . GLN A 1 580 ? 16.353 -7.352 -28.071 1.00 89.19 580 GLN A N 1
ATOM 4486 C CA . GLN A 1 580 ? 16.469 -6.062 -28.738 1.00 89.19 580 GLN A CA 1
ATOM 4487 C C . GLN A 1 580 ? 15.247 -5.780 -29.620 1.00 89.19 580 GLN A C 1
ATOM 4489 O O . GLN A 1 580 ? 14.668 -4.702 -29.533 1.00 89.19 580 GLN A O 1
ATOM 4494 N N . ALA A 1 581 ? 14.802 -6.763 -30.408 1.00 89.62 581 ALA A N 1
ATOM 4495 C CA . ALA A 1 581 ? 13.587 -6.652 -31.213 1.00 89.62 581 ALA A CA 1
ATOM 4496 C C . ALA A 1 581 ? 12.333 -6.434 -30.348 1.00 89.62 581 ALA A C 1
ATOM 4498 O O . ALA A 1 581 ? 11.526 -5.557 -30.647 1.00 89.62 581 ALA A O 1
ATOM 4499 N N . ALA A 1 582 ? 12.196 -7.184 -29.249 1.00 88.38 582 ALA A N 1
ATOM 4500 C CA . ALA A 1 582 ? 11.124 -7.006 -28.269 1.00 88.38 582 ALA A CA 1
ATOM 4501 C C . ALA A 1 582 ? 11.106 -5.584 -27.686 1.00 88.38 582 ALA A C 1
ATOM 4503 O O . ALA A 1 582 ? 10.066 -4.927 -27.650 1.00 88.38 582 ALA A O 1
ATOM 4504 N N . LEU A 1 583 ? 12.275 -5.077 -27.289 1.00 90.25 583 LEU A N 1
ATOM 4505 C CA . LEU A 1 583 ? 12.424 -3.726 -26.764 1.00 90.25 583 LEU A CA 1
ATOM 4506 C C . LEU A 1 583 ? 12.079 -2.663 -27.815 1.00 90.25 583 LEU A C 1
ATOM 4508 O O . LEU A 1 583 ? 11.347 -1.732 -27.498 1.00 90.25 583 LEU A O 1
ATOM 4512 N N . TYR A 1 584 ? 12.515 -2.812 -29.069 1.00 92.38 584 TYR A N 1
ATOM 4513 C CA . TYR A 1 584 ? 12.108 -1.902 -30.146 1.00 92.38 584 TYR A CA 1
ATOM 4514 C C . TYR A 1 584 ? 10.595 -1.906 -30.371 1.00 92.38 584 TYR A C 1
ATOM 4516 O O . TYR A 1 584 ? 10.002 -0.836 -30.501 1.00 92.38 584 TYR A O 1
ATOM 4524 N N . ASN A 1 585 ? 9.957 -3.080 -30.365 1.00 90.50 585 ASN A N 1
ATOM 4525 C CA . ASN A 1 585 ? 8.503 -3.186 -30.501 1.00 90.50 585 ASN A CA 1
ATOM 4526 C C . ASN A 1 585 ? 7.780 -2.431 -29.379 1.00 90.50 585 ASN A C 1
ATOM 4528 O O . ASN A 1 585 ? 6.836 -1.687 -29.641 1.00 90.50 585 ASN A O 1
ATOM 4532 N N . ILE A 1 586 ? 8.252 -2.576 -28.138 1.00 90.38 586 ILE A N 1
ATOM 4533 C CA . ILE A 1 586 ? 7.729 -1.832 -26.990 1.00 90.38 586 ILE A CA 1
ATOM 4534 C C . ILE A 1 586 ? 7.947 -0.328 -27.164 1.00 90.38 586 ILE A C 1
ATOM 4536 O O . ILE A 1 586 ? 7.014 0.441 -26.959 1.00 90.38 586 ILE A O 1
ATOM 4540 N N . LEU A 1 587 ? 9.153 0.110 -27.535 1.00 92.12 587 LEU A N 1
ATOM 4541 C CA . LEU A 1 587 ? 9.470 1.533 -27.672 1.00 92.12 587 LEU A CA 1
ATOM 4542 C C . LEU A 1 587 ? 8.633 2.192 -28.773 1.00 92.12 587 LEU A C 1
ATOM 4544 O O . LEU A 1 587 ? 8.115 3.285 -28.562 1.00 92.12 587 LEU A O 1
ATOM 4548 N N . HIS A 1 588 ? 8.415 1.513 -29.900 1.00 91.69 588 HIS A N 1
ATOM 4549 C CA . HIS A 1 588 ? 7.504 1.987 -30.942 1.00 91.69 588 HIS A CA 1
ATOM 4550 C C . HIS A 1 588 ? 6.044 2.010 -30.484 1.00 91.69 588 HIS A C 1
ATOM 4552 O O . HIS A 1 588 ? 5.312 2.940 -30.824 1.00 91.69 588 HIS A O 1
ATOM 4558 N N . TYR A 1 589 ? 5.618 1.028 -29.685 1.00 91.81 589 TYR A N 1
ATOM 4559 C CA . TYR A 1 589 ? 4.288 1.049 -29.081 1.00 91.81 589 TYR A CA 1
ATOM 4560 C C . TYR A 1 589 ? 4.118 2.252 -28.144 1.00 91.81 589 TYR A C 1
ATOM 4562 O O . TYR A 1 589 ? 3.153 2.997 -28.280 1.00 91.81 589 TYR A O 1
ATOM 4570 N N . VAL A 1 590 ? 5.073 2.491 -27.237 1.00 89.88 590 VAL A N 1
ATOM 4571 C CA . VAL A 1 590 ? 5.072 3.650 -26.327 1.00 89.88 590 VAL A CA 1
ATOM 4572 C C . VAL A 1 590 ? 5.078 4.954 -27.124 1.00 89.88 590 VAL A C 1
ATOM 4574 O O . VAL A 1 590 ? 4.271 5.835 -26.856 1.00 89.88 590 VAL A O 1
ATOM 4577 N N . GLN A 1 591 ? 5.918 5.061 -28.154 1.00 92.44 591 GLN A N 1
ATOM 4578 C CA . GLN A 1 591 ? 5.962 6.229 -29.033 1.00 92.44 591 GLN A CA 1
ATOM 4579 C C . GLN A 1 591 ? 4.598 6.541 -29.666 1.00 92.44 591 GLN A C 1
ATOM 4581 O O . GLN A 1 591 ? 4.225 7.708 -29.776 1.00 92.44 591 GLN A O 1
ATOM 4586 N N . ARG A 1 592 ? 3.863 5.509 -30.092 1.00 91.81 592 ARG A N 1
ATOM 4587 C CA . ARG A 1 592 ? 2.575 5.652 -30.776 1.00 91.81 592 ARG A CA 1
ATOM 4588 C C . ARG A 1 592 ? 1.414 5.904 -29.812 1.00 91.81 592 ARG A C 1
ATOM 4590 O O . ARG A 1 592 ? 0.602 6.788 -30.061 1.00 91.81 592 ARG A O 1
ATOM 4597 N N . GLU A 1 593 ? 1.327 5.124 -28.740 1.00 89.56 593 GLU A N 1
ATOM 4598 C CA . GLU A 1 593 ? 0.147 5.061 -27.865 1.00 89.56 593 GLU A CA 1
ATOM 4599 C C . GLU A 1 593 ? 0.299 5.904 -26.581 1.00 89.56 593 GLU A C 1
ATOM 4601 O O . GLU A 1 593 ? -0.678 6.171 -25.880 1.00 89.56 593 GLU A O 1
ATOM 4606 N N . LEU A 1 594 ? 1.515 6.359 -26.251 1.00 90.88 594 LEU A N 1
ATOM 4607 C CA . LEU A 1 594 ? 1.820 7.169 -25.067 1.00 90.88 594 LEU A CA 1
ATOM 4608 C C . LEU A 1 594 ? 2.550 8.468 -25.464 1.00 90.88 594 LEU A C 1
ATOM 4610 O O . LEU A 1 594 ? 3.763 8.583 -25.293 1.00 90.88 594 LEU A O 1
ATOM 4614 N N . PRO A 1 595 ? 1.826 9.508 -25.926 1.00 88.12 595 PRO A N 1
ATOM 4615 C CA . PRO A 1 595 ? 2.438 10.719 -26.485 1.00 88.12 595 PRO A CA 1
ATOM 4616 C C . PRO A 1 595 ? 3.329 11.480 -25.494 1.00 88.12 595 PRO A C 1
ATOM 4618 O O . PRO A 1 595 ? 4.283 12.135 -25.902 1.00 88.12 595 PRO A O 1
ATOM 4621 N N . ARG A 1 596 ? 3.058 11.371 -24.185 1.00 89.12 596 ARG A N 1
ATOM 4622 C CA . ARG A 1 596 ? 3.890 11.983 -23.132 1.00 89.12 596 ARG A CA 1
ATOM 4623 C C . ARG A 1 596 ? 5.280 11.353 -23.028 1.00 89.12 596 ARG A C 1
ATOM 4625 O O . ARG A 1 596 ? 6.224 12.040 -22.661 1.00 89.12 596 ARG A O 1
ATOM 4632 N N . ASP A 1 597 ? 5.390 10.073 -23.367 1.00 91.19 597 ASP A N 1
ATOM 4633 C CA . ASP A 1 597 ? 6.603 9.268 -23.220 1.00 91.19 597 ASP A CA 1
ATOM 4634 C C . ASP A 1 597 ? 7.344 9.089 -24.564 1.00 91.19 597 ASP A C 1
ATOM 4636 O O . ASP A 1 597 ? 8.440 8.528 -24.617 1.00 91.19 597 ASP A O 1
ATOM 4640 N N . ALA A 1 598 ? 6.774 9.600 -25.663 1.00 90.06 598 ALA A N 1
ATOM 4641 C CA . ALA A 1 598 ? 7.261 9.382 -27.022 1.00 90.06 598 ALA A CA 1
ATOM 4642 C C . ALA A 1 598 ? 8.661 9.958 -27.284 1.00 90.06 598 ALA A C 1
ATOM 4644 O O . ALA A 1 598 ? 9.467 9.321 -27.961 1.00 90.06 598 ALA A O 1
ATOM 4645 N N . VAL A 1 599 ? 8.980 11.131 -26.728 1.00 91.56 599 VAL A N 1
ATOM 4646 C CA . VAL A 1 599 ? 10.305 11.759 -26.891 1.00 91.56 599 VAL A CA 1
ATOM 4647 C C . VAL A 1 599 ? 11.387 10.907 -26.228 1.00 91.56 599 VAL A C 1
ATOM 4649 O O . VAL A 1 599 ? 12.417 10.621 -26.839 1.00 91.56 599 VAL A O 1
ATOM 4652 N N . THR A 1 600 ? 11.129 10.433 -25.009 1.00 90.50 600 THR A N 1
ATOM 4653 C CA . THR A 1 600 ? 12.039 9.536 -24.289 1.00 90.50 600 THR A CA 1
ATOM 4654 C C . THR A 1 600 ? 12.189 8.202 -25.022 1.00 90.50 600 THR A C 1
ATOM 4656 O O . THR A 1 600 ? 13.298 7.682 -25.129 1.00 90.50 600 THR A O 1
ATOM 4659 N N . ALA A 1 601 ? 11.105 7.667 -25.597 1.00 92.06 601 ALA A N 1
ATOM 4660 C CA . ALA A 1 601 ? 11.162 6.440 -26.386 1.00 92.06 601 ALA A CA 1
ATOM 4661 C C . ALA A 1 601 ? 12.040 6.615 -27.636 1.00 92.06 601 ALA A C 1
ATOM 4663 O O . ALA A 1 601 ? 12.886 5.767 -27.909 1.00 92.06 601 ALA A O 1
ATOM 4664 N N . MET A 1 602 ? 11.913 7.743 -28.343 1.00 92.50 602 MET A N 1
ATOM 4665 C CA . MET A 1 602 ? 12.764 8.086 -29.489 1.00 92.50 602 MET A CA 1
ATOM 4666 C C . MET A 1 602 ? 14.239 8.233 -29.106 1.00 92.50 602 MET A C 1
ATOM 4668 O O . MET A 1 602 ? 15.111 7.743 -29.825 1.00 92.50 602 MET A O 1
ATOM 4672 N N . ALA A 1 603 ? 14.525 8.850 -27.957 1.00 91.56 603 ALA A N 1
ATOM 4673 C CA . ALA A 1 603 ? 15.885 8.951 -27.440 1.00 91.56 603 ALA A CA 1
ATOM 4674 C C . ALA A 1 603 ? 16.485 7.561 -27.161 1.00 91.56 603 ALA A C 1
ATOM 4676 O O . ALA A 1 603 ? 17.591 7.273 -27.615 1.00 91.56 603 ALA A O 1
ATOM 4677 N N . LEU A 1 604 ? 15.738 6.666 -26.505 1.00 91.00 604 LEU A N 1
ATOM 4678 C CA . LEU A 1 604 ? 16.177 5.288 -26.248 1.00 91.00 604 LEU A CA 1
ATOM 4679 C C . LEU A 1 604 ? 16.365 4.480 -27.542 1.00 91.00 604 LEU A C 1
ATOM 4681 O O . LEU A 1 604 ? 17.338 3.736 -27.661 1.00 91.00 604 LEU A O 1
ATOM 4685 N N . ILE A 1 605 ? 15.486 4.650 -28.538 1.00 93.25 605 ILE A N 1
ATOM 4686 C CA . ILE A 1 605 ? 15.651 4.045 -29.872 1.00 93.25 605 ILE A CA 1
ATOM 4687 C C . ILE A 1 605 ? 16.977 4.499 -30.493 1.00 93.25 605 ILE A C 1
ATOM 4689 O O . ILE A 1 605 ? 17.746 3.656 -30.959 1.00 93.25 605 ILE A O 1
ATOM 4693 N N . SER A 1 606 ? 17.266 5.805 -30.458 1.00 92.44 606 SER A N 1
ATOM 4694 C CA . SER A 1 606 ? 18.517 6.363 -30.980 1.00 92.44 606 SER A CA 1
ATOM 4695 C C . SER A 1 606 ? 19.730 5.801 -30.245 1.00 92.44 606 SER A C 1
ATOM 4697 O O . SER A 1 606 ? 20.695 5.405 -30.895 1.00 92.44 606 SER A O 1
ATOM 4699 N N . VAL A 1 607 ? 19.679 5.719 -28.911 1.00 89.44 607 VAL A N 1
ATOM 4700 C CA . VAL A 1 607 ? 20.746 5.119 -28.102 1.00 89.44 607 VAL A CA 1
ATOM 4701 C C . VAL A 1 607 ? 21.007 3.693 -28.562 1.00 89.44 607 VAL A C 1
ATOM 4703 O O . VAL A 1 607 ? 22.153 3.371 -28.861 1.00 89.44 607 VAL A O 1
ATOM 4706 N N . LEU A 1 608 ? 19.971 2.855 -28.680 1.00 89.00 608 LEU A N 1
ATOM 4707 C CA . LEU A 1 608 ? 20.097 1.452 -29.087 1.00 89.00 608 LEU A CA 1
ATOM 4708 C C . LEU A 1 608 ? 20.625 1.280 -30.523 1.00 89.00 608 LEU A C 1
ATOM 4710 O O . LEU A 1 608 ? 21.263 0.268 -30.802 1.00 89.00 608 LEU A O 1
ATOM 4714 N N . GLN A 1 609 ? 20.388 2.250 -31.414 1.00 91.94 609 GLN A N 1
ATOM 4715 C CA . GLN A 1 609 ? 20.850 2.228 -32.809 1.00 91.94 609 GLN A CA 1
ATOM 4716 C C . GLN A 1 609 ? 22.313 2.652 -32.991 1.00 91.94 609 GLN A C 1
ATOM 4718 O O . GLN A 1 609 ? 22.929 2.263 -33.984 1.00 91.94 609 GLN A O 1
ATOM 4723 N N . THR A 1 610 ? 22.890 3.427 -32.067 1.00 88.88 610 THR A N 1
ATOM 4724 C CA . THR A 1 610 ? 24.292 3.853 -32.187 1.00 88.88 610 THR A CA 1
ATOM 4725 C C . THR A 1 610 ? 25.213 2.618 -32.206 1.00 88.88 610 THR A C 1
ATOM 4727 O O . THR A 1 610 ? 25.112 1.784 -31.304 1.00 88.88 610 THR A O 1
ATOM 4730 N N . PRO A 1 611 ? 26.119 2.449 -33.184 1.00 82.56 611 PRO A N 1
ATOM 4731 C CA . PRO A 1 611 ? 27.046 1.318 -33.188 1.00 82.56 611 PRO A CA 1
ATOM 4732 C C . PRO A 1 611 ? 27.907 1.332 -31.917 1.00 82.56 611 PRO A C 1
ATOM 4734 O O . PRO A 1 611 ? 28.297 2.401 -31.444 1.00 82.56 611 PRO A O 1
ATOM 4737 N N . ALA A 1 612 ? 28.170 0.158 -31.335 1.00 75.50 612 ALA A N 1
ATOM 4738 C CA . ALA A 1 612 ? 29.101 0.054 -30.216 1.00 75.50 612 ALA A CA 1
ATOM 4739 C C . ALA A 1 612 ? 30.475 0.535 -30.696 1.00 75.50 612 ALA A C 1
ATOM 4741 O O . ALA A 1 612 ? 30.989 0.033 -31.697 1.00 75.50 612 ALA A O 1
ATOM 4742 N N . ILE A 1 613 ? 31.035 1.538 -30.021 1.00 73.62 613 ILE A N 1
ATOM 4743 C CA . ILE A 1 613 ? 32.398 1.993 -30.289 1.00 73.62 613 ILE A CA 1
ATOM 4744 C C . ILE A 1 613 ? 33.306 0.892 -29.735 1.00 73.62 613 ILE A C 1
ATOM 4746 O O . ILE A 1 613 ? 33.469 0.783 -28.522 1.00 73.62 613 ILE A O 1
ATOM 4750 N N . SER A 1 614 ? 33.759 0.013 -30.630 1.00 58.81 614 SER A N 1
ATOM 4751 C CA . SER A 1 614 ? 34.588 -1.161 -30.337 1.00 58.81 614 SER A CA 1
ATOM 4752 C C . SER A 1 614 ? 35.989 -0.797 -29.883 1.00 58.81 614 SER A C 1
ATOM 4754 O O . SER A 1 614 ? 36.573 0.087 -30.556 1.00 58.81 614 SER A O 1
#

Mean predicted aligned error: 16.69 Å

Organism: Saprolegnia parasitica (strain CBS 223.65) (NCBI:txid695850)

Solvent-accessible surface area (backbone atoms only — not comparable to full-atom values): 36693 Å² total; per-residue (Å²): 136,91,79,85,80,83,82,85,80,81,81,78,78,81,87,55,65,67,59,53,53,52,52,51,54,52,49,51,53,50,52,53,51,52,50,52,52,51,50,50,51,51,50,53,50,49,55,52,51,52,54,52,51,51,54,51,48,54,50,52,50,52,50,53,52,51,52,51,51,51,51,51,54,49,54,53,49,50,52,54,48,51,52,51,48,54,52,50,54,52,50,52,52,51,52,49,51,52,51,52,53,48,49,57,49,51,56,49,54,51,52,53,49,52,51,51,52,53,51,50,53,51,51,51,52,50,54,51,52,51,52,51,52,52,50,52,52,52,49,53,56,46,62,74,69,61,84,80,85,87,92,86,87,91,80,90,85,84,86,86,86,90,88,90,86,86,81,91,83,88,87,87,82,91,81,83,89,82,84,87,82,90,80,79,92,70,92,73,81,80,71,80,76,74,82,78,72,51,63,26,56,57,35,41,54,46,51,50,60,45,60,75,35,69,32,46,52,48,53,66,48,67,76,74,73,77,75,83,74,66,82,74,81,81,75,77,88,76,85,90,80,87,83,70,76,67,59,66,64,67,47,62,77,54,61,77,77,48,79,75,75,79,67,84,70,75,76,70,68,64,64,54,59,53,30,54,49,48,54,54,53,50,52,33,21,52,71,41,77,45,59,81,56,69,51,51,62,55,46,32,49,52,51,64,44,100,67,57,69,72,49,46,33,19,43,38,47,44,54,42,49,41,45,72,70,30,69,65,34,36,60,54,41,30,70,72,71,88,85,57,82,85,62,71,80,67,71,77,76,80,80,85,84,82,92,89,77,92,73,72,87,78,73,83,71,79,80,73,60,48,70,58,50,38,52,52,40,52,52,26,50,44,49,44,49,56,77,36,40,66,38,50,71,47,39,49,41,46,52,59,40,48,78,67,34,50,78,78,71,46,77,71,39,54,64,41,38,37,53,32,54,69,32,88,61,34,45,54,68,50,28,34,51,34,48,53,50,48,52,64,52,50,70,38,67,71,50,36,54,53,52,70,67,43,88,70,51,47,74,61,53,38,48,71,32,58,70,59,44,71,70,47,50,69,68,34,53,37,44,50,43,51,47,52,39,48,40,29,73,73,45,41,64,67,27,44,45,60,70,55,67,78,55,96,80,84,76,47,74,57,53,40,46,46,52,52,37,51,53,32,51,52,50,53,49,53,53,55,58,46,52,79,73,43,78,84,79,59,93,74,73,75,58,67,67,57,53,51,49,36,52,49,35,39,53,44,42,51,51,39,53,60,55,43,48,79,76,40,66,56,63,80,48,45,73,49,68,68,54,42,51,52,45,50,53,50,34,54,47,40,36,71,78,33,72,90,50,20,66,62,29,52,52,51,52,51,60,70,64,54,76,81,90,124

Secondary structure (DSSP, 8-state):
-PPPPPPPPP-PPP--HHHHHHHHHHHHHHHHHHHHHHHHHHHHHHHHHHHHHHHHHHHHHHHHHHHHHHHHHHHHHHHHHHHHHHHHHHHHHHHHHHHHHHHHHHHHHHHHHHHHHHHHHHHHHHHHHHHHHHHHHHHHHHHHH-------------------------PPPP--------PPP-------------HHHHHHHHHHHHHTSHHHHHHHHTTS-S----S-------------TTHHHHSTTGGGSSPPPP------SHHHHHHHHHHHHHHHHHHTSS-GGGHHHHHHHHHHS---HHHHHHHHHHHHHHHHH-HHHHHHHSPP-TTSTTTTTTTTSS-------------------HHHHHHHHHHHHHHHHHHTTT-HHHHHHHHHHHHHH-STTGGGHHHHHHHHHH-TTS-HHHHHHHHHHHHHHTTSHHHHHHHHHSS--HHHHHHH-HHHHHHS-HHHHHHHHHHHHHHHHHHHHHHHHHHHTT-SSS--SHHHHHHHHHHHHHHHHHHHHHHHHHTTT------HHHHHHHHHHHHHHHHHHHHHHTTS-HHHH--SHHHHHHHHHHHHHHHHH-TTTHHHHHHHHHHHHSPP--